Protein AF-A0A915NRU0-F1 (afdb_monom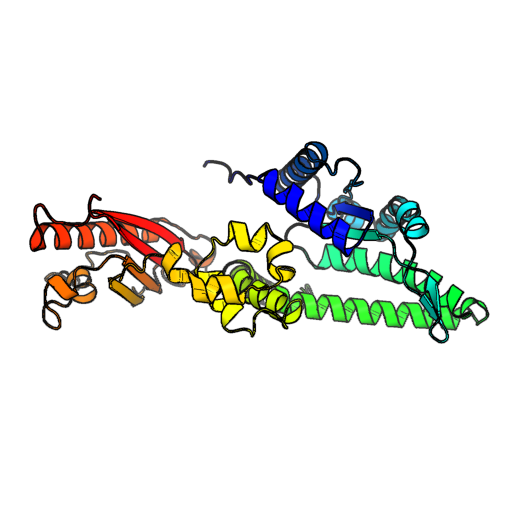er_lite)

Structure (mmCIF, N/CA/C/O backbone):
data_AF-A0A915NRU0-F1
#
_entry.id   AF-A0A915NRU0-F1
#
loop_
_atom_site.group_PDB
_atom_site.id
_atom_site.type_symbol
_atom_site.label_atom_id
_atom_site.label_alt_id
_atom_site.label_comp_id
_atom_site.label_asym_id
_atom_site.label_entity_id
_atom_site.label_seq_id
_atom_site.pdbx_PDB_ins_code
_atom_site.Cartn_x
_atom_site.Cartn_y
_atom_site.Cartn_z
_atom_site.occupancy
_atom_site.B_iso_or_equiv
_atom_site.auth_seq_id
_atom_site.auth_comp_id
_atom_site.auth_asym_id
_atom_site.auth_atom_id
_atom_site.pdbx_PDB_model_num
ATOM 1 N N . MET A 1 1 ? 6.906 2.672 28.228 1.00 28.56 1 MET A N 1
ATOM 2 C CA . MET A 1 1 ? 6.838 2.765 26.755 1.00 28.56 1 MET A CA 1
ATOM 3 C C . MET A 1 1 ? 7.067 1.367 26.228 1.00 28.56 1 MET A C 1
ATOM 5 O O . MET A 1 1 ? 8.198 0.904 26.278 1.00 28.56 1 MET A O 1
ATOM 9 N N . GLU A 1 2 ? 6.012 0.663 25.833 1.00 21.22 2 GLU A N 1
ATOM 10 C CA . GLU A 1 2 ? 6.190 -0.586 25.094 1.00 21.22 2 GLU A CA 1
ATOM 11 C C . GLU A 1 2 ? 6.508 -0.259 23.630 1.00 21.22 2 GLU A C 1
ATOM 13 O O . GLU A 1 2 ? 5.942 0.692 23.083 1.00 21.22 2 GLU A O 1
ATOM 18 N N . PRO A 1 3 ? 7.441 -0.983 22.993 1.00 24.31 3 PRO A N 1
ATOM 19 C CA . PRO A 1 3 ? 7.717 -0.804 21.581 1.00 24.31 3 PRO A CA 1
ATOM 20 C C . PRO A 1 3 ? 6.510 -1.293 20.780 1.00 24.31 3 PRO A C 1
ATOM 22 O O . PRO A 1 3 ? 6.028 -2.403 21.000 1.00 24.31 3 PRO A O 1
ATOM 25 N N . VAL A 1 4 ? 6.055 -0.474 19.831 1.00 25.48 4 VAL A N 1
ATOM 26 C CA . VAL A 1 4 ? 5.111 -0.875 18.782 1.00 25.48 4 VAL A CA 1
ATOM 27 C C . VAL A 1 4 ? 5.654 -2.152 18.134 1.00 25.48 4 VAL A C 1
ATOM 29 O O . VAL A 1 4 ? 6.659 -2.125 17.420 1.00 25.48 4 VAL A O 1
ATOM 32 N N . ARG A 1 5 ? 5.045 -3.299 18.450 1.00 26.52 5 ARG A N 1
ATOM 33 C CA . ARG A 1 5 ? 5.372 -4.577 17.820 1.00 26.52 5 ARG A CA 1
ATOM 34 C C . ARG A 1 5 ? 4.705 -4.583 16.452 1.00 26.52 5 ARG A C 1
ATOM 36 O O . ARG A 1 5 ? 3.508 -4.820 16.352 1.00 26.52 5 ARG A O 1
ATOM 43 N N . TYR A 1 6 ? 5.483 -4.341 15.402 1.00 35.47 6 TYR A N 1
ATOM 44 C CA . TYR A 1 6 ? 5.073 -4.673 14.040 1.00 35.47 6 TYR A CA 1
ATOM 45 C C . TYR A 1 6 ? 5.009 -6.200 13.932 1.00 35.47 6 TYR A C 1
ATOM 47 O O . TYR A 1 6 ? 6.016 -6.861 13.676 1.00 35.47 6 TYR A O 1
ATOM 55 N N . VAL A 1 7 ? 3.845 -6.780 14.220 1.00 32.41 7 VAL A N 1
ATOM 56 C CA . VAL A 1 7 ? 3.610 -8.212 14.032 1.00 32.41 7 VAL A CA 1
ATOM 57 C C . VAL A 1 7 ? 3.279 -8.423 12.560 1.00 32.41 7 VAL A C 1
ATOM 59 O O . VAL A 1 7 ? 2.143 -8.241 12.138 1.00 32.41 7 VAL A O 1
ATOM 62 N N . PHE A 1 8 ? 4.278 -8.797 11.763 1.00 43.12 8 PHE A N 1
ATOM 63 C CA . PHE A 1 8 ? 4.013 -9.388 10.455 1.00 43.12 8 PHE A CA 1
ATOM 64 C C . PHE A 1 8 ? 3.475 -10.797 10.693 1.00 43.12 8 PHE A C 1
ATOM 66 O O . PHE A 1 8 ? 4.225 -11.691 11.091 1.00 43.12 8 PHE A O 1
ATOM 73 N N . ASN A 1 9 ? 2.177 -11.003 10.488 1.00 46.59 9 ASN A N 1
ATOM 74 C CA . ASN A 1 9 ? 1.620 -12.346 10.502 1.00 46.59 9 ASN A CA 1
ATOM 75 C C . ASN A 1 9 ? 2.204 -13.114 9.302 1.00 46.59 9 ASN A C 1
ATOM 77 O O . ASN A 1 9 ? 2.083 -12.693 8.151 1.00 46.59 9 ASN A O 1
ATOM 81 N N . VAL A 1 10 ? 2.877 -14.235 9.568 1.00 50.69 10 VAL A N 1
ATOM 82 C CA . VAL A 1 10 ? 3.530 -15.078 8.546 1.00 50.69 10 VAL A CA 1
ATOM 83 C C . VAL A 1 10 ? 2.527 -15.536 7.476 1.00 50.69 10 VAL A C 1
ATOM 85 O O . VAL A 1 10 ? 2.884 -15.693 6.307 1.00 50.69 10 VAL A O 1
ATOM 88 N N . THR A 1 11 ? 1.257 -15.681 7.862 1.00 55.38 11 THR A N 1
ATOM 89 C CA . THR A 1 11 ? 0.135 -16.033 6.979 1.00 55.38 11 THR A CA 1
ATOM 90 C C . THR A 1 11 ? -0.108 -14.974 5.897 1.00 55.38 11 THR A C 1
ATOM 92 O O . THR A 1 11 ? -0.381 -15.320 4.743 1.00 55.38 11 THR A O 1
ATOM 95 N N . ASP A 1 12 ? 0.086 -13.696 6.231 1.00 66.62 12 ASP A N 1
ATOM 96 C CA . ASP A 1 12 ? -0.185 -12.567 5.336 1.00 66.62 12 ASP A CA 1
ATOM 97 C C . ASP A 1 12 ? 0.941 -12.397 4.310 1.00 66.62 12 ASP A C 1
ATOM 99 O O . ASP A 1 12 ? 0.680 -12.245 3.118 1.00 66.62 12 ASP A O 1
ATOM 103 N N . ILE A 1 13 ? 2.206 -12.528 4.734 1.00 74.69 13 ILE A N 1
ATOM 104 C CA . ILE A 1 13 ? 3.359 -12.498 3.814 1.00 74.69 13 ILE A CA 1
ATOM 105 C C . ILE A 1 13 ? 3.316 -13.669 2.834 1.00 74.69 13 ILE A C 1
ATOM 107 O O . ILE A 1 13 ? 3.598 -13.485 1.650 1.00 74.69 13 ILE A O 1
ATOM 111 N N . LYS A 1 14 ? 2.943 -14.866 3.301 1.00 74.75 14 LYS A N 1
ATOM 112 C CA . LYS A 1 14 ? 2.808 -16.033 2.426 1.00 74.75 14 LYS A CA 1
ATOM 113 C C . LYS A 1 14 ? 1.767 -15.775 1.335 1.00 74.75 14 LYS A C 1
ATOM 115 O O . LYS A 1 14 ? 2.083 -15.887 0.156 1.00 74.75 14 LYS A O 1
ATOM 120 N N . SER A 1 15 ? 0.553 -15.391 1.720 1.00 74.50 15 SER A N 1
ATOM 121 C CA . SER A 1 15 ? -0.546 -15.161 0.772 1.00 74.50 15 SER A CA 1
ATOM 122 C C . SER A 1 15 ? -0.216 -14.040 -0.219 1.00 74.50 15 SER A C 1
ATOM 124 O O . SER A 1 15 ? -0.396 -14.201 -1.426 1.00 74.50 15 SER A O 1
ATOM 126 N N . HIS A 1 16 ? 0.383 -12.954 0.274 1.00 80.81 16 HIS A N 1
ATOM 127 C CA . HIS A 1 16 ? 0.832 -11.828 -0.544 1.00 80.81 16 HIS A CA 1
ATOM 128 C C . HIS A 1 16 ? 1.842 -12.240 -1.625 1.00 80.81 16 HIS A C 1
ATOM 130 O O . HIS A 1 16 ? 1.685 -11.910 -2.801 1.00 80.81 16 HIS A O 1
ATOM 136 N N . PHE A 1 17 ? 2.877 -13.001 -1.263 1.00 86.69 17 PHE A N 1
ATOM 137 C CA . PHE A 1 17 ? 3.893 -13.426 -2.229 1.00 86.69 17 PHE A CA 1
ATOM 138 C C . PHE A 1 17 ? 3.403 -14.520 -3.185 1.00 86.69 17 PHE A C 1
ATOM 140 O O . PHE A 1 17 ? 3.863 -14.550 -4.328 1.00 86.69 17 PHE A O 1
ATOM 147 N N . ILE A 1 18 ? 2.441 -15.361 -2.782 1.00 83.25 18 ILE A N 1
ATOM 148 C CA . ILE A 1 18 ? 1.730 -16.256 -3.711 1.00 83.25 18 ILE A CA 1
ATOM 149 C C . ILE A 1 18 ? 1.051 -15.430 -4.805 1.00 83.25 18 ILE A C 1
ATOM 151 O O . ILE A 1 18 ? 1.250 -15.707 -5.988 1.00 83.25 18 ILE A O 1
ATOM 155 N N . GLN A 1 19 ? 0.297 -14.394 -4.427 1.00 78.69 19 GLN A N 1
ATOM 156 C CA . GLN A 1 19 ? -0.406 -13.541 -5.383 1.00 78.69 19 GLN A CA 1
ATOM 157 C C . GLN A 1 19 ? 0.569 -12.820 -6.317 1.00 78.69 19 GLN A C 1
ATOM 159 O O . GLN A 1 19 ? 0.405 -12.870 -7.535 1.00 78.69 19 GLN A O 1
ATOM 164 N N . LEU A 1 20 ? 1.625 -12.210 -5.769 1.00 86.00 20 LEU A N 1
ATOM 165 C CA . LEU A 1 20 ? 2.628 -11.529 -6.586 1.00 86.00 20 LEU A CA 1
ATOM 166 C C . LEU A 1 20 ? 3.277 -12.470 -7.606 1.00 86.00 20 LEU A C 1
ATOM 168 O O . LEU A 1 20 ? 3.431 -12.088 -8.762 1.00 86.00 20 LEU A O 1
ATOM 172 N N . LYS A 1 21 ? 3.633 -13.700 -7.213 1.00 88.00 21 LYS A N 1
ATOM 173 C CA . LYS A 1 21 ? 4.226 -14.665 -8.148 1.00 88.00 21 LYS A CA 1
ATOM 174 C C . LYS A 1 21 ? 3.234 -15.161 -9.193 1.00 88.00 21 LYS A C 1
ATOM 176 O O . LYS A 1 21 ? 3.625 -15.387 -10.333 1.00 88.00 21 LYS A O 1
ATOM 181 N N . ARG A 1 22 ? 1.961 -15.318 -8.820 1.00 83.62 22 ARG A N 1
ATOM 182 C CA . ARG A 1 22 ? 0.896 -15.720 -9.747 1.00 83.62 22 ARG A CA 1
ATOM 183 C C . ARG A 1 22 ? 0.700 -14.686 -10.854 1.00 83.62 22 ARG A C 1
ATOM 185 O O . ARG A 1 22 ? 0.549 -15.069 -12.006 1.00 83.62 22 ARG A O 1
ATOM 192 N N . VAL A 1 23 ? 0.721 -13.401 -10.503 1.00 81.56 23 VAL A N 1
ATOM 193 C CA . VAL A 1 23 ? 0.492 -12.305 -11.456 1.00 81.56 23 VAL A CA 1
ATOM 194 C C . VAL A 1 23 ? 1.757 -11.969 -12.247 1.00 81.56 23 VAL A C 1
ATOM 196 O O . VAL A 1 23 ? 1.697 -11.789 -13.458 1.00 81.56 23 VAL A O 1
ATOM 199 N N . TYR A 1 24 ? 2.907 -11.888 -11.575 1.00 88.12 24 TYR A N 1
ATOM 200 C CA . TYR A 1 24 ? 4.116 -11.284 -12.143 1.00 88.12 24 TYR A CA 1
ATOM 201 C C . TYR A 1 24 ? 5.266 -12.265 -12.405 1.00 88.12 24 TYR A C 1
ATOM 203 O O . TYR A 1 24 ? 6.296 -11.863 -12.943 1.00 88.12 24 TYR A O 1
ATOM 211 N N . GLY A 1 25 ? 5.128 -13.537 -12.027 1.00 92.19 25 GLY A N 1
ATOM 212 C CA . GLY A 1 25 ? 6.177 -14.542 -12.184 1.00 92.19 25 GLY A CA 1
ATOM 213 C C . GLY A 1 25 ? 7.288 -14.418 -11.137 1.00 92.19 25 GLY A C 1
ATOM 214 O O . GLY A 1 25 ? 7.035 -14.409 -9.930 1.00 92.19 25 GLY A O 1
ATOM 215 N N . LYS A 1 26 ? 8.550 -14.386 -11.578 1.00 95.38 26 LYS A N 1
ATOM 216 C CA . LYS A 1 26 ? 9.705 -14.294 -10.673 1.00 95.38 26 LYS A CA 1
ATOM 217 C C . LYS A 1 26 ? 9.739 -12.935 -9.970 1.00 95.38 26 LYS A C 1
ATOM 219 O O . LYS A 1 26 ? 9.355 -11.907 -10.523 1.00 95.38 26 LYS A O 1
ATOM 224 N N . LEU A 1 27 ? 10.262 -12.914 -8.747 1.00 95.69 27 LEU A N 1
ATOM 225 C CA . LEU A 1 27 ? 10.337 -11.704 -7.930 1.00 95.69 27 LEU A CA 1
ATOM 226 C C . LEU A 1 27 ? 11.754 -11.468 -7.427 1.00 95.69 27 LEU A C 1
ATOM 228 O O . LEU A 1 27 ? 12.391 -12.373 -6.887 1.00 95.69 27 LEU A O 1
ATOM 232 N N . LEU A 1 28 ? 12.194 -10.217 -7.525 1.00 96.62 28 LEU A N 1
ATOM 233 C CA . LEU A 1 28 ? 13.349 -9.698 -6.805 1.00 96.62 28 LEU A CA 1
ATOM 234 C C . LEU A 1 28 ? 12.903 -8.499 -5.977 1.00 96.62 28 LEU A C 1
ATOM 236 O O . LEU A 1 28 ? 12.236 -7.597 -6.483 1.00 96.62 28 LEU A O 1
ATOM 240 N N . VAL A 1 29 ? 13.282 -8.471 -4.703 1.00 96.50 29 VAL A N 1
ATOM 241 C CA . VAL A 1 29 ? 13.003 -7.333 -3.826 1.00 96.50 29 VAL A CA 1
ATOM 242 C C . VAL A 1 29 ? 14.253 -6.476 -3.705 1.00 96.50 29 VAL A C 1
ATOM 244 O O . VAL A 1 29 ? 15.302 -6.959 -3.292 1.00 96.50 29 VAL A O 1
ATOM 247 N N . VAL A 1 30 ? 14.136 -5.190 -4.014 1.00 96.06 30 VAL A N 1
ATOM 248 C CA . VAL A 1 30 ? 15.133 -4.170 -3.684 1.00 96.06 30 VAL A CA 1
ATOM 249 C C . VAL A 1 30 ? 14.661 -3.447 -2.432 1.00 96.06 30 VAL A C 1
ATOM 251 O O . VAL A 1 30 ? 13.636 -2.772 -2.456 1.00 96.06 30 VAL A O 1
ATOM 254 N N . ASN A 1 31 ? 15.391 -3.581 -1.332 1.00 94.69 31 ASN A N 1
ATOM 255 C CA . ASN A 1 31 ? 15.059 -2.953 -0.062 1.00 94.69 31 ASN A CA 1
ATOM 256 C C . ASN A 1 31 ? 15.945 -1.723 0.170 1.00 94.69 31 ASN A C 1
ATOM 258 O O . ASN A 1 31 ? 17.149 -1.866 0.362 1.00 94.69 31 ASN A O 1
ATOM 262 N N . LEU A 1 32 ? 15.347 -0.528 0.159 1.00 93.50 32 LEU A N 1
ATOM 263 C CA . LEU A 1 32 ? 16.048 0.765 0.241 1.00 93.50 32 LEU A CA 1
ATOM 264 C C . LEU A 1 32 ? 16.188 1.314 1.670 1.00 93.50 32 LEU A C 1
ATOM 266 O O . LEU A 1 32 ? 16.538 2.482 1.874 1.00 93.50 32 LEU A O 1
ATOM 270 N N . LEU A 1 33 ? 15.823 0.493 2.652 1.00 89.94 33 LEU A N 1
ATOM 271 C CA . LEU A 1 33 ? 15.867 0.816 4.070 1.00 89.94 33 LEU A CA 1
ATOM 272 C C . LEU A 1 33 ? 17.309 0.899 4.564 1.00 89.94 33 LEU A C 1
ATOM 274 O O . LEU A 1 33 ? 18.157 0.086 4.198 1.00 89.94 33 LEU A O 1
ATOM 278 N N . GLY A 1 34 ? 17.572 1.893 5.404 1.00 83.69 34 GLY A N 1
ATOM 279 C CA . GLY A 1 34 ? 18.880 2.126 5.976 1.00 83.69 34 GLY A CA 1
ATOM 280 C C . GLY A 1 34 ? 19.125 1.385 7.284 1.00 83.69 34 GLY A C 1
ATOM 281 O O . GLY A 1 34 ? 18.268 0.710 7.856 1.00 83.69 34 GLY A O 1
ATOM 282 N N . SER A 1 35 ? 20.335 1.571 7.797 1.00 79.88 35 SER A N 1
ATOM 283 C CA . SER A 1 35 ? 20.866 0.829 8.949 1.00 79.88 35 SER A CA 1
ATOM 284 C C . SER A 1 35 ? 20.434 1.390 10.317 1.00 79.88 35 SER A C 1
ATOM 286 O O . SER A 1 35 ? 20.927 0.966 11.363 1.00 79.88 35 SER A O 1
ATOM 288 N N . LYS A 1 36 ? 19.526 2.375 10.352 1.00 80.75 36 LYS A N 1
ATOM 289 C CA . LYS A 1 36 ? 19.014 2.966 11.604 1.00 80.75 36 LYS A CA 1
ATOM 290 C C . LYS A 1 36 ? 18.090 1.980 12.328 1.00 80.75 36 LYS A C 1
ATOM 292 O O . LYS A 1 36 ? 17.364 1.241 11.676 1.00 80.75 36 LYS A O 1
ATOM 297 N N . LYS A 1 37 ? 18.039 2.029 13.673 1.00 74.06 37 LYS A N 1
ATOM 298 C CA . LYS A 1 37 ? 17.314 1.055 14.531 1.00 74.06 37 LYS A CA 1
ATOM 299 C C . LYS A 1 37 ? 15.913 0.657 14.026 1.00 74.06 37 LYS A C 1
ATOM 301 O O . LYS A 1 37 ? 15.598 -0.525 14.057 1.00 74.06 37 LYS A O 1
ATOM 306 N N . GLY A 1 38 ? 15.095 1.610 13.566 1.00 80.38 38 GLY A N 1
ATOM 307 C CA . GLY A 1 38 ? 13.745 1.330 13.051 1.00 80.38 38 GLY A CA 1
ATOM 308 C C . GLY A 1 38 ? 13.734 0.627 11.688 1.00 80.38 38 GLY A C 1
ATOM 309 O O . GLY A 1 38 ? 13.188 -0.465 11.558 1.00 80.38 38 GLY A O 1
ATOM 310 N N . GLU A 1 39 ? 14.381 1.224 10.682 1.00 84.31 39 GLU A N 1
ATOM 311 C CA . GLU A 1 39 ? 14.468 0.676 9.317 1.00 84.31 39 GLU A CA 1
ATOM 312 C C . GLU A 1 39 ? 15.202 -0.684 9.280 1.00 84.31 39 GLU A C 1
ATOM 314 O O . GLU A 1 39 ? 14.809 -1.595 8.544 1.00 84.31 39 GLU A O 1
ATOM 319 N N . PHE A 1 40 ? 16.207 -0.871 10.142 1.00 85.31 40 PHE A N 1
ATOM 320 C CA . PH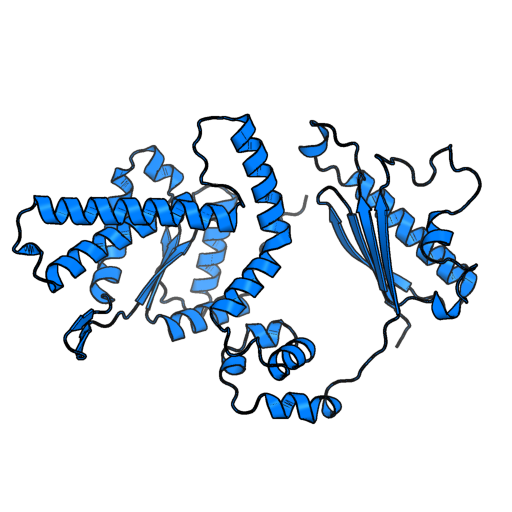E A 1 40 ? 16.929 -2.133 10.300 1.00 85.31 40 PHE A CA 1
ATOM 321 C C . PHE A 1 40 ? 16.054 -3.241 10.904 1.00 85.31 40 PHE A C 1
ATOM 323 O O . PHE A 1 40 ? 16.064 -4.373 10.413 1.00 85.31 40 PHE A O 1
ATOM 330 N N . ALA A 1 41 ? 15.269 -2.927 11.941 1.00 86.19 41 ALA A N 1
ATOM 331 C CA . ALA A 1 41 ? 14.349 -3.887 12.548 1.00 86.19 41 ALA A CA 1
ATOM 332 C C . ALA A 1 41 ? 13.284 -4.352 11.541 1.00 86.19 41 ALA A C 1
ATOM 334 O O . ALA A 1 41 ? 13.042 -5.552 11.423 1.00 86.19 41 ALA A O 1
ATOM 335 N N . LEU A 1 42 ? 12.721 -3.424 10.757 1.00 87.12 42 LEU A N 1
ATOM 336 C CA . LEU A 1 42 ? 11.763 -3.743 9.692 1.00 87.12 42 LEU A CA 1
ATOM 337 C C . LEU A 1 42 ? 12.387 -4.612 8.597 1.00 87.12 42 LEU A C 1
ATOM 339 O O . LEU A 1 42 ? 11.803 -5.621 8.208 1.00 87.12 42 LEU A O 1
ATOM 343 N N . SER A 1 43 ? 13.594 -4.269 8.144 1.00 89.25 43 SER A N 1
ATOM 344 C CA . SER A 1 43 ? 14.325 -5.060 7.145 1.00 89.25 43 SER A CA 1
ATOM 345 C C . SER A 1 43 ? 14.578 -6.489 7.625 1.00 89.25 43 SER A C 1
ATOM 347 O O . SER A 1 43 ? 14.359 -7.446 6.882 1.00 89.25 43 SER A O 1
ATOM 349 N N . THR A 1 44 ? 14.991 -6.635 8.886 1.00 88.50 44 THR A N 1
ATOM 350 C CA . THR A 1 44 ? 15.264 -7.935 9.510 1.00 88.50 44 THR A CA 1
ATOM 351 C C . THR A 1 44 ? 13.986 -8.758 9.654 1.00 88.50 44 THR A C 1
ATOM 353 O O . THR A 1 44 ? 13.975 -9.937 9.302 1.00 88.50 44 THR A O 1
ATOM 356 N N . ALA A 1 45 ? 12.894 -8.142 10.117 1.00 89.00 45 ALA A N 1
ATOM 357 C CA . ALA A 1 45 ? 11.598 -8.801 10.249 1.00 89.00 45 ALA A CA 1
ATOM 358 C C . ALA A 1 45 ? 11.071 -9.282 8.889 1.00 89.00 45 ALA A C 1
ATOM 360 O O . ALA A 1 45 ? 10.698 -10.445 8.751 1.00 89.00 45 ALA A O 1
ATOM 361 N N . PHE A 1 46 ? 11.124 -8.422 7.868 1.00 89.50 46 PHE A N 1
ATOM 362 C CA . PHE A 1 46 ? 10.700 -8.754 6.509 1.00 89.50 46 PHE A CA 1
ATOM 363 C C . PHE A 1 46 ? 11.522 -9.904 5.912 1.00 89.50 46 PHE A C 1
ATOM 365 O O . PHE A 1 46 ? 10.962 -10.862 5.378 1.00 89.50 46 PHE A O 1
ATOM 372 N N . GLN A 1 47 ? 12.851 -9.858 6.051 1.00 90.56 47 GLN A N 1
ATOM 373 C CA . GLN A 1 47 ? 13.729 -10.925 5.575 1.00 90.56 47 GLN A CA 1
ATOM 374 C C . GLN A 1 47 ? 13.488 -12.245 6.319 1.00 90.56 47 GLN A C 1
ATOM 376 O O . GLN A 1 47 ? 13.475 -13.304 5.693 1.00 90.56 47 GLN A O 1
ATOM 381 N N . SER A 1 48 ? 13.295 -12.193 7.639 1.00 89.50 48 SER A N 1
ATOM 382 C CA . SER A 1 48 ? 13.015 -13.374 8.461 1.00 89.50 48 SER A CA 1
ATOM 383 C C . SER A 1 48 ? 11.686 -14.024 8.075 1.00 89.50 48 SER A C 1
ATOM 385 O O . SER A 1 48 ? 11.624 -15.237 7.872 1.00 89.50 48 SER A O 1
ATOM 387 N N . ALA A 1 49 ? 10.640 -13.219 7.887 1.00 88.12 49 ALA 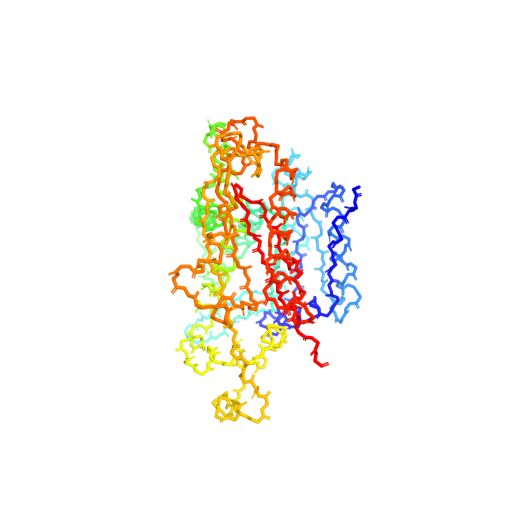A N 1
ATOM 388 C CA . ALA A 1 49 ? 9.327 -13.707 7.491 1.00 88.12 49 ALA A CA 1
ATOM 389 C C . ALA A 1 49 ? 9.341 -14.345 6.093 1.00 88.12 49 ALA A C 1
ATOM 391 O O . ALA A 1 49 ? 8.779 -15.423 5.914 1.00 88.12 49 ALA A O 1
ATOM 392 N N . LEU A 1 50 ? 10.041 -13.744 5.123 1.00 88.56 50 LEU A N 1
ATOM 393 C CA . LEU A 1 50 ? 10.205 -14.337 3.792 1.00 88.56 50 LEU A CA 1
ATOM 394 C C . LEU A 1 50 ? 10.977 -15.659 3.836 1.00 88.56 50 LEU A C 1
ATOM 396 O O . LEU A 1 50 ? 10.518 -16.643 3.260 1.00 88.56 50 LEU A O 1
ATOM 400 N N . LYS A 1 51 ? 12.104 -15.708 4.560 1.00 88.00 51 LYS A N 1
ATOM 401 C CA . LYS A 1 51 ? 12.904 -16.935 4.729 1.00 88.00 51 LYS A CA 1
ATOM 402 C C . LYS A 1 51 ? 12.140 -18.054 5.434 1.00 88.00 51 LYS A C 1
ATOM 404 O O . LYS A 1 51 ? 12.371 -19.218 5.136 1.00 88.00 51 LYS A O 1
ATOM 409 N N . SER A 1 52 ? 11.245 -17.698 6.350 1.00 86.12 52 SER A N 1
ATOM 410 C CA . SER A 1 52 ? 10.403 -18.651 7.086 1.00 86.12 52 SER A CA 1
ATOM 411 C C . SER A 1 52 ? 9.154 -19.078 6.301 1.00 86.12 52 SER A C 1
ATOM 413 O O . SER A 1 52 ? 8.382 -19.907 6.774 1.00 86.12 52 SER A O 1
ATOM 415 N N . SER A 1 53 ? 8.929 -18.506 5.115 1.00 85.69 53 SER A N 1
ATOM 416 C CA . SER A 1 53 ? 7.802 -18.827 4.238 1.00 85.69 53 SER A CA 1
ATOM 417 C C . SER A 1 53 ? 8.207 -19.791 3.115 1.00 85.69 53 SER A C 1
ATOM 419 O O . SER A 1 53 ? 9.384 -20.070 2.892 1.00 85.69 53 SER A O 1
ATOM 421 N N . SER A 1 54 ? 7.231 -20.229 2.315 1.00 84.81 54 SER A N 1
ATOM 422 C CA . SER A 1 54 ? 7.459 -20.973 1.064 1.00 84.81 54 SER A CA 1
ATOM 423 C C . SER A 1 54 ? 8.167 -20.163 -0.036 1.00 84.81 54 SER A C 1
ATOM 425 O O . SER A 1 54 ? 8.360 -20.675 -1.134 1.00 84.81 54 SER A O 1
ATOM 427 N N . HIS A 1 55 ? 8.521 -18.901 0.225 1.00 87.75 55 HIS A N 1
ATOM 428 C CA . HIS A 1 55 ? 9.125 -17.972 -0.733 1.00 87.75 55 HIS A CA 1
ATOM 429 C C . HIS A 1 55 ? 10.575 -17.609 -0.393 1.00 87.75 55 HIS A C 1
ATOM 431 O O . HIS A 1 55 ? 11.038 -16.511 -0.705 1.00 87.75 55 HIS A O 1
ATOM 437 N N . PHE A 1 56 ? 11.305 -18.531 0.241 1.00 86.00 56 PHE A N 1
ATOM 438 C CA . PHE A 1 56 ? 12.734 -18.379 0.535 1.00 86.00 56 PHE A CA 1
ATOM 439 C C . PHE A 1 56 ? 13.605 -18.197 -0.725 1.00 86.00 56 PHE A C 1
ATOM 441 O O . PHE A 1 56 ? 14.747 -17.756 -0.622 1.00 86.00 56 PHE A O 1
ATOM 448 N N . ASP A 1 57 ? 13.071 -18.520 -1.905 1.00 89.75 57 ASP A N 1
ATOM 449 C CA . ASP A 1 57 ? 13.692 -18.333 -3.219 1.00 89.75 57 ASP A CA 1
ATOM 450 C C . ASP A 1 57 ? 13.711 -16.866 -3.690 1.00 89.75 57 ASP A C 1
ATOM 452 O O . ASP A 1 57 ? 14.458 -16.518 -4.605 1.00 89.75 57 ASP A O 1
ATOM 456 N N . VAL A 1 58 ? 12.914 -15.984 -3.076 1.00 93.44 58 VAL A N 1
ATOM 457 C CA . VAL A 1 58 ? 12.866 -14.565 -3.445 1.00 93.44 58 VAL A CA 1
ATOM 458 C C . VAL A 1 58 ? 14.133 -13.856 -2.964 1.00 93.44 58 VAL A C 1
ATOM 460 O O . VAL A 1 58 ? 14.357 -13.666 -1.766 1.00 93.44 58 VAL A O 1
ATOM 463 N N . LYS A 1 59 ? 14.957 -13.403 -3.914 1.00 94.00 59 LYS A N 1
ATOM 464 C CA . LYS A 1 59 ? 16.180 -12.649 -3.620 1.00 94.00 59 LYS A CA 1
ATOM 465 C C . LYS A 1 59 ? 15.840 -11.255 -3.090 1.00 94.00 59 LYS A C 1
ATOM 467 O O . LYS A 1 59 ? 15.086 -10.510 -3.718 1.00 94.00 59 LYS A O 1
ATOM 472 N N . ILE A 1 60 ? 16.462 -10.884 -1.971 1.00 94.50 60 ILE A N 1
ATOM 473 C CA . ILE A 1 60 ? 16.399 -9.534 -1.401 1.00 94.50 60 ILE A CA 1
ATOM 474 C C . ILE A 1 60 ? 17.761 -8.861 -1.586 1.00 94.50 60 ILE A C 1
ATOM 476 O O . ILE A 1 60 ? 18.775 -9.359 -1.100 1.00 94.50 60 ILE A O 1
ATOM 480 N N . VAL A 1 61 ? 17.775 -7.727 -2.281 1.00 94.69 61 VAL A N 1
ATOM 481 C CA . VAL A 1 61 ? 18.930 -6.841 -2.443 1.00 94.69 61 VAL A CA 1
ATOM 482 C C . VAL A 1 61 ? 18.738 -5.649 -1.513 1.00 94.69 61 VAL A C 1
ATOM 484 O O . VAL A 1 61 ? 17.902 -4.785 -1.773 1.00 94.69 61 VAL A O 1
ATOM 487 N N . SER A 1 62 ? 19.486 -5.615 -0.413 1.00 92.50 62 SER A N 1
ATOM 488 C CA . SER A 1 62 ? 19.466 -4.494 0.533 1.00 92.50 62 SER A CA 1
ATOM 489 C C . SER A 1 62 ? 20.437 -3.402 0.090 1.00 92.50 62 SER A C 1
ATOM 491 O O . SER A 1 62 ? 21.597 -3.686 -0.202 1.00 92.50 62 SER A O 1
ATOM 493 N N . PHE A 1 63 ? 19.969 -2.157 0.058 1.00 91.88 63 PHE A N 1
ATOM 494 C CA . PHE A 1 63 ? 20.742 -0.993 -0.362 1.00 91.88 63 PHE A CA 1
ATOM 495 C C . PHE A 1 63 ? 20.382 0.206 0.521 1.00 91.88 63 PHE A C 1
ATOM 497 O O . PHE A 1 63 ? 19.285 0.750 0.406 1.00 91.88 63 PHE A O 1
ATOM 504 N N . ASP A 1 64 ? 21.291 0.630 1.404 1.00 89.69 64 ASP A N 1
ATOM 505 C CA . ASP A 1 64 ? 21.070 1.794 2.275 1.00 89.69 64 ASP A CA 1
ATOM 506 C C . ASP A 1 64 ? 21.127 3.083 1.443 1.00 89.69 64 ASP A C 1
ATOM 508 O O . ASP A 1 64 ? 22.164 3.731 1.306 1.00 89.69 64 ASP A O 1
ATOM 512 N N . TYR A 1 65 ? 19.990 3.455 0.855 1.00 87.00 65 TYR A N 1
ATOM 513 C CA . TYR A 1 65 ? 19.920 4.552 -0.107 1.00 87.00 65 TYR A CA 1
ATOM 514 C C . TYR A 1 65 ? 20.461 5.868 0.469 1.00 87.00 65 TYR A C 1
ATOM 516 O O . TYR A 1 65 ? 21.119 6.632 -0.235 1.00 87.00 65 TYR A O 1
ATOM 524 N N . HIS A 1 66 ? 20.206 6.151 1.751 1.00 83.88 66 HIS A N 1
ATOM 525 C CA . HIS A 1 66 ? 20.680 7.381 2.379 1.00 83.88 66 HIS A CA 1
ATOM 526 C C . HIS A 1 66 ? 22.190 7.384 2.591 1.00 83.88 66 HIS A C 1
ATOM 528 O O . HIS A 1 66 ? 22.818 8.414 2.345 1.00 83.88 66 HIS A O 1
ATOM 534 N N . ALA A 1 67 ? 22.772 6.271 3.040 1.00 83.75 67 ALA A N 1
ATOM 535 C CA . ALA A 1 67 ? 24.217 6.173 3.211 1.00 83.75 67 ALA A CA 1
ATOM 536 C C . ALA A 1 67 ? 24.953 6.248 1.865 1.00 83.75 67 ALA A C 1
ATOM 538 O O . ALA A 1 67 ? 25.962 6.944 1.759 1.00 83.75 67 ALA A O 1
ATOM 539 N N . GLU A 1 68 ? 24.416 5.585 0.843 1.00 84.38 68 GLU A N 1
ATOM 540 C CA . GLU A 1 68 ? 25.038 5.460 -0.475 1.00 84.38 68 GLU A CA 1
ATOM 541 C C . GLU A 1 68 ? 24.939 6.755 -1.289 1.00 84.38 68 GLU A C 1
ATOM 543 O O . GLU A 1 68 ? 25.946 7.299 -1.741 1.00 84.38 68 GLU A O 1
ATOM 548 N N . VAL A 1 69 ? 23.737 7.326 -1.417 1.00 83.44 69 VAL A N 1
ATOM 549 C CA . VAL A 1 69 ? 23.524 8.531 -2.237 1.00 83.44 69 VAL A CA 1
ATOM 550 C C . VAL A 1 69 ? 24.136 9.779 -1.599 1.00 83.44 69 VAL A C 1
ATOM 552 O O . VAL A 1 69 ? 24.516 10.707 -2.314 1.00 83.44 69 VAL A O 1
ATOM 555 N N . LYS A 1 70 ? 24.284 9.807 -0.266 1.00 79.69 70 LYS A N 1
ATOM 556 C CA . LYS A 1 70 ? 25.013 10.881 0.425 1.00 79.69 70 LYS A CA 1
ATOM 557 C C . LYS A 1 70 ? 26.498 10.899 0.050 1.00 79.69 70 LYS A C 1
ATOM 559 O O . LYS A 1 70 ? 27.087 11.975 0.039 1.00 79.69 70 LYS A O 1
ATOM 564 N N . GLN A 1 71 ? 27.093 9.740 -0.234 1.00 77.44 71 GLN A N 1
ATOM 565 C CA . GLN A 1 71 ? 28.478 9.657 -0.699 1.00 77.44 71 GLN A CA 1
ATOM 566 C C . GLN A 1 71 ? 28.572 10.049 -2.172 1.00 77.44 71 GLN A C 1
ATOM 568 O O . GLN A 1 71 ? 29.348 10.931 -2.528 1.00 77.44 71 GLN A O 1
ATOM 573 N N . SER A 1 72 ? 27.759 9.421 -3.023 1.00 81.69 72 SER A N 1
ATOM 574 C CA . SER A 1 72 ? 27.657 9.777 -4.434 1.00 81.69 72 SER A CA 1
ATOM 575 C C . SER A 1 72 ? 26.375 9.233 -5.052 1.00 81.69 72 SER A C 1
ATOM 577 O O . SER A 1 72 ? 26.014 8.073 -4.859 1.00 81.69 72 SER A O 1
ATOM 579 N N . LYS A 1 73 ? 25.723 10.038 -5.900 1.00 76.62 73 LYS A N 1
ATOM 580 C CA . LYS A 1 73 ? 24.608 9.565 -6.740 1.00 76.62 73 LYS A CA 1
ATOM 581 C C . LYS A 1 73 ? 25.033 8.446 -7.700 1.00 76.62 73 LYS A C 1
ATOM 583 O O . LYS A 1 73 ? 24.194 7.643 -8.096 1.00 76.62 73 LYS A O 1
ATOM 588 N N . GLU A 1 74 ? 26.323 8.350 -8.027 1.00 81.31 74 GLU A N 1
ATOM 589 C CA . GLU A 1 74 ? 26.867 7.287 -8.880 1.00 81.31 74 GLU A CA 1
ATOM 590 C C . GLU A 1 74 ? 26.799 5.900 -8.224 1.00 81.31 74 GLU A C 1
ATOM 592 O O . GLU A 1 74 ? 26.772 4.892 -8.932 1.00 81.31 74 GLU A O 1
ATOM 597 N N . ASN A 1 75 ? 26.673 5.819 -6.893 1.00 85.88 75 ASN A N 1
ATOM 598 C CA . ASN A 1 75 ? 26.572 4.537 -6.190 1.00 85.88 75 ASN A CA 1
ATOM 599 C C . ASN A 1 75 ? 25.303 3.757 -6.565 1.00 85.88 75 ASN A C 1
ATOM 601 O O . ASN A 1 75 ? 25.261 2.533 -6.436 1.00 85.88 75 ASN A O 1
ATOM 605 N N . LEU A 1 76 ? 24.289 4.428 -7.120 1.00 84.62 76 LEU A N 1
ATOM 606 C CA . LEU A 1 76 ? 23.108 3.762 -7.665 1.00 84.62 76 LEU A CA 1
ATOM 607 C C . LEU A 1 76 ? 23.451 2.796 -8.813 1.00 84.62 76 LEU A C 1
ATOM 609 O O . LEU A 1 76 ? 22.737 1.815 -9.020 1.00 84.62 76 LEU A O 1
ATOM 613 N N . ARG A 1 77 ? 24.575 2.991 -9.518 1.00 84.06 77 ARG A N 1
ATOM 614 C CA . ARG A 1 77 ? 25.050 2.028 -10.524 1.00 84.06 77 ARG A CA 1
ATOM 615 C C . ARG A 1 77 ? 25.412 0.676 -9.910 1.00 84.06 77 ARG A C 1
ATOM 617 O O . ARG A 1 77 ? 25.235 -0.347 -10.568 1.00 84.06 77 ARG A O 1
ATOM 624 N N . PHE A 1 78 ? 25.876 0.638 -8.657 1.00 87.75 78 PHE A N 1
ATOM 625 C CA . PHE A 1 78 ? 26.155 -0.625 -7.966 1.00 87.75 78 PHE A CA 1
ATOM 626 C C . PHE A 1 78 ? 24.876 -1.414 -7.706 1.00 87.75 78 PHE A C 1
ATOM 628 O O . PHE A 1 78 ? 24.869 -2.631 -7.880 1.00 87.75 78 PHE A O 1
ATOM 635 N N . LEU A 1 79 ? 23.784 -0.729 -7.353 1.00 90.81 79 LEU A N 1
ATOM 636 C CA . LEU A 1 79 ? 22.472 -1.358 -7.230 1.00 90.81 79 LEU A CA 1
ATOM 637 C C . LEU A 1 79 ? 22.020 -1.941 -8.574 1.00 90.81 79 LEU A C 1
ATOM 639 O O . LEU A 1 79 ? 21.665 -3.116 -8.629 1.00 90.81 79 LEU A O 1
ATOM 643 N N . VAL A 1 80 ? 22.112 -1.162 -9.660 1.00 88.56 80 VAL A N 1
ATOM 644 C CA . VAL A 1 80 ? 21.772 -1.630 -11.018 1.00 88.56 80 VAL A CA 1
ATOM 645 C C . VAL A 1 80 ? 22.602 -2.859 -11.406 1.00 88.56 80 VAL A C 1
ATOM 647 O O . VAL A 1 80 ? 22.064 -3.832 -11.929 1.00 88.56 80 VAL A O 1
ATOM 650 N N . LYS A 1 81 ? 23.898 -2.878 -11.075 1.00 90.25 81 LYS A N 1
ATOM 651 C CA . LYS A 1 81 ? 24.769 -4.037 -11.316 1.00 90.25 81 LYS A CA 1
ATOM 652 C C . LYS A 1 81 ? 24.317 -5.283 -10.543 1.00 90.25 81 LYS A C 1
ATOM 654 O O . LYS A 1 81 ? 24.335 -6.375 -11.102 1.00 90.25 81 LYS A O 1
ATOM 659 N N . GLN A 1 82 ? 23.890 -5.140 -9.286 1.00 93.19 82 GLN A N 1
ATOM 660 C CA . GLN A 1 82 ? 23.429 -6.266 -8.457 1.00 93.19 82 GLN A CA 1
ATOM 661 C C . GLN A 1 82 ? 22.126 -6.909 -8.954 1.00 93.19 82 GLN A C 1
ATOM 663 O O . GLN A 1 82 ? 21.896 -8.096 -8.701 1.00 93.19 82 GLN A O 1
ATOM 668 N N . ILE A 1 83 ? 21.280 -6.133 -9.637 1.00 94.50 83 ILE A N 1
ATOM 669 C CA . ILE A 1 83 ? 20.000 -6.599 -10.188 1.00 94.50 83 ILE A CA 1
ATOM 670 C C . ILE A 1 83 ? 20.079 -6.970 -11.675 1.00 94.50 83 ILE A C 1
ATOM 672 O O . ILE A 1 83 ? 19.117 -7.538 -12.182 1.00 94.50 83 ILE A O 1
ATOM 676 N N . SER A 1 84 ? 21.197 -6.698 -12.366 1.00 91.25 84 SER A N 1
ATOM 677 C CA . SER A 1 84 ? 21.309 -6.896 -13.822 1.00 91.25 84 SER A CA 1
ATOM 678 C C . SER A 1 84 ? 21.016 -8.330 -14.245 1.00 91.25 84 SER A C 1
ATOM 680 O O . SER A 1 84 ? 20.243 -8.521 -15.169 1.00 91.25 84 SER A O 1
ATOM 682 N N . SER A 1 85 ? 21.539 -9.339 -13.536 1.00 93.31 85 SER A N 1
ATOM 683 C CA . SER A 1 85 ? 21.288 -10.742 -13.903 1.00 93.31 85 SER A CA 1
ATOM 684 C C . SER A 1 85 ? 19.797 -11.079 -13.870 1.00 93.31 85 SER A C 1
ATOM 686 O O . SER A 1 85 ? 19.273 -11.680 -14.797 1.00 93.31 85 SER A O 1
ATOM 688 N N . PHE A 1 86 ? 19.087 -10.618 -12.836 1.00 95.12 86 PHE A N 1
ATOM 689 C CA . PHE A 1 86 ? 17.644 -10.805 -12.740 1.00 95.12 86 PHE A CA 1
ATOM 690 C C . PHE A 1 86 ? 16.912 -10.036 -13.842 1.00 95.12 86 PHE A C 1
ATOM 692 O O . PHE A 1 86 ? 15.954 -10.551 -14.403 1.00 95.12 86 PHE A O 1
ATOM 699 N N . PHE A 1 87 ? 17.349 -8.817 -14.152 1.00 91.25 87 PHE A N 1
ATOM 700 C CA . PHE A 1 87 ? 16.763 -8.014 -15.220 1.00 91.25 87 PHE A CA 1
ATOM 701 C C . PHE A 1 87 ? 16.900 -8.706 -16.585 1.00 91.25 87 PHE A C 1
ATOM 703 O O . PHE A 1 87 ? 15.911 -8.880 -17.291 1.00 91.25 87 PHE A O 1
ATOM 710 N N . ASP A 1 88 ? 18.109 -9.156 -16.919 1.00 90.94 88 ASP A N 1
ATOM 711 C CA . ASP A 1 88 ? 18.419 -9.776 -18.206 1.00 90.94 88 ASP A CA 1
ATOM 712 C C . ASP A 1 88 ? 17.737 -11.160 -18.350 1.00 90.94 88 ASP A C 1
ATOM 714 O O . ASP A 1 88 ? 17.295 -11.514 -19.439 1.00 90.94 88 ASP A O 1
ATOM 718 N N . GLU A 1 89 ? 17.570 -11.921 -17.258 1.00 93.81 89 GLU A N 1
ATOM 719 C CA . GLU A 1 89 ? 16.867 -13.220 -17.246 1.00 93.81 89 GLU A CA 1
ATOM 720 C C . GLU A 1 89 ? 15.337 -13.126 -17.359 1.00 93.81 89 GLU A C 1
ATOM 722 O O . GLU A 1 89 ? 14.690 -14.116 -17.706 1.00 93.81 89 GLU A O 1
ATOM 727 N N . ASN A 1 90 ? 14.742 -11.991 -16.981 1.00 93.94 90 ASN A N 1
ATOM 728 C CA . ASN A 1 90 ? 13.286 -11.847 -16.893 1.00 93.94 90 ASN A CA 1
ATOM 729 C C . ASN A 1 90 ? 12.674 -10.994 -18.005 1.00 93.94 90 ASN A C 1
ATOM 731 O O . ASN A 1 90 ? 11.450 -10.979 -18.110 1.00 93.94 90 ASN A O 1
ATOM 735 N N . ASP A 1 91 ? 13.514 -10.367 -18.831 1.00 91.88 91 ASP A N 1
ATOM 736 C CA . ASP A 1 91 ? 13.180 -9.630 -20.054 1.00 91.88 91 ASP A CA 1
ATOM 737 C C . ASP A 1 91 ? 12.040 -8.594 -19.888 1.00 91.88 91 ASP A C 1
ATOM 739 O O . ASP A 1 91 ? 11.598 -8.251 -18.788 1.00 91.88 91 ASP A O 1
ATOM 743 N N . PHE A 1 92 ? 11.586 -8.037 -21.005 1.00 93.88 92 PHE A N 1
ATOM 744 C CA . PHE A 1 92 ? 10.434 -7.149 -21.104 1.00 93.88 92 PHE A CA 1
ATOM 745 C C . PHE A 1 92 ? 9.462 -7.663 -22.171 1.00 93.88 92 PHE A C 1
ATOM 747 O O . PHE A 1 92 ? 9.793 -8.510 -22.999 1.00 93.88 92 PHE A O 1
ATOM 754 N N . PHE A 1 93 ? 8.229 -7.162 -22.153 1.00 94.81 93 PHE A N 1
ATOM 755 C CA . PHE A 1 93 ? 7.245 -7.506 -23.174 1.00 94.81 93 PHE A CA 1
ATOM 756 C C . PHE A 1 93 ? 7.544 -6.786 -24.496 1.00 94.81 93 PHE A C 1
ATOM 758 O O . PHE A 1 93 ? 7.701 -5.565 -24.514 1.00 94.81 93 PHE A O 1
ATOM 765 N N . TYR A 1 94 ? 7.578 -7.535 -25.600 1.00 94.12 94 TYR A N 1
ATOM 766 C CA . TYR A 1 94 ? 7.716 -6.992 -26.951 1.00 94.12 94 TYR A CA 1
ATOM 767 C C . TYR A 1 94 ? 6.792 -7.740 -27.912 1.00 94.12 94 TYR A C 1
ATOM 769 O O . TYR A 1 94 ? 6.828 -8.973 -27.991 1.00 94.12 94 TYR A O 1
ATOM 777 N N . LEU A 1 95 ? 5.974 -6.978 -28.632 1.00 94.62 95 LEU A N 1
ATOM 778 C CA . LEU A 1 95 ? 5.055 -7.456 -29.654 1.00 94.62 95 LEU A CA 1
ATOM 779 C C . LEU A 1 95 ? 5.332 -6.696 -30.945 1.00 94.62 95 LEU A C 1
ATOM 781 O O . LEU A 1 95 ? 5.443 -5.471 -30.922 1.00 94.62 95 LEU A O 1
ATOM 785 N N . ASP A 1 96 ? 5.416 -7.438 -32.039 1.00 92.06 96 ASP A N 1
ATOM 786 C CA . ASP A 1 96 ? 5.672 -6.924 -33.380 1.00 92.06 96 ASP A CA 1
ATOM 787 C C . ASP A 1 96 ? 4.711 -7.609 -34.349 1.00 92.06 96 ASP A C 1
ATOM 789 O O . ASP A 1 96 ? 4.581 -8.833 -34.317 1.00 92.06 96 ASP A O 1
ATOM 793 N N . ASP A 1 97 ? 3.961 -6.825 -35.123 1.00 92.69 97 ASP A N 1
ATOM 794 C CA . ASP A 1 97 ? 2.936 -7.310 -36.061 1.00 92.69 97 ASP A CA 1
ATOM 795 C C . ASP A 1 97 ? 2.001 -8.401 -35.493 1.00 92.69 97 ASP A C 1
ATOM 797 O O . ASP A 1 97 ? 1.661 -9.392 -36.140 1.00 92.69 97 ASP A O 1
ATOM 801 N N . GLY A 1 98 ? 1.572 -8.230 -34.238 1.00 92.56 98 GLY A N 1
ATOM 802 C CA . GLY A 1 98 ? 0.673 -9.165 -33.549 1.00 92.56 98 GLY A CA 1
ATOM 803 C C . GLY A 1 98 ? 1.349 -10.436 -33.020 1.00 92.56 98 GLY A C 1
ATOM 804 O O . GLY A 1 98 ? 0.698 -11.243 -32.354 1.00 92.56 98 GLY A O 1
ATOM 805 N N . ILE A 1 99 ? 2.650 -10.605 -33.249 1.00 95.25 99 ILE A N 1
ATOM 806 C CA . ILE A 1 99 ? 3.449 -11.721 -32.749 1.00 95.25 99 ILE A CA 1
ATOM 807 C C . ILE A 1 99 ? 4.168 -11.285 -31.474 1.00 95.25 99 ILE A C 1
ATOM 809 O O . ILE A 1 99 ? 4.895 -10.294 -31.437 1.00 95.25 99 ILE A O 1
ATOM 813 N N . VAL A 1 100 ? 3.989 -12.055 -30.401 1.00 95.94 100 VAL A N 1
ATOM 814 C CA . VAL A 1 100 ? 4.724 -11.837 -29.150 1.00 95.94 100 VAL A CA 1
ATOM 815 C C . VAL A 1 100 ? 6.142 -12.381 -29.310 1.00 95.94 100 VAL A C 1
ATOM 817 O O . VAL A 1 100 ? 6.341 -13.594 -29.312 1.00 95.94 100 VAL A O 1
ATOM 820 N N . LEU A 1 101 ? 7.119 -11.481 -29.417 1.00 94.75 101 LEU A N 1
ATOM 821 C CA . LEU A 1 101 ? 8.533 -11.818 -29.593 1.00 94.75 101 LEU A CA 1
ATOM 822 C C . LEU A 1 101 ? 9.277 -11.959 -28.262 1.00 94.75 101 LEU A C 1
ATOM 824 O O . LEU A 1 101 ? 10.208 -12.756 -28.163 1.00 94.75 101 LEU A O 1
ATOM 828 N N . ARG A 1 102 ? 8.872 -11.207 -27.231 1.00 94.31 102 ARG A N 1
ATOM 829 C CA . ARG A 1 102 ? 9.429 -11.305 -25.870 1.00 94.31 102 ARG A CA 1
ATOM 830 C C . ARG A 1 102 ? 8.325 -11.231 -24.828 1.00 94.31 102 ARG A C 1
ATOM 832 O O . ARG A 1 102 ? 7.328 -10.529 -25.010 1.00 94.31 102 ARG A O 1
ATOM 839 N N . ARG A 1 103 ? 8.509 -11.944 -23.718 1.00 94.06 103 ARG A N 1
ATOM 840 C CA . ARG A 1 103 ? 7.603 -11.922 -22.567 1.00 94.06 103 ARG A CA 1
ATOM 841 C C . ARG A 1 103 ? 8.383 -11.559 -21.318 1.00 94.06 103 ARG A C 1
ATOM 843 O O . ARG A 1 103 ? 9.471 -12.072 -21.093 1.00 94.06 103 ARG A O 1
ATOM 850 N N . GLN A 1 104 ? 7.781 -10.713 -20.491 1.00 95.12 104 GLN A N 1
ATOM 851 C CA . GLN A 1 104 ? 8.293 -10.454 -19.157 1.00 95.12 104 GLN A CA 1
ATOM 852 C C . GLN A 1 104 ? 7.958 -11.637 -18.240 1.00 95.12 104 GLN A C 1
ATOM 854 O O . GLN A 1 104 ? 6.806 -12.064 -18.162 1.00 95.12 104 GLN A O 1
ATOM 859 N N . HIS A 1 105 ? 8.963 -12.154 -17.540 1.00 94.69 105 HIS A N 1
ATOM 860 C CA . HIS A 1 105 ? 8.857 -13.328 -16.667 1.00 94.69 105 HIS A CA 1
ATOM 861 C C . HIS A 1 105 ? 9.062 -13.016 -15.181 1.00 94.69 105 HIS A C 1
ATOM 863 O O . HIS A 1 105 ? 8.953 -13.918 -14.345 1.00 94.69 105 HIS A O 1
ATOM 869 N N . GLY A 1 106 ? 9.347 -11.757 -14.845 1.00 94.94 106 GLY A N 1
ATOM 870 C CA . GLY A 1 106 ? 9.552 -11.335 -13.470 1.00 94.94 106 GLY A CA 1
ATOM 871 C C . GLY A 1 106 ? 9.528 -9.827 -13.273 1.00 94.94 106 GLY A C 1
ATOM 872 O O . GLY A 1 106 ? 9.630 -9.045 -14.220 1.00 94.94 106 GLY A O 1
ATOM 873 N N . VAL A 1 107 ? 9.413 -9.415 -12.010 1.00 95.81 107 VAL A N 1
ATOM 874 C CA . VAL A 1 107 ? 9.355 -8.004 -11.608 1.00 95.81 107 VAL A CA 1
ATOM 875 C C . VAL A 1 107 ? 10.289 -7.694 -10.443 1.00 95.81 107 VAL A C 1
ATOM 877 O O . VAL A 1 107 ? 10.601 -8.543 -9.601 1.00 95.81 107 VAL A O 1
ATOM 880 N N . ILE A 1 108 ? 10.720 -6.434 -10.394 1.00 96.38 108 ILE A N 1
ATOM 881 C CA . ILE A 1 108 ? 11.540 -5.884 -9.317 1.00 96.38 108 ILE A CA 1
ATOM 882 C C . ILE A 1 108 ? 10.643 -5.052 -8.403 1.00 96.38 108 ILE A C 1
ATOM 884 O O . ILE A 1 108 ? 10.139 -4.001 -8.794 1.00 96.38 108 ILE A O 1
ATOM 888 N N . ARG A 1 109 ? 10.461 -5.509 -7.164 1.00 95.19 109 ARG A N 1
ATOM 889 C CA . ARG A 1 109 ? 9.712 -4.792 -6.130 1.00 95.19 109 ARG A CA 1
ATOM 890 C C . ARG A 1 109 ? 10.660 -3.906 -5.328 1.00 95.19 109 ARG A C 1
ATOM 892 O O . ARG A 1 109 ? 11.506 -4.415 -4.599 1.00 95.19 109 ARG A O 1
ATOM 899 N N . THR A 1 110 ? 10.496 -2.590 -5.407 1.00 94.06 110 THR A N 1
ATOM 900 C CA . THR A 1 110 ? 11.255 -1.631 -4.589 1.00 94.06 110 THR A CA 1
ATOM 901 C C . THR A 1 110 ? 10.515 -1.319 -3.291 1.00 94.06 110 THR A C 1
ATOM 903 O O . THR A 1 110 ? 9.438 -0.728 -3.323 1.00 94.06 110 THR A O 1
ATOM 906 N N . ASN A 1 111 ? 11.102 -1.677 -2.153 1.00 90.62 111 ASN A N 1
ATOM 907 C CA . ASN A 1 111 ? 10.589 -1.371 -0.823 1.00 90.62 111 ASN A CA 1
ATOM 908 C C . ASN A 1 111 ? 11.321 -0.166 -0.228 1.00 90.62 111 ASN A C 1
ATOM 910 O O . ASN A 1 111 ? 12.546 -0.055 -0.316 1.00 90.62 111 ASN A O 1
ATOM 914 N N . CYS A 1 112 ? 10.570 0.707 0.432 1.00 86.44 112 CYS A N 1
ATOM 915 C CA . CYS A 1 112 ? 11.095 1.821 1.200 1.00 86.44 112 CYS A CA 1
ATOM 916 C C . CYS A 1 112 ? 10.097 2.202 2.300 1.00 86.44 112 CYS A C 1
ATOM 918 O O . CYS A 1 112 ? 8.905 1.955 2.140 1.00 86.44 112 CYS A O 1
ATOM 920 N N . LEU A 1 113 ? 10.573 2.788 3.399 1.00 80.50 113 LEU A N 1
ATOM 921 C CA . LEU A 1 113 ? 9.711 3.307 4.459 1.00 80.50 113 LEU A CA 1
ATOM 922 C C . LEU A 1 113 ? 9.440 4.783 4.172 1.00 80.50 113 LEU A C 1
ATOM 924 O O . LEU A 1 113 ? 10.384 5.573 4.075 1.00 80.50 113 LEU A O 1
ATOM 928 N N . ASP A 1 114 ? 8.162 5.116 3.995 1.00 66.44 114 ASP A N 1
ATOM 929 C CA . ASP A 1 114 ? 7.613 6.475 3.921 1.00 66.44 114 ASP A CA 1
ATOM 930 C C . ASP A 1 114 ? 8.359 7.442 2.990 1.00 66.44 114 ASP A C 1
ATOM 932 O O . ASP A 1 114 ? 8.474 8.638 3.266 1.00 66.44 114 ASP A O 1
ATOM 936 N N . ASN A 1 115 ? 8.908 6.939 1.880 1.00 74.00 115 ASN A N 1
ATOM 937 C CA . ASN A 1 115 ? 9.665 7.772 0.955 1.00 74.00 115 ASN A CA 1
ATOM 938 C C . ASN A 1 115 ? 9.521 7.315 -0.499 1.00 74.00 115 ASN A C 1
ATOM 940 O O . ASN A 1 115 ? 10.198 6.393 -0.961 1.00 74.00 115 ASN A O 1
ATOM 944 N N . LEU A 1 116 ? 8.658 8.035 -1.210 1.00 80.88 116 LEU A N 1
ATOM 945 C CA . LEU A 1 116 ? 8.402 7.871 -2.633 1.00 80.88 116 LEU A CA 1
ATOM 946 C C . LEU A 1 116 ? 9.573 8.350 -3.510 1.00 80.88 116 LEU A C 1
ATOM 948 O O . LEU A 1 116 ? 9.820 7.781 -4.568 1.00 80.88 116 LEU A O 1
ATOM 952 N N . ASP A 1 117 ? 10.338 9.352 -3.071 1.00 81.69 117 ASP A N 1
ATOM 953 C CA . ASP A 1 117 ? 11.461 9.886 -3.853 1.00 81.69 117 ASP A CA 1
ATOM 954 C C . ASP A 1 117 ? 12.566 8.829 -4.029 1.00 81.69 117 ASP A C 1
ATOM 956 O O . ASP A 1 117 ? 13.132 8.672 -5.115 1.00 81.69 117 ASP A O 1
ATOM 960 N N . ARG A 1 118 ? 12.851 8.061 -2.962 1.00 87.88 118 ARG A N 1
ATOM 961 C CA . ARG A 1 118 ? 13.837 6.963 -2.972 1.00 87.88 118 ARG A CA 1
ATOM 962 C C . ARG A 1 118 ? 13.442 5.873 -3.970 1.00 87.88 118 ARG A C 1
ATOM 964 O O . ARG A 1 118 ? 14.280 5.432 -4.758 1.00 87.88 118 ARG A O 1
ATOM 971 N N . THR A 1 119 ? 12.178 5.449 -3.961 1.00 90.38 119 THR A N 1
ATOM 972 C CA . THR A 1 119 ? 11.690 4.409 -4.878 1.00 90.38 119 THR A CA 1
ATOM 973 C C . THR A 1 119 ? 11.621 4.916 -6.313 1.00 90.38 119 THR A C 1
ATOM 975 O O . THR A 1 119 ? 12.131 4.230 -7.198 1.00 90.38 119 THR A O 1
ATOM 978 N N . ASN A 1 120 ? 11.107 6.129 -6.549 1.00 91.25 120 ASN A N 1
ATOM 979 C CA . ASN A 1 120 ? 11.028 6.722 -7.887 1.00 91.25 120 ASN A CA 1
ATOM 980 C C . ASN A 1 120 ? 12.419 6.857 -8.522 1.00 91.25 120 ASN A C 1
ATOM 982 O O . ASN A 1 120 ? 12.600 6.522 -9.691 1.00 91.25 120 ASN A O 1
ATOM 986 N N . SER A 1 121 ? 13.434 7.267 -7.751 1.00 89.25 121 SER A N 1
ATOM 987 C CA . SER A 1 121 ? 14.807 7.373 -8.258 1.00 89.25 121 SER A CA 1
ATOM 988 C C . SER A 1 121 ? 15.375 6.024 -8.717 1.00 89.25 121 SER A C 1
ATOM 990 O O . SER A 1 121 ? 15.968 5.942 -9.794 1.00 89.25 121 SER A O 1
ATOM 992 N N . VAL A 1 122 ? 15.165 4.956 -7.943 1.00 91.88 122 VAL A N 1
ATOM 993 C CA . VAL A 1 122 ? 15.629 3.607 -8.305 1.00 91.88 122 VAL A CA 1
ATOM 994 C C . VAL A 1 122 ? 14.847 3.049 -9.494 1.00 91.88 122 VAL A C 1
ATOM 996 O O . VAL A 1 122 ? 15.450 2.512 -10.422 1.00 91.88 122 VAL A O 1
ATOM 999 N N . GLN A 1 123 ? 13.523 3.217 -9.510 1.00 94.00 123 GLN A N 1
ATOM 1000 C CA . GLN A 1 123 ? 12.671 2.775 -10.616 1.00 94.00 123 GLN A CA 1
ATOM 1001 C C . GLN A 1 123 ? 12.999 3.504 -11.924 1.00 94.00 123 GLN A C 1
ATOM 1003 O O . GLN A 1 123 ? 13.063 2.861 -12.968 1.00 94.00 123 GLN A O 1
ATOM 1008 N N . THR A 1 124 ? 13.328 4.799 -11.863 1.00 93.12 124 THR A N 1
ATOM 1009 C CA . THR A 1 124 ? 13.799 5.575 -13.023 1.00 93.12 124 THR A CA 1
ATOM 1010 C C . THR A 1 124 ? 15.040 4.939 -13.650 1.00 93.12 124 THR A C 1
ATOM 1012 O O . THR A 1 124 ? 15.114 4.784 -14.865 1.00 93.12 124 THR A O 1
ATOM 1015 N N . LEU A 1 125 ? 16.020 4.526 -12.839 1.00 91.38 125 LEU A N 1
ATOM 1016 C CA . LEU A 1 125 ? 17.244 3.897 -13.348 1.00 91.38 125 LEU A CA 1
ATOM 1017 C C . LEU A 1 125 ? 16.985 2.525 -13.975 1.00 91.38 125 LEU A C 1
ATOM 1019 O O . LEU A 1 125 ? 17.571 2.207 -15.010 1.00 91.38 125 LEU A O 1
ATOM 1023 N N . ILE A 1 126 ? 16.093 1.732 -13.378 1.00 92.62 126 ILE A N 1
ATOM 1024 C CA . ILE A 1 126 ? 15.657 0.452 -13.949 1.00 92.62 126 ILE A CA 1
ATOM 1025 C C . ILE A 1 126 ? 14.934 0.692 -15.283 1.00 92.62 126 ILE A C 1
ATOM 1027 O O . ILE A 1 126 ? 15.227 0.018 -16.268 1.00 92.62 126 ILE A O 1
ATOM 1031 N N . GLY A 1 127 ? 14.050 1.691 -15.344 1.00 92.81 127 GLY A N 1
ATOM 1032 C CA . GLY A 1 127 ? 13.337 2.079 -16.560 1.00 92.81 127 GLY A CA 1
ATOM 1033 C C . GLY A 1 127 ? 14.273 2.544 -17.676 1.00 92.81 127 GLY A C 1
ATOM 1034 O O . GLY A 1 127 ? 14.102 2.149 -18.822 1.00 92.81 127 GLY A O 1
ATOM 1035 N N . ILE A 1 128 ? 15.317 3.309 -17.350 1.00 91.88 128 ILE A N 1
ATOM 1036 C CA . ILE A 1 128 ? 16.339 3.722 -18.323 1.00 91.88 128 ILE A CA 1
ATOM 1037 C C . ILE A 1 128 ? 17.148 2.520 -18.825 1.00 91.88 128 ILE A C 1
ATOM 1039 O O . ILE A 1 128 ? 17.439 2.426 -20.016 1.00 91.88 128 ILE A O 1
ATOM 1043 N N . ARG A 1 129 ? 17.481 1.556 -17.957 1.00 90.12 129 ARG A N 1
ATOM 1044 C CA . ARG A 1 129 ? 18.124 0.305 -18.394 1.00 90.12 129 ARG A CA 1
ATOM 1045 C C . ARG A 1 129 ? 17.228 -0.474 -19.364 1.00 90.12 129 ARG A C 1
ATOM 1047 O O . ARG A 1 129 ? 17.738 -0.968 -20.369 1.00 90.12 129 ARG A O 1
ATOM 1054 N N . ALA A 1 130 ? 15.925 -0.550 -19.082 1.00 92.12 130 ALA A N 1
ATOM 1055 C CA . ALA A 1 130 ? 14.939 -1.177 -19.960 1.00 92.12 130 ALA A CA 1
ATOM 1056 C C . ALA A 1 130 ? 14.823 -0.460 -21.306 1.00 92.12 130 ALA A C 1
ATOM 1058 O O . ALA A 1 130 ? 14.827 -1.121 -22.343 1.00 92.12 130 ALA A O 1
ATOM 1059 N N . LEU A 1 131 ? 14.813 0.877 -21.289 1.00 92.38 131 LEU A N 1
ATOM 1060 C CA . LEU A 1 131 ? 14.775 1.707 -22.489 1.00 92.38 131 LEU A CA 1
ATOM 1061 C C . LEU A 1 131 ? 15.896 1.333 -23.458 1.00 92.38 131 LEU A C 1
ATOM 1063 O O . LEU A 1 131 ? 15.628 1.151 -24.637 1.00 92.38 131 LEU A O 1
ATOM 1067 N N . PHE A 1 132 ? 17.134 1.157 -22.988 1.00 90.06 132 PHE A N 1
ATOM 1068 C CA . PHE A 1 132 ? 18.231 0.775 -23.883 1.00 90.06 132 PHE A CA 1
ATOM 1069 C C . PHE A 1 132 ? 17.970 -0.556 -24.599 1.00 90.06 132 PHE A C 1
ATOM 1071 O O . PHE A 1 132 ? 18.158 -0.630 -25.810 1.00 90.06 132 PHE A O 1
ATOM 1078 N N . ASN A 1 133 ? 17.471 -1.577 -23.894 1.00 89.62 133 ASN A N 1
ATOM 1079 C CA . ASN A 1 133 ? 17.139 -2.865 -24.513 1.00 89.62 133 ASN A CA 1
ATOM 1080 C C . ASN A 1 133 ? 15.953 -2.752 -25.490 1.00 89.62 133 ASN A C 1
ATOM 1082 O O . ASN A 1 133 ? 15.946 -3.406 -26.535 1.00 89.62 133 ASN A O 1
ATOM 1086 N N . GLN A 1 134 ? 14.967 -1.910 -25.172 1.00 92.06 134 GLN A N 1
ATOM 1087 C CA . GLN A 1 134 ? 13.821 -1.628 -26.040 1.00 92.06 134 GLN A CA 1
ATOM 1088 C C . GLN A 1 134 ? 14.255 -0.915 -27.321 1.00 92.06 134 GLN A C 1
ATOM 1090 O O . GLN A 1 134 ? 13.892 -1.345 -28.412 1.00 92.06 134 GLN A O 1
ATOM 1095 N N . LEU A 1 135 ? 15.090 0.121 -27.205 1.00 91.75 135 LEU A N 1
ATOM 1096 C CA . LEU A 1 135 ? 15.660 0.830 -28.349 1.00 91.75 135 LEU A CA 1
ATOM 1097 C C . LEU A 1 135 ? 16.471 -0.115 -29.238 1.00 91.75 135 LEU A C 1
ATOM 1099 O O . LEU A 1 135 ? 16.354 -0.018 -30.456 1.00 91.75 135 LEU A O 1
ATOM 1103 N N . THR A 1 136 ? 17.215 -1.060 -28.644 1.00 88.31 136 THR A N 1
ATOM 1104 C CA . THR A 1 136 ? 17.917 -2.109 -29.397 1.00 88.31 136 THR A CA 1
ATOM 1105 C C . THR A 1 136 ? 16.964 -3.012 -30.185 1.00 88.31 136 THR A C 1
ATOM 1107 O O . THR A 1 136 ? 17.230 -3.366 -31.327 1.00 88.31 136 THR A O 1
ATOM 1110 N N . CYS A 1 137 ? 15.825 -3.395 -29.603 1.00 88.00 137 CYS A N 1
ATOM 1111 C CA . CYS A 1 137 ? 14.851 -4.235 -30.310 1.00 88.00 137 CYS A CA 1
ATOM 1112 C C . CYS A 1 137 ? 14.141 -3.487 -31.444 1.00 88.00 137 CYS A C 1
ATOM 1114 O O . CYS A 1 137 ? 13.811 -4.094 -32.456 1.00 88.00 137 CYS A O 1
ATOM 1116 N N . LEU A 1 138 ? 13.965 -2.173 -31.298 1.00 88.62 138 LEU A N 1
ATOM 1117 C CA . LEU A 1 138 ? 13.391 -1.302 -32.326 1.00 88.62 138 LEU A CA 1
ATOM 1118 C C . LEU A 1 138 ? 14.399 -0.918 -33.427 1.00 88.62 138 LEU A C 1
ATOM 1120 O O . LEU A 1 138 ? 14.058 -0.155 -34.331 1.00 88.62 138 LEU A O 1
ATOM 1124 N N . GLY A 1 139 ? 15.646 -1.398 -33.358 1.00 86.50 139 GLY A N 1
ATOM 1125 C CA . GLY A 1 139 ? 16.696 -1.056 -34.317 1.00 86.50 139 GLY A CA 1
ATOM 1126 C C . GLY A 1 139 ? 17.187 0.390 -34.198 1.00 86.50 139 GLY A C 1
ATOM 1127 O O . GLY A 1 139 ? 17.825 0.899 -35.127 1.00 86.50 139 GLY A O 1
ATOM 1128 N N . VAL A 1 140 ? 16.878 1.075 -33.088 1.00 83.00 140 VAL A N 1
ATOM 1129 C CA . VAL A 1 140 ? 17.218 2.489 -32.885 1.00 83.00 140 VAL A CA 1
ATOM 1130 C C . VAL A 1 140 ? 18.712 2.678 -32.594 1.00 83.00 140 VAL A C 1
ATOM 1132 O O . VAL A 1 140 ? 19.279 3.742 -32.836 1.00 83.00 140 VAL A O 1
ATOM 1135 N N . GLU A 1 141 ? 19.396 1.629 -32.148 1.00 69.31 141 GLU A N 1
ATOM 1136 C CA . GLU A 1 141 ? 20.847 1.591 -31.959 1.00 69.31 141 GLU A CA 1
ATOM 1137 C C . GLU A 1 141 ? 21.638 1.824 -33.255 1.00 69.31 141 GLU A C 1
ATOM 1139 O O . GLU A 1 141 ? 22.807 2.202 -33.201 1.00 69.31 141 GLU A O 1
ATOM 1144 N N . LYS A 1 142 ? 21.000 1.648 -34.422 1.00 70.56 142 LYS A N 1
ATOM 1145 C CA . LYS A 1 142 ? 21.578 1.971 -35.737 1.00 70.56 142 LYS A CA 1
ATOM 1146 C C . LYS A 1 142 ? 21.616 3.477 -36.014 1.00 70.56 142 LYS A C 1
ATOM 1148 O O . LYS A 1 142 ? 22.259 3.907 -36.973 1.00 70.56 142 LYS A O 1
ATOM 1153 N N . PHE A 1 143 ? 20.926 4.285 -35.209 1.00 68.00 143 PHE A N 1
ATOM 1154 C CA . PHE A 1 143 ? 20.935 5.737 -35.328 1.00 68.00 143 PHE A CA 1
ATOM 1155 C C . PHE A 1 143 ? 22.073 6.378 -34.519 1.00 68.00 143 PHE A C 1
ATOM 1157 O O . PHE A 1 143 ? 22.745 5.760 -33.699 1.00 68.00 143 PHE A O 1
ATOM 1164 N N . LYS A 1 144 ? 22.311 7.668 -34.774 1.00 77.50 144 LYS A N 1
ATOM 1165 C CA . LYS A 1 144 ? 23.366 8.454 -34.122 1.00 77.50 144 LYS A CA 1
ATOM 1166 C C . LYS A 1 144 ? 23.141 8.551 -32.602 1.00 77.50 144 LYS A C 1
ATOM 1168 O O . LYS A 1 144 ? 22.007 8.644 -32.134 1.00 77.50 144 LYS A O 1
ATOM 1173 N N . SER A 1 145 ? 24.234 8.626 -31.837 1.00 83.56 145 SER A N 1
ATOM 1174 C CA . SER A 1 145 ? 24.234 8.687 -30.362 1.00 83.56 145 SER A CA 1
ATOM 1175 C C . SER A 1 145 ? 23.359 9.800 -29.767 1.00 83.56 145 SER A C 1
ATOM 1177 O O . SER A 1 145 ? 22.810 9.642 -28.680 1.00 83.56 145 SER A O 1
ATOM 1179 N N . ASN A 1 146 ? 23.171 10.907 -30.488 1.00 86.25 146 ASN A N 1
ATOM 1180 C CA . ASN A 1 146 ? 22.305 12.011 -30.075 1.00 86.25 146 ASN A CA 1
ATOM 1181 C C . ASN A 1 146 ? 20.817 11.624 -29.987 1.00 86.25 146 ASN A C 1
ATOM 1183 O O . ASN A 1 146 ? 20.101 12.201 -29.174 1.00 86.25 146 ASN A O 1
ATOM 1187 N N . ILE A 1 147 ? 20.345 10.660 -30.784 1.00 87.31 147 ILE A N 1
ATOM 1188 C CA . ILE A 1 147 ? 18.949 10.194 -30.731 1.00 87.31 147 ILE A CA 1
ATOM 1189 C C . ILE A 1 147 ? 18.710 9.388 -29.453 1.00 87.31 147 ILE A C 1
ATOM 1191 O O . ILE A 1 147 ? 17.736 9.633 -28.747 1.00 87.31 147 ILE A O 1
ATOM 1195 N N . ILE A 1 148 ? 19.642 8.500 -29.105 1.00 87.56 148 ILE A N 1
ATOM 1196 C CA . ILE A 1 148 ? 19.578 7.703 -27.875 1.00 87.56 148 ILE A CA 1
ATOM 1197 C C . ILE A 1 148 ? 19.564 8.616 -26.640 1.00 87.56 148 ILE A C 1
ATOM 1199 O O . ILE A 1 148 ? 18.717 8.450 -25.763 1.00 87.56 148 ILE A O 1
ATOM 1203 N N . LEU A 1 149 ? 20.444 9.625 -26.607 1.00 90.50 149 LEU A N 1
ATOM 1204 C CA . LEU A 1 149 ? 20.469 10.624 -25.532 1.00 90.50 149 LEU A CA 1
ATOM 1205 C C . LEU A 1 149 ? 19.139 11.377 -25.422 1.00 90.50 149 LEU A C 1
ATOM 1207 O O . LEU A 1 149 ? 18.627 11.568 -24.323 1.00 90.50 149 LEU A O 1
ATOM 1211 N N . ARG A 1 150 ? 18.535 11.750 -26.557 1.00 91.69 150 ARG A N 1
ATOM 1212 C CA . ARG A 1 150 ? 17.237 12.431 -26.576 1.00 91.69 150 ARG A CA 1
ATOM 1213 C C . ARG A 1 150 ? 16.114 11.555 -26.016 1.00 91.69 150 ARG A C 1
ATOM 1215 O O . ARG A 1 150 ? 15.268 12.052 -25.278 1.00 91.69 150 ARG A O 1
ATOM 1222 N N . CYS A 1 151 ? 16.102 10.263 -26.341 1.00 91.81 151 CYS A N 1
ATOM 1223 C CA . CYS A 1 151 ? 15.153 9.311 -25.763 1.00 91.81 151 CYS A CA 1
ATOM 1224 C C . CYS A 1 151 ? 15.334 9.191 -24.245 1.00 91.81 151 CYS A C 1
ATOM 1226 O O . CYS A 1 151 ? 14.348 9.214 -23.509 1.00 91.81 151 CYS A O 1
ATOM 1228 N N . GLU A 1 152 ? 16.579 9.111 -23.769 1.00 92.81 152 GLU A N 1
ATOM 1229 C CA . GLU A 1 152 ? 16.875 9.073 -22.336 1.00 92.81 152 GLU A CA 1
ATOM 1230 C C . GLU A 1 152 ? 16.378 10.340 -21.618 1.00 92.81 152 GLU A C 1
ATOM 1232 O O . GLU A 1 152 ? 15.729 10.233 -20.577 1.00 92.81 152 GLU A O 1
ATOM 1237 N N . GLU A 1 153 ? 16.621 11.530 -22.180 1.00 94.25 153 GLU A N 1
ATOM 1238 C CA . GLU A 1 153 ? 16.122 12.806 -21.642 1.00 94.25 153 GLU A CA 1
ATOM 1239 C C . GLU A 1 153 ? 14.595 12.814 -21.499 1.00 94.25 153 GLU A C 1
ATOM 1241 O O . GLU A 1 153 ? 14.072 13.190 -20.449 1.00 94.25 153 GLU A O 1
ATOM 1246 N N . LEU A 1 154 ? 13.877 12.364 -22.533 1.00 94.50 154 LEU A N 1
ATOM 1247 C CA . LEU A 1 154 ? 12.414 12.307 -22.533 1.00 94.50 154 LEU A CA 1
ATOM 1248 C C . LEU A 1 154 ? 11.876 11.332 -21.480 1.00 94.50 154 LEU A C 1
ATOM 1250 O O . LEU A 1 154 ? 10.914 11.643 -20.780 1.00 94.50 154 LEU A O 1
ATOM 1254 N N . VAL A 1 155 ? 12.507 10.166 -21.331 1.00 93.44 155 VAL A N 1
ATOM 1255 C CA . VAL A 1 155 ? 12.117 9.186 -20.309 1.00 93.44 155 VAL A CA 1
ATOM 1256 C C . VAL A 1 155 ?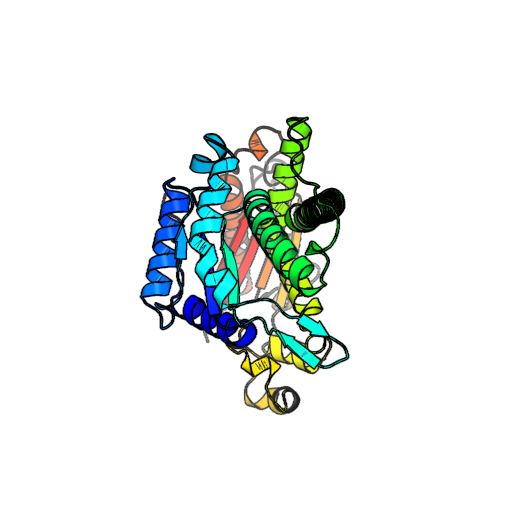 12.418 9.709 -18.905 1.00 93.44 155 VAL A C 1
ATOM 1258 O O . VAL A 1 155 ? 11.597 9.536 -18.006 1.00 93.44 155 VAL A O 1
ATOM 1261 N N . ARG A 1 156 ? 13.538 10.409 -18.696 1.00 93.56 156 ARG A N 1
ATOM 1262 C CA . ARG A 1 156 ? 13.840 11.063 -17.411 1.00 93.56 156 ARG A CA 1
ATOM 1263 C C . ARG A 1 156 ? 12.800 12.121 -17.045 1.00 93.56 156 ARG A C 1
ATOM 1265 O O . ARG A 1 156 ? 12.349 12.139 -15.903 1.00 93.56 156 ARG A O 1
ATOM 1272 N N . ASP A 1 157 ? 12.397 12.959 -17.998 1.00 93.75 157 ASP A N 1
ATOM 1273 C CA . ASP A 1 157 ? 11.331 13.949 -17.798 1.00 93.75 157 ASP A CA 1
ATOM 1274 C C . ASP A 1 157 ? 9.987 13.280 -17.458 1.00 93.75 157 ASP A C 1
ATOM 1276 O O . ASP A 1 157 ? 9.287 13.694 -16.532 1.00 93.75 157 ASP A O 1
ATOM 1280 N N . MET A 1 158 ? 9.655 12.178 -18.137 1.00 95.50 158 MET A N 1
ATOM 1281 C CA . MET A 1 158 ? 8.459 11.385 -17.843 1.00 95.50 158 MET A CA 1
ATOM 1282 C C . MET A 1 158 ? 8.477 10.812 -16.419 1.00 95.50 158 MET A C 1
ATOM 1284 O O . MET A 1 158 ? 7.480 10.915 -15.705 1.00 95.50 158 MET A O 1
ATOM 1288 N N . TRP A 1 159 ? 9.608 10.263 -15.970 1.00 93.62 159 TRP A N 1
ATOM 1289 C CA . TRP A 1 159 ? 9.764 9.744 -14.606 1.00 93.62 159 TRP A CA 1
ATOM 1290 C C . TRP A 1 159 ? 9.733 10.835 -13.532 1.00 93.62 159 TRP A C 1
ATOM 1292 O O . TRP A 1 159 ? 9.252 10.591 -12.421 1.00 93.62 159 TRP A O 1
ATOM 1302 N N . GLN A 1 160 ? 10.209 12.041 -13.847 1.00 88.06 160 GLN A N 1
ATOM 1303 C CA . GLN A 1 160 ? 10.067 13.191 -12.956 1.00 88.06 160 GLN A CA 1
ATOM 1304 C C . GLN A 1 160 ? 8.585 13.540 -12.770 1.00 88.06 160 GLN A C 1
ATOM 1306 O O . GLN A 1 160 ? 8.110 13.610 -11.637 1.00 88.06 160 GLN A O 1
ATOM 1311 N N . LYS A 1 161 ? 7.834 13.655 -13.872 1.00 89.00 161 LYS A N 1
ATOM 1312 C CA . LYS A 1 161 ? 6.384 13.904 -13.841 1.00 89.00 161 LYS A CA 1
ATOM 1313 C C . LYS A 1 161 ? 5.627 12.793 -13.113 1.00 89.00 161 LYS A C 1
ATOM 1315 O O . LYS A 1 161 ? 4.730 13.093 -12.330 1.00 89.00 161 LYS A O 1
ATOM 1320 N N . ASN A 1 162 ? 6.005 11.530 -13.322 1.00 89.12 162 ASN A N 1
ATOM 1321 C CA . ASN A 1 162 ? 5.458 10.395 -12.578 1.00 89.12 162 ASN A CA 1
ATOM 1322 C C . ASN A 1 162 ? 5.666 10.566 -11.066 1.00 89.12 162 ASN A C 1
ATOM 1324 O O . ASN A 1 162 ? 4.709 10.481 -10.302 1.00 89.12 162 ASN A O 1
ATOM 1328 N N . GLY A 1 163 ? 6.892 10.881 -10.637 1.00 85.75 163 GLY A N 1
ATOM 1329 C CA . GLY A 1 163 ? 7.206 11.132 -9.229 1.00 85.75 163 GLY A CA 1
ATOM 1330 C C . GLY A 1 163 ? 6.385 12.275 -8.626 1.00 85.75 163 GLY A C 1
ATOM 1331 O O . GLY A 1 163 ? 5.883 12.149 -7.506 1.00 85.75 163 GLY A O 1
ATOM 1332 N N . ASP A 1 164 ? 6.182 13.357 -9.381 1.00 79.50 164 ASP A N 1
ATOM 1333 C CA . ASP A 1 164 ? 5.364 14.496 -8.956 1.00 79.50 164 ASP A CA 1
ATOM 1334 C C . ASP A 1 164 ? 3.882 14.111 -8.798 1.00 79.50 164 ASP A C 1
ATOM 1336 O O . ASP A 1 164 ? 3.260 14.473 -7.797 1.00 79.50 164 ASP A O 1
ATOM 1340 N N . GLN A 1 165 ? 3.320 13.333 -9.730 1.00 81.19 165 GLN A N 1
ATOM 1341 C CA . GLN A 1 165 ? 1.929 12.861 -9.655 1.00 81.19 165 GLN A CA 1
ATOM 1342 C C . GLN A 1 165 ? 1.719 11.833 -8.541 1.00 81.19 165 GLN A C 1
ATOM 1344 O O . GLN A 1 165 ? 0.776 11.953 -7.758 1.00 81.19 165 GLN A O 1
ATOM 1349 N N . CYS A 1 166 ? 2.623 10.864 -8.395 1.00 80.12 166 CYS A N 1
ATOM 1350 C CA . CYS A 1 166 ? 2.576 9.927 -7.277 1.00 80.12 166 CYS A C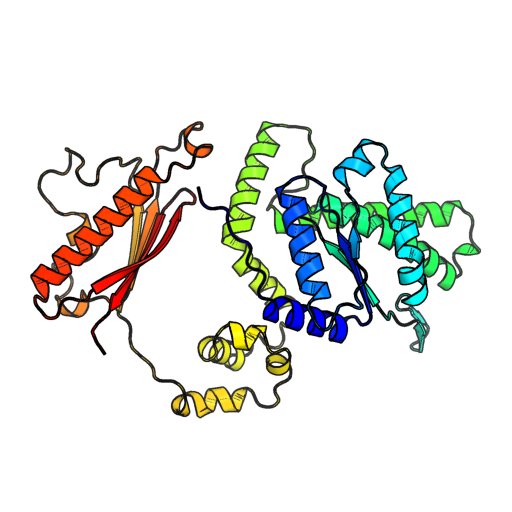A 1
ATOM 1351 C C . CYS A 1 166 ? 2.702 10.666 -5.935 1.00 80.12 166 CYS A C 1
ATOM 1353 O O . CYS A 1 166 ? 2.019 10.314 -4.974 1.00 80.12 166 CYS A O 1
ATOM 1355 N N . SER A 1 167 ? 3.515 11.728 -5.874 1.00 74.56 167 SER A N 1
ATOM 1356 C CA . SER A 1 167 ? 3.618 12.576 -4.683 1.00 74.56 167 SER A CA 1
ATOM 1357 C C . SER A 1 167 ? 2.305 13.291 -4.404 1.00 74.56 167 SER A C 1
ATOM 1359 O O . SER A 1 167 ? 1.862 13.287 -3.264 1.00 74.56 167 SER A O 1
ATOM 1361 N N . LEU A 1 168 ? 1.631 13.840 -5.417 1.00 71.12 168 LEU A N 1
ATOM 1362 C CA . LEU A 1 168 ? 0.314 14.458 -5.239 1.00 71.12 168 LEU A CA 1
ATOM 1363 C C . LEU A 1 168 ? -0.713 13.474 -4.666 1.00 71.12 168 LEU A C 1
ATOM 1365 O O . LEU A 1 168 ? -1.465 13.848 -3.771 1.00 71.12 168 LEU A O 1
ATOM 1369 N N . ILE A 1 169 ? -0.714 12.219 -5.119 1.00 67.06 169 ILE A N 1
ATOM 1370 C CA . ILE A 1 169 ? -1.639 11.193 -4.616 1.00 67.06 169 ILE A CA 1
ATOM 1371 C C . ILE A 1 169 ? -1.281 10.773 -3.187 1.00 67.06 169 ILE A C 1
ATOM 1373 O O . ILE A 1 169 ? -2.165 10.646 -2.343 1.00 67.06 169 ILE A O 1
ATOM 1377 N N . TYR A 1 170 ? 0.003 10.573 -2.889 1.00 60.59 170 TYR A N 1
ATOM 1378 C CA . TYR A 1 170 ? 0.456 10.145 -1.565 1.00 60.59 170 TYR A CA 1
ATOM 1379 C C . TYR A 1 170 ? 0.289 11.264 -0.527 1.00 60.59 170 TYR A C 1
ATOM 1381 O O . TYR A 1 170 ? -0.308 11.075 0.525 1.00 60.59 170 TYR A O 1
ATOM 1389 N N . ALA A 1 171 ? 0.755 12.460 -0.871 1.00 58.91 171 ALA A N 1
ATOM 1390 C CA . ALA A 1 171 ? 0.967 13.579 0.031 1.00 58.91 171 ALA A CA 1
ATOM 1391 C C . ALA A 1 171 ? -0.029 14.740 -0.101 1.00 58.91 171 ALA A C 1
ATOM 1393 O O . ALA A 1 171 ? 0.100 15.722 0.639 1.00 58.91 171 ALA A O 1
ATOM 1394 N N . GLY A 1 172 ? -0.900 14.724 -1.114 1.00 53.09 172 GLY A N 1
ATOM 1395 C CA . GLY A 1 172 ? -1.811 15.829 -1.442 1.00 53.09 172 GLY A CA 1
ATOM 1396 C C . GLY A 1 172 ? -1.093 17.072 -1.961 1.00 53.09 172 GLY A C 1
ATOM 1397 O O . GLY A 1 172 ? -1.691 18.132 -2.122 1.00 53.09 172 GLY A O 1
ATOM 1398 N N . THR A 1 173 ? 0.223 16.977 -2.146 1.00 53.19 173 THR A N 1
ATOM 1399 C CA . THR A 1 173 ? 1.135 18.090 -2.389 1.00 53.19 173 THR A CA 1
ATOM 1400 C C . THR A 1 173 ? 2.228 17.611 -3.338 1.00 53.19 173 THR A C 1
ATOM 1402 O O . THR A 1 173 ? 2.651 16.459 -3.256 1.00 53.19 173 THR A O 1
ATOM 1405 N N . GLY A 1 174 ? 2.694 18.480 -4.241 1.00 53.75 174 GLY A N 1
ATOM 1406 C CA . GLY A 1 174 ? 3.841 18.158 -5.099 1.00 53.75 174 GLY A CA 1
ATOM 1407 C C . GLY A 1 174 ? 5.087 17.791 -4.278 1.00 53.75 174 GLY A C 1
ATOM 1408 O O . GLY A 1 174 ? 5.130 18.022 -3.059 1.00 53.75 174 GLY A O 1
ATOM 1409 N N . ALA A 1 175 ? 6.105 17.232 -4.938 1.00 53.09 175 ALA A N 1
ATOM 1410 C CA . ALA A 1 175 ? 7.363 16.832 -4.305 1.00 53.09 175 ALA A CA 1
ATOM 1411 C C . ALA A 1 175 ? 7.970 17.957 -3.432 1.00 53.09 175 ALA A C 1
ATOM 1413 O O . ALA A 1 175 ? 7.700 19.152 -3.617 1.00 53.09 175 ALA A O 1
ATOM 1414 N N . LEU A 1 176 ? 8.762 17.584 -2.417 1.00 55.25 176 LEU A N 1
ATOM 1415 C CA . LEU A 1 176 ? 9.435 18.582 -1.578 1.00 55.25 176 LEU A CA 1
ATOM 1416 C C . LEU A 1 176 ? 10.529 19.260 -2.401 1.00 55.25 176 LEU A C 1
ATOM 1418 O O . LEU A 1 176 ? 11.554 18.667 -2.714 1.00 55.25 176 LEU A O 1
ATOM 1422 N N . GLU A 1 177 ? 10.309 20.526 -2.733 1.00 49.34 177 GLU A N 1
ATOM 1423 C CA . GLU A 1 177 ? 11.243 21.308 -3.548 1.00 49.34 177 GLU A CA 1
ATOM 1424 C C . GLU A 1 177 ? 12.430 21.856 -2.732 1.00 49.34 177 GLU A C 1
ATOM 1426 O O . GLU A 1 177 ? 13.390 22.353 -3.315 1.00 49.34 177 GLU A O 1
ATOM 1431 N N . GLY A 1 178 ? 12.369 21.822 -1.391 1.00 50.59 178 GLY A N 1
ATOM 1432 C CA . GLY A 1 178 ? 13.456 22.243 -0.494 1.00 50.59 178 GLY A CA 1
ATOM 1433 C C . GLY A 1 178 ? 13.732 23.754 -0.450 1.00 50.59 178 GLY A C 1
ATOM 1434 O O . GLY A 1 178 ? 14.709 24.186 0.159 1.00 50.59 178 GLY A O 1
ATOM 1435 N N . LYS A 1 179 ? 12.889 24.574 -1.092 1.00 46.53 179 LYS A N 1
ATOM 1436 C CA . LYS A 1 179 ? 13.082 26.030 -1.233 1.00 46.53 179 LYS A CA 1
ATOM 1437 C C . LYS A 1 179 ? 12.396 26.871 -0.147 1.00 46.53 179 LYS A C 1
ATOM 1439 O O . LYS A 1 179 ? 12.729 28.042 -0.006 1.00 46.53 179 LYS A O 1
ATOM 1444 N N . SER A 1 180 ? 11.447 26.321 0.624 1.00 45.50 180 SER A N 1
ATOM 1445 C CA . SER A 1 180 ? 10.724 27.079 1.661 1.00 45.50 180 SER A CA 1
ATOM 1446 C C . SER A 1 180 ? 10.312 26.208 2.848 1.00 45.50 180 SER A C 1
ATOM 1448 O O . SER A 1 180 ? 9.382 25.408 2.760 1.00 45.50 180 SER A O 1
ATOM 1450 N N . LYS A 1 181 ? 10.961 26.435 3.999 1.00 46.88 181 LYS A N 1
ATOM 1451 C CA . LYS A 1 181 ? 10.777 25.654 5.236 1.00 46.88 181 LYS A CA 1
ATOM 1452 C C . LYS A 1 181 ? 9.341 25.677 5.782 1.00 46.88 181 LYS A C 1
ATOM 1454 O O . LYS A 1 181 ? 8.882 24.672 6.310 1.00 46.88 181 LYS A O 1
ATOM 1459 N N . LEU A 1 182 ? 8.626 26.799 5.650 1.00 44.12 182 LEU A N 1
ATOM 1460 C CA . LEU A 1 182 ? 7.238 26.936 6.126 1.00 44.12 182 LEU A CA 1
ATOM 1461 C C . LEU A 1 182 ? 6.248 26.186 5.229 1.00 44.12 182 LEU A C 1
ATOM 1463 O O . LEU A 1 182 ? 5.344 25.511 5.721 1.00 44.12 182 LEU A O 1
ATOM 1467 N N . ARG A 1 183 ? 6.451 26.260 3.909 1.00 52.75 183 ARG A N 1
ATOM 1468 C CA . ARG A 1 183 ? 5.644 25.520 2.935 1.00 52.75 183 ARG A CA 1
ATOM 1469 C C . ARG A 1 183 ? 5.868 24.018 3.089 1.00 52.75 183 ARG A C 1
ATOM 1471 O O . ARG A 1 183 ? 4.906 23.260 3.088 1.00 52.75 183 ARG A O 1
ATOM 1478 N N . ASP A 1 184 ? 7.112 23.600 3.296 1.00 51.00 184 ASP A N 1
ATOM 1479 C CA . ASP A 1 184 ? 7.467 22.195 3.492 1.00 51.00 184 ASP A CA 1
ATOM 1480 C C . ASP A 1 184 ? 6.903 21.637 4.815 1.00 51.00 184 ASP A C 1
ATOM 1482 O O . ASP A 1 184 ? 6.405 20.513 4.836 1.00 51.00 184 ASP A O 1
ATOM 1486 N N . ALA A 1 185 ? 6.865 22.436 5.892 1.00 47.34 185 ALA A N 1
ATOM 1487 C CA . ALA A 1 185 ? 6.226 22.055 7.158 1.00 47.34 185 ALA A CA 1
ATOM 1488 C C . ALA A 1 185 ? 4.702 21.873 7.022 1.00 47.34 185 ALA A C 1
ATOM 1490 O O . ALA A 1 185 ? 4.161 20.861 7.462 1.00 47.34 185 ALA A O 1
ATOM 1491 N N . SER A 1 186 ? 4.012 22.804 6.353 1.00 47.62 186 SER A N 1
ATOM 1492 C CA . SER A 1 186 ? 2.574 22.685 6.062 1.00 47.62 186 SER A CA 1
ATOM 1493 C C . SER A 1 186 ? 2.267 21.459 5.191 1.00 47.62 186 SER A C 1
ATOM 1495 O O . SER A 1 186 ? 1.363 20.686 5.510 1.00 47.62 186 SER A O 1
ATOM 1497 N N . ARG A 1 187 ? 3.078 21.201 4.155 1.00 56.50 187 ARG A N 1
ATOM 1498 C CA . ARG A 1 187 ? 2.965 19.993 3.320 1.00 56.50 187 ARG A CA 1
ATOM 1499 C C . ARG A 1 187 ? 3.222 18.711 4.121 1.00 56.50 187 ARG A C 1
ATOM 1501 O O . ARG A 1 187 ? 2.546 17.713 3.896 1.00 56.50 187 ARG A O 1
ATOM 1508 N N . SER A 1 188 ? 4.150 18.731 5.079 1.00 49.28 188 SER A N 1
ATOM 1509 C CA . SER A 1 188 ? 4.422 17.602 5.982 1.00 49.28 188 SER A CA 1
ATOM 1510 C C . SER A 1 188 ? 3.234 17.272 6.895 1.00 49.28 188 SER A C 1
ATOM 1512 O O . SER A 1 188 ? 2.982 16.100 7.176 1.00 49.28 188 SER A O 1
ATOM 1514 N N . ILE A 1 189 ? 2.486 18.284 7.341 1.00 45.56 189 ILE A N 1
ATOM 1515 C CA . ILE A 1 189 ? 1.273 18.105 8.154 1.00 45.56 189 ILE A CA 1
ATOM 1516 C C . ILE A 1 189 ? 0.150 17.501 7.301 1.00 45.56 189 ILE A C 1
ATOM 1518 O O . ILE A 1 189 ? -0.455 16.512 7.709 1.00 45.56 189 ILE A O 1
ATOM 1522 N N . VAL A 1 190 ? -0.069 18.020 6.086 1.00 55.28 190 VAL A N 1
ATOM 1523 C CA . VAL A 1 190 ? -1.057 17.469 5.137 1.00 55.28 190 VAL A CA 1
ATOM 1524 C C . VAL A 1 190 ? -0.740 16.011 4.792 1.00 55.28 190 VAL A C 1
ATOM 1526 O O . VAL A 1 190 ? -1.635 15.171 4.829 1.00 55.28 190 VAL A O 1
ATOM 1529 N N . ARG A 1 191 ? 0.539 15.686 4.562 1.00 57.62 191 ARG A N 1
ATOM 1530 C CA . ARG A 1 191 ? 1.027 14.306 4.389 1.00 57.62 191 ARG A CA 1
ATOM 1531 C C . ARG A 1 191 ? 0.665 13.409 5.560 1.00 57.62 191 ARG A C 1
ATOM 1533 O O . ARG A 1 191 ? 0.164 12.314 5.358 1.00 57.62 191 ARG A O 1
ATOM 1540 N N . THR A 1 192 ? 0.897 13.883 6.780 1.00 50.53 192 THR A N 1
ATOM 1541 C CA . THR A 1 192 ? 0.616 13.104 7.993 1.00 50.53 192 THR A CA 1
ATOM 1542 C C . THR A 1 192 ? -0.880 12.807 8.131 1.00 50.53 192 THR A C 1
ATOM 1544 O O . THR A 1 192 ? -1.249 11.701 8.510 1.00 50.53 192 THR A O 1
ATOM 1547 N N . ILE A 1 193 ? -1.746 13.762 7.788 1.00 51.81 193 ILE A N 1
ATOM 1548 C CA . ILE A 1 193 ? -3.205 13.591 7.838 1.00 51.81 193 ILE A CA 1
ATOM 1549 C C . ILE A 1 193 ? -3.674 12.635 6.734 1.00 51.81 193 ILE A C 1
ATOM 1551 O O . ILE A 1 193 ? -4.413 11.692 7.006 1.00 51.81 193 ILE A O 1
ATOM 1555 N N . GLN A 1 194 ? -3.213 12.828 5.496 1.00 55.91 194 GLN A N 1
ATOM 1556 C CA . GLN A 1 194 ? -3.623 11.986 4.373 1.00 55.91 194 GLN A CA 1
ATOM 1557 C C . GLN A 1 194 ? -3.142 10.538 4.492 1.00 55.91 194 GLN A C 1
ATOM 1559 O O . GLN A 1 194 ? -3.920 9.637 4.190 1.00 55.91 194 GLN A O 1
ATOM 1564 N N . ASN A 1 195 ? -1.907 10.318 4.952 1.00 53.59 195 ASN A N 1
ATOM 1565 C CA . ASN A 1 195 ? -1.344 8.976 5.112 1.00 53.59 195 ASN A CA 1
ATOM 1566 C C . ASN A 1 195 ? -2.039 8.168 6.217 1.00 53.59 195 ASN A C 1
ATOM 1568 O O . ASN A 1 195 ? -2.008 6.948 6.171 1.00 53.59 195 ASN A O 1
ATOM 1572 N N . ASN A 1 196 ? -2.653 8.826 7.208 1.00 50.03 196 ASN A N 1
ATOM 1573 C CA . ASN A 1 196 ? -3.296 8.132 8.329 1.00 50.03 196 ASN A CA 1
ATOM 1574 C C . ASN A 1 196 ? -4.826 8.029 8.204 1.00 50.03 196 ASN A C 1
ATOM 1576 O O . ASN A 1 196 ? -5.403 7.122 8.793 1.00 50.03 196 ASN A O 1
ATOM 1580 N N . LEU A 1 197 ? -5.496 8.933 7.473 1.00 47.09 197 LEU A N 1
ATOM 1581 C CA . LEU A 1 197 ? -6.970 8.992 7.433 1.00 47.09 197 LEU A CA 1
ATOM 1582 C C . LEU A 1 197 ? -7.589 8.656 6.075 1.00 47.09 197 LEU A C 1
ATOM 1584 O O . LEU A 1 197 ? -8.724 8.195 6.029 1.00 47.09 197 LEU A O 1
ATOM 1588 N N . MET A 1 198 ? -6.881 8.897 4.970 1.00 54.34 198 MET A N 1
ATOM 1589 C CA . MET A 1 198 ? -7.433 8.692 3.624 1.00 54.34 198 MET A CA 1
ATOM 1590 C C . MET A 1 198 ? -6.884 7.449 2.934 1.00 54.34 198 MET A C 1
ATOM 1592 O O . MET A 1 198 ? -7.301 7.150 1.820 1.00 54.34 198 MET A O 1
ATOM 1596 N N . ASP A 1 199 ? -5.967 6.720 3.569 1.00 59.66 199 ASP A N 1
ATOM 1597 C CA . ASP A 1 199 ? -5.315 5.572 2.941 1.00 59.66 199 ASP A CA 1
ATOM 1598 C C . ASP A 1 199 ? -6.310 4.438 2.653 1.00 59.66 199 ASP A C 1
ATOM 1600 O O . ASP A 1 199 ? -6.239 3.831 1.592 1.00 59.66 199 ASP A O 1
ATOM 1604 N N . SER A 1 200 ? -7.327 4.241 3.509 1.00 54.78 200 SER A N 1
ATOM 1605 C CA . SER A 1 200 ? -8.413 3.279 3.245 1.00 54.78 200 SER A CA 1
ATOM 1606 C C . SER A 1 200 ? -9.223 3.661 2.007 1.00 54.78 200 SER A C 1
ATOM 1608 O O . SER A 1 200 ? -9.373 2.850 1.103 1.00 54.78 200 SER A O 1
ATOM 1610 N N . SER A 1 201 ? -9.679 4.915 1.909 1.00 57.22 201 SER A N 1
ATOM 1611 C CA . SER A 1 201 ? -10.441 5.386 0.744 1.00 57.22 201 SER A CA 1
ATOM 1612 C C . SER A 1 201 ? -9.598 5.410 -0.536 1.00 57.22 201 SER A C 1
ATOM 1614 O O . SER A 1 201 ? -10.115 5.174 -1.625 1.00 57.22 201 SER A O 1
ATOM 1616 N N . LYS A 1 202 ? -8.287 5.674 -0.430 1.00 63.41 202 LYS A N 1
ATOM 1617 C CA . LYS A 1 202 ? -7.349 5.572 -1.559 1.00 63.41 202 LYS A CA 1
ATOM 1618 C C . LYS A 1 202 ? -7.164 4.120 -1.990 1.00 63.41 202 LYS A C 1
ATOM 1620 O O . LYS A 1 202 ? -7.196 3.852 -3.185 1.00 63.41 202 LYS A O 1
ATOM 1625 N N . GLN A 1 203 ? -7.001 3.198 -1.043 1.00 60.62 203 GLN A N 1
ATOM 1626 C CA . GLN A 1 203 ? -6.889 1.771 -1.330 1.00 60.62 203 GLN A CA 1
ATOM 1627 C C . GLN A 1 203 ? -8.173 1.240 -1.974 1.00 60.62 203 GLN A C 1
ATOM 1629 O O . GLN A 1 203 ? -8.085 0.565 -2.991 1.00 60.62 203 GLN A O 1
ATOM 1634 N N . GLU A 1 204 ? -9.349 1.636 -1.481 1.00 59.97 204 GLU A N 1
ATOM 1635 C CA . GLU A 1 204 ? -10.644 1.328 -2.104 1.00 59.97 204 GLU A CA 1
ATOM 1636 C C . GLU A 1 204 ? -10.741 1.876 -3.532 1.00 59.97 204 GLU A C 1
ATOM 1638 O O . GLU A 1 204 ? -11.193 1.172 -4.431 1.00 59.97 204 GLU A O 1
ATOM 1643 N N . ALA A 1 205 ? -10.278 3.105 -3.779 1.00 62.16 205 ALA A N 1
ATOM 1644 C CA . ALA A 1 205 ? -10.245 3.673 -5.124 1.00 62.16 205 ALA A CA 1
ATOM 1645 C C . ALA A 1 205 ? -9.261 2.934 -6.050 1.00 62.16 205 ALA A C 1
ATOM 1647 O O . ALA A 1 205 ? -9.573 2.710 -7.219 1.00 62.16 205 ALA A O 1
ATOM 1648 N N . PHE A 1 206 ? -8.087 2.528 -5.555 1.00 62.75 206 PHE A N 1
ATOM 1649 C CA . PHE A 1 206 ? -7.149 1.706 -6.323 1.00 62.75 206 PHE A CA 1
ATOM 1650 C C . PHE A 1 206 ? -7.730 0.332 -6.635 1.00 62.75 206 PHE A C 1
ATOM 1652 O O . PHE A 1 206 ? -7.628 -0.118 -7.774 1.00 62.75 206 PHE A O 1
ATOM 1659 N N . ASP A 1 207 ? -8.371 -0.301 -5.659 1.00 59.84 207 ASP A N 1
ATOM 1660 C CA . ASP A 1 207 ? -9.025 -1.590 -5.833 1.00 59.84 207 ASP A CA 1
ATOM 1661 C C . ASP A 1 207 ? -10.186 -1.465 -6.837 1.00 59.84 207 ASP A C 1
ATOM 1663 O O . ASP A 1 207 ? -10.312 -2.289 -7.740 1.00 59.84 207 ASP A O 1
ATOM 1667 N N . LEU A 1 208 ? -10.965 -0.380 -6.782 1.00 57.56 208 LEU A N 1
ATOM 1668 C CA . LEU A 1 208 ? -11.994 -0.062 -7.775 1.00 57.56 208 LEU A CA 1
ATOM 1669 C C . LEU A 1 208 ? -11.407 0.138 -9.175 1.00 57.56 208 LEU A C 1
ATOM 1671 O O . LEU A 1 208 ? -11.999 -0.304 -10.145 1.00 57.56 208 LEU A O 1
ATOM 1675 N N . ILE A 1 209 ? -10.260 0.793 -9.328 1.00 61.62 209 ILE A N 1
ATOM 1676 C CA . ILE A 1 209 ? -9.664 1.007 -10.656 1.00 61.62 209 ILE A CA 1
ATOM 1677 C C . ILE A 1 209 ? -9.054 -0.289 -11.206 1.00 61.62 209 ILE A C 1
ATOM 1679 O O . ILE A 1 209 ? -9.205 -0.590 -12.389 1.00 61.62 209 ILE A O 1
ATOM 1683 N N . LEU A 1 210 ? -8.365 -1.061 -10.363 1.00 58.62 210 LEU A N 1
ATOM 1684 C CA . LEU A 1 210 ? -7.650 -2.274 -10.768 1.00 58.62 210 LEU A CA 1
ATOM 1685 C C . LEU A 1 210 ? -8.584 -3.471 -10.971 1.00 58.62 210 LEU A C 1
ATOM 1687 O O . LEU A 1 210 ? -8.333 -4.298 -11.846 1.00 58.62 210 LEU A O 1
ATOM 1691 N N . TYR A 1 211 ? -9.659 -3.555 -10.188 1.00 58.19 211 TYR A N 1
ATOM 1692 C CA . TYR A 1 211 ? -10.596 -4.682 -10.182 1.00 58.19 211 TYR A CA 1
ATOM 1693 C C . TYR A 1 211 ? -12.017 -4.274 -10.613 1.00 58.19 211 TYR A C 1
ATOM 1695 O O . TYR A 1 211 ? -12.953 -5.056 -10.455 1.00 58.19 211 TYR A O 1
ATOM 1703 N N . GLY A 1 212 ? -12.186 -3.068 -11.174 1.00 44.47 212 GLY A N 1
ATOM 1704 C CA . GLY A 1 212 ? -13.446 -2.321 -11.341 1.00 44.47 212 GLY A CA 1
ATOM 1705 C C . GLY A 1 212 ? -14.631 -2.975 -12.030 1.00 44.47 212 GLY A C 1
ATOM 1706 O O . GLY A 1 212 ? -15.732 -2.440 -11.960 1.00 44.47 212 GLY A O 1
ATOM 1707 N N . HIS A 1 213 ? -14.460 -4.142 -12.635 1.00 48.47 213 HIS A N 1
ATOM 1708 C CA . HIS A 1 213 ? -15.585 -4.929 -13.126 1.00 48.47 213 HIS A CA 1
ATOM 1709 C C . HIS A 1 213 ? -16.332 -5.668 -11.993 1.00 48.47 213 HIS A C 1
ATOM 1711 O O . HIS A 1 213 ? -17.488 -6.039 -12.164 1.00 48.47 213 HIS A O 1
ATOM 1717 N N . LEU A 1 214 ? -15.701 -5.893 -10.835 1.00 48.66 214 LEU A N 1
ATOM 1718 C CA . LEU A 1 214 ? -16.259 -6.724 -9.758 1.00 48.66 214 LEU A CA 1
ATOM 1719 C C . LEU A 1 214 ? -16.883 -5.898 -8.625 1.00 48.66 214 LEU A C 1
ATOM 1721 O O . LEU A 1 214 ? -17.877 -6.317 -8.056 1.00 48.66 214 LEU A O 1
ATOM 1725 N N . LEU A 1 215 ? -16.377 -4.695 -8.338 1.00 45.34 215 LEU A N 1
ATOM 1726 C CA . LEU A 1 215 ? -16.861 -3.836 -7.241 1.00 45.34 215 LEU A CA 1
ATOM 1727 C C . LEU A 1 215 ? -18.141 -3.041 -7.562 1.00 45.34 215 LEU A C 1
ATOM 1729 O O . LEU A 1 215 ? -18.817 -2.579 -6.646 1.00 45.34 215 LEU A O 1
ATOM 1733 N N . ALA A 1 216 ? -18.478 -2.872 -8.845 1.00 47.69 216 ALA A N 1
ATOM 1734 C CA . ALA A 1 216 ? -19.721 -2.224 -9.281 1.00 47.69 216 ALA A CA 1
ATOM 1735 C C . ALA A 1 216 ? -20.928 -3.183 -9.297 1.00 47.69 216 ALA A C 1
ATOM 1737 O O . ALA A 1 216 ? -22.057 -2.750 -9.527 1.00 47.69 216 ALA A O 1
ATOM 1738 N N . ASP A 1 217 ? -20.695 -4.477 -9.059 1.00 59.91 217 ASP A N 1
ATOM 1739 C CA . ASP A 1 217 ? -21.749 -5.471 -8.924 1.00 59.91 217 ASP A CA 1
ATOM 1740 C C . ASP A 1 217 ? -22.352 -5.387 -7.513 1.00 59.91 217 ASP A C 1
ATOM 1742 O O . ASP A 1 217 ? -21.655 -5.527 -6.501 1.00 59.91 217 ASP A O 1
ATOM 1746 N N . PHE A 1 218 ? -23.668 -5.173 -7.439 1.00 65.69 218 PHE A N 1
ATOM 1747 C CA . PHE A 1 218 ? -24.427 -5.187 -6.187 1.00 65.69 218 PHE A CA 1
ATOM 1748 C C . PHE A 1 218 ? -24.154 -6.462 -5.375 1.00 65.69 218 PHE A C 1
ATOM 1750 O O . PHE A 1 218 ? -24.081 -6.416 -4.143 1.00 65.69 218 PHE A O 1
ATOM 1757 N N . ASN A 1 219 ? -23.932 -7.587 -6.059 1.00 65.44 219 ASN A N 1
ATOM 1758 C CA . ASN A 1 219 ? -23.614 -8.853 -5.420 1.00 65.44 219 ASN A CA 1
ATOM 1759 C C . ASN A 1 219 ? -22.272 -8.805 -4.690 1.00 65.44 219 ASN A C 1
ATOM 1761 O O . ASN A 1 219 ? -22.181 -9.276 -3.560 1.00 65.44 219 ASN A O 1
ATOM 1765 N N . PHE A 1 220 ? -21.246 -8.181 -5.267 1.00 66.56 220 PHE A N 1
ATOM 1766 C CA . PHE A 1 220 ? -19.938 -8.078 -4.623 1.00 66.56 220 PHE A CA 1
ATOM 1767 C C . PHE A 1 220 ? -19.983 -7.194 -3.374 1.00 66.56 220 PHE A C 1
ATOM 1769 O O . PHE A 1 220 ? -19.426 -7.562 -2.341 1.00 66.56 220 PHE A O 1
ATOM 1776 N N . VAL A 1 221 ? -20.696 -6.062 -3.429 1.00 65.88 221 VAL A N 1
ATOM 1777 C CA . VAL A 1 221 ? -20.894 -5.194 -2.255 1.00 65.88 221 VAL A CA 1
ATOM 1778 C C . VAL A 1 221 ? -21.580 -5.972 -1.138 1.00 65.88 221 VAL A C 1
ATOM 1780 O O . VAL A 1 221 ? -21.106 -5.980 -0.003 1.00 65.88 221 VAL A O 1
ATOM 1783 N N . LYS A 1 222 ? -22.657 -6.689 -1.460 1.00 70.81 222 LYS A N 1
ATOM 1784 C CA . LYS A 1 222 ? -23.402 -7.478 -0.479 1.00 70.81 222 LYS A CA 1
ATOM 1785 C C . LYS A 1 222 ? -22.562 -8.612 0.107 1.00 70.81 222 LYS A C 1
ATOM 1787 O O . LYS A 1 222 ? -22.575 -8.863 1.306 1.00 70.81 222 LYS A O 1
ATOM 1792 N N . ILE A 1 223 ? -21.738 -9.239 -0.715 1.00 71.88 223 ILE A N 1
ATOM 1793 C CA . ILE A 1 223 ? -20.797 -10.258 -0.275 1.00 71.88 223 ILE A CA 1
ATOM 1794 C C . ILE A 1 223 ? -19.690 -9.683 0.618 1.00 71.88 223 ILE A C 1
ATOM 1796 O O . ILE A 1 223 ? -19.324 -10.305 1.615 1.00 71.88 223 ILE A O 1
ATOM 1800 N N . SER A 1 224 ? -19.201 -8.478 0.327 1.00 67.62 224 SER A N 1
ATOM 1801 C CA . SER A 1 224 ? -18.208 -7.812 1.174 1.00 67.62 224 SER A CA 1
ATOM 1802 C C . SER A 1 224 ? -18.728 -7.498 2.585 1.00 67.62 224 SER A C 1
ATOM 1804 O O . SER A 1 224 ? -17.938 -7.377 3.518 1.00 67.62 224 SER A O 1
ATOM 1806 N N . GLN A 1 225 ? -20.054 -7.413 2.745 1.00 71.06 225 GLN A N 1
ATOM 1807 C CA . GLN A 1 225 ? -20.736 -7.254 4.032 1.00 71.06 225 GLN A CA 1
ATOM 1808 C C . GLN A 1 225 ? -20.946 -8.595 4.748 1.00 71.06 225 GLN A C 1
ATOM 1810 O O . GLN A 1 225 ? -20.943 -8.648 5.974 1.00 71.06 225 GLN A O 1
ATOM 1815 N N . ILE A 1 226 ? -21.131 -9.674 3.985 1.00 73.56 226 ILE A N 1
ATOM 1816 C CA . ILE A 1 226 ? -21.378 -11.027 4.496 1.00 73.56 226 ILE A CA 1
ATOM 1817 C C . ILE A 1 226 ? -20.087 -11.680 5.006 1.00 73.56 226 ILE A C 1
ATOM 1819 O O . ILE A 1 226 ? -20.093 -12.360 6.032 1.00 73.56 226 ILE A O 1
ATOM 1823 N N . PHE A 1 227 ? -18.980 -11.518 4.277 1.00 70.38 227 PHE A N 1
ATOM 1824 C CA . PHE A 1 227 ? -17.738 -12.228 4.569 1.00 70.38 227 PHE A CA 1
ATOM 1825 C C . PHE A 1 227 ? -16.744 -11.358 5.348 1.00 70.38 227 PHE A C 1
ATOM 1827 O O . PHE A 1 227 ? -16.551 -10.188 5.021 1.00 70.38 227 PHE A O 1
ATOM 1834 N N . PRO A 1 228 ? -16.023 -11.934 6.328 1.00 65.56 228 PRO A N 1
ATOM 1835 C CA . PRO A 1 228 ? -14.935 -11.244 7.009 1.00 65.56 228 PRO A CA 1
ATOM 1836 C C . PRO A 1 228 ? -13.899 -10.699 6.022 1.00 65.56 228 PRO A C 1
ATOM 1838 O O . PRO A 1 228 ? -13.495 -11.391 5.083 1.00 65.56 228 PRO A O 1
ATOM 1841 N N . SER A 1 229 ? -13.372 -9.498 6.283 1.00 57.31 229 SER A N 1
ATOM 1842 C CA . SER A 1 229 ? -12.365 -8.872 5.413 1.00 57.31 229 SER A CA 1
ATOM 1843 C C . SER A 1 229 ? -11.110 -9.730 5.225 1.00 57.31 229 SER A C 1
ATOM 1845 O O . SER A 1 229 ? -10.433 -9.614 4.208 1.00 57.31 229 SER A O 1
ATOM 1847 N N . SER A 1 230 ? -10.792 -10.607 6.181 1.00 56.53 230 SER A N 1
ATOM 1848 C CA . SER A 1 230 ? -9.705 -11.582 6.063 1.00 56.53 230 SER A CA 1
ATOM 1849 C C . SER A 1 230 ? -9.964 -12.622 4.971 1.00 56.53 230 SER A C 1
ATOM 1851 O O . SER A 1 230 ? -9.042 -12.951 4.235 1.00 56.53 230 SER A O 1
ATOM 1853 N N . LEU A 1 231 ? -11.202 -13.096 4.812 1.00 61.47 231 LEU A N 1
ATOM 1854 C CA . LEU A 1 231 ? -11.592 -14.034 3.755 1.00 61.47 231 LEU A CA 1
ATOM 1855 C C . LEU A 1 231 ? -11.574 -13.360 2.381 1.00 61.47 231 LEU A C 1
ATOM 1857 O O . LEU A 1 231 ? -11.014 -13.925 1.442 1.00 61.47 231 LEU A O 1
ATOM 1861 N N . LEU A 1 232 ? -12.086 -12.130 2.292 1.00 60.41 232 LEU A N 1
ATOM 1862 C CA . LEU A 1 232 ? -12.070 -11.331 1.060 1.00 60.41 232 LEU A CA 1
ATOM 1863 C C . LEU A 1 232 ? -10.638 -11.027 0.586 1.00 60.41 232 LEU A C 1
ATOM 1865 O O . LEU A 1 232 ? -10.347 -11.107 -0.602 1.00 60.41 232 LEU A O 1
ATOM 1869 N N . LYS A 1 233 ? -9.722 -10.718 1.515 1.00 55.94 233 LYS A N 1
ATOM 1870 C CA . LYS A 1 233 ? -8.316 -10.396 1.204 1.00 55.94 233 LYS A CA 1
ATOM 1871 C C . LYS A 1 233 ? -7.443 -11.631 0.978 1.00 55.94 233 LYS A C 1
ATOM 1873 O O . LYS A 1 233 ? -6.520 -11.584 0.171 1.00 55.94 233 LYS A O 1
ATOM 1878 N N . ALA A 1 234 ? -7.700 -12.732 1.688 1.00 50.84 234 ALA A N 1
ATOM 1879 C CA . ALA A 1 234 ? -6.901 -13.955 1.582 1.00 50.84 234 ALA A CA 1
ATOM 1880 C C . ALA A 1 234 ? -7.182 -14.747 0.300 1.00 50.84 234 ALA A C 1
ATOM 1882 O O . ALA A 1 234 ? -6.372 -15.586 -0.102 1.00 50.84 234 ALA A O 1
ATOM 1883 N N . THR A 1 235 ? -8.320 -14.507 -0.350 1.00 49.75 235 THR A N 1
ATOM 1884 C CA . THR A 1 235 ? -8.741 -15.303 -1.495 1.00 49.75 235 THR A CA 1
ATOM 1885 C C . THR A 1 235 ? -8.667 -14.502 -2.791 1.00 49.75 235 THR A C 1
ATOM 1887 O O . THR A 1 235 ? -9.584 -13.793 -3.180 1.00 49.75 235 THR A O 1
ATOM 1890 N N . SER A 1 236 ? -7.596 -14.735 -3.558 1.00 46.91 236 SER A N 1
ATOM 1891 C CA . SER A 1 236 ? -7.634 -14.505 -5.016 1.00 46.91 236 SER A CA 1
ATOM 1892 C C . SER A 1 236 ? -8.786 -15.273 -5.688 1.00 46.91 236 SER A C 1
ATOM 1894 O O . SER A 1 236 ? -9.250 -14.877 -6.749 1.00 46.91 236 SER A O 1
ATOM 1896 N N . TYR A 1 237 ? -9.296 -16.319 -5.024 1.00 48.31 237 TYR A N 1
ATOM 1897 C CA . TYR A 1 237 ? -10.480 -17.072 -5.424 1.00 48.31 237 TYR A CA 1
ATOM 1898 C C . TYR A 1 237 ? -11.778 -16.277 -5.385 1.00 48.31 237 TYR A C 1
ATOM 1900 O O . TYR A 1 237 ? -12.696 -16.662 -6.091 1.00 48.31 237 TYR A O 1
ATOM 1908 N N . PHE A 1 238 ? -11.890 -15.199 -4.604 1.00 53.94 238 PHE A N 1
ATOM 1909 C CA . PHE A 1 238 ? -13.143 -14.449 -4.545 1.00 53.94 238 PHE A CA 1
ATOM 1910 C C . PHE A 1 238 ? -13.461 -13.775 -5.884 1.00 53.94 238 PHE A C 1
ATOM 1912 O O . PHE A 1 238 ? -14.581 -13.847 -6.380 1.00 53.94 238 PHE A O 1
ATOM 1919 N N . TYR A 1 239 ? -12.428 -13.213 -6.512 1.00 50.75 239 TYR A N 1
ATOM 1920 C CA . TYR A 1 239 ? -12.493 -12.602 -7.840 1.00 50.75 239 TYR A CA 1
ATOM 1921 C C . TYR A 1 239 ? -12.585 -13.631 -8.979 1.00 50.75 239 TYR A C 1
ATOM 1923 O O . TYR A 1 239 ? -12.920 -13.277 -10.104 1.00 50.75 239 TYR A O 1
ATOM 1931 N N . GLU A 1 240 ? -12.294 -14.902 -8.692 1.00 51.66 240 GLU A N 1
ATOM 1932 C CA . GLU A 1 240 ? -12.342 -16.020 -9.642 1.00 51.66 240 GLU A CA 1
ATOM 1933 C C . GLU A 1 240 ? -13.500 -16.985 -9.346 1.00 51.66 240 GLU A C 1
ATOM 1935 O O . GLU A 1 240 ? -13.587 -18.028 -9.990 1.00 51.66 240 GLU A O 1
ATOM 1940 N N . CYS A 1 241 ? -14.366 -16.684 -8.369 1.00 59.00 241 CYS A N 1
ATOM 1941 C CA . CYS A 1 241 ? -15.414 -17.596 -7.928 1.00 59.00 241 CYS A CA 1
ATOM 1942 C C . CYS A 1 241 ? -16.544 -17.592 -8.964 1.00 59.00 241 CYS A C 1
ATOM 1944 O O . CYS A 1 241 ? -17.259 -16.591 -9.081 1.00 59.00 241 CYS A O 1
ATOM 1946 N N . PRO A 1 242 ? -16.735 -18.679 -9.732 1.00 54.75 242 PRO A N 1
ATOM 1947 C CA . PRO A 1 242 ? -17.874 -18.757 -10.620 1.00 54.75 242 PRO A CA 1
ATOM 1948 C C . PRO A 1 242 ? -19.105 -18.941 -9.729 1.00 54.75 242 PRO A C 1
ATOM 1950 O O . PRO A 1 242 ? -19.183 -19.931 -9.005 1.00 54.75 242 PRO A O 1
ATOM 1953 N N . ASN A 1 243 ? -20.052 -18.000 -9.793 1.00 68.69 243 ASN A N 1
ATOM 1954 C CA . ASN A 1 243 ? -21.324 -17.995 -9.053 1.00 68.69 243 ASN A CA 1
ATOM 1955 C C . ASN A 1 243 ? -21.321 -17.308 -7.668 1.00 68.69 243 ASN A C 1
ATOM 1957 O O . ASN A 1 243 ? -21.813 -17.847 -6.677 1.00 68.69 243 ASN A O 1
ATOM 1961 N N . LEU A 1 244 ? -20.805 -16.077 -7.614 1.00 68.38 244 LEU A N 1
ATOM 1962 C CA . LEU A 1 244 ? -20.944 -15.182 -6.457 1.00 68.38 244 LEU A CA 1
ATOM 1963 C C . LEU A 1 244 ? -22.416 -14.912 -6.079 1.00 68.38 244 LEU A C 1
ATOM 1965 O O . LEU A 1 244 ? -22.740 -14.801 -4.897 1.00 68.38 244 LEU A O 1
ATOM 1969 N N . GLU A 1 245 ? -23.312 -14.875 -7.066 1.00 72.38 245 GLU A N 1
ATOM 1970 C CA . GLU A 1 245 ? -24.753 -14.640 -6.891 1.00 72.38 245 GLU A CA 1
ATOM 1971 C C . GLU A 1 245 ? -25.404 -15.666 -5.951 1.00 72.38 245 GLU A C 1
ATOM 1973 O O . GLU A 1 245 ? -26.179 -15.295 -5.069 1.00 72.38 245 GLU A O 1
ATOM 1978 N N . ALA A 1 246 ? -25.002 -16.939 -6.036 1.00 78.56 246 ALA A N 1
ATOM 1979 C CA . ALA A 1 246 ? -25.529 -17.994 -5.172 1.00 78.56 246 ALA A CA 1
ATOM 1980 C C . ALA A 1 246 ? -25.267 -17.753 -3.675 1.00 78.56 246 ALA A C 1
ATOM 1982 O O . ALA A 1 246 ? -26.057 -18.192 -2.839 1.00 78.56 246 ALA A O 1
ATOM 1983 N N . PHE A 1 247 ? -24.186 -17.055 -3.306 1.00 77.81 247 PHE A N 1
ATOM 1984 C CA . PHE A 1 247 ? -23.957 -16.675 -1.907 1.00 77.81 247 PHE A CA 1
ATOM 1985 C C . PHE A 1 247 ? -24.939 -15.596 -1.459 1.00 77.81 247 PHE A C 1
ATOM 1987 O O . PHE A 1 247 ? -25.462 -15.656 -0.351 1.00 77.81 247 PHE A O 1
ATOM 1994 N N . VAL A 1 248 ? -25.233 -14.628 -2.324 1.00 79.50 248 VAL A N 1
ATOM 1995 C CA . VAL A 1 248 ? -26.187 -13.558 -2.020 1.00 79.50 248 VAL A CA 1
ATOM 1996 C C . VAL A 1 248 ? -27.605 -14.101 -1.865 1.00 79.50 248 VAL A C 1
ATOM 1998 O O . VAL A 1 248 ? -28.325 -13.683 -0.957 1.00 79.50 248 VAL A O 1
ATOM 2001 N N . GLU A 1 249 ? -28.005 -15.039 -2.723 1.00 84.75 249 GLU A N 1
ATOM 2002 C CA . GLU A 1 249 ? -29.322 -15.683 -2.661 1.00 84.75 249 GLU A CA 1
ATOM 2003 C C . GLU A 1 249 ? -29.494 -16.536 -1.398 1.00 84.75 249 GLU A C 1
ATOM 2005 O O . GLU A 1 249 ? -30.577 -16.579 -0.810 1.00 84.75 249 GLU A O 1
ATOM 2010 N N . ARG A 1 250 ? -28.411 -17.179 -0.952 1.00 86.06 250 ARG A N 1
ATOM 2011 C CA . ARG A 1 250 ? -28.391 -18.089 0.202 1.00 86.06 250 ARG A CA 1
ATOM 2012 C C . ARG A 1 250 ? -27.955 -17.425 1.505 1.00 86.06 250 ARG A C 1
ATOM 2014 O O . ARG A 1 250 ? -27.760 -18.124 2.492 1.00 86.06 250 ARG A O 1
ATOM 2021 N N . GLU A 1 251 ? -27.858 -16.095 1.543 1.00 84.25 251 GLU A N 1
ATOM 2022 C CA . GLU A 1 251 ? -27.464 -15.301 2.721 1.00 84.25 251 GLU A CA 1
ATOM 2023 C C . GLU A 1 251 ? -28.150 -15.786 4.008 1.00 84.25 251 GLU A C 1
ATOM 2025 O O . GLU A 1 251 ? -27.509 -15.964 5.040 1.00 84.25 251 GLU A O 1
ATOM 2030 N N . LYS A 1 252 ? -29.454 -16.077 3.937 1.00 86.94 252 LYS A N 1
ATOM 2031 C CA . LYS A 1 252 ? -30.263 -16.504 5.090 1.00 86.94 252 LYS A CA 1
ATOM 2032 C C . LYS A 1 252 ? -29.862 -17.858 5.685 1.00 86.94 252 LYS A C 1
ATOM 2034 O O . LYS A 1 252 ? -30.301 -18.173 6.785 1.00 86.94 252 LYS A O 1
ATOM 2039 N N . GLU A 1 253 ? -29.077 -18.669 4.980 1.00 88.94 253 GLU A N 1
ATOM 2040 C CA . GLU A 1 253 ? -28.599 -19.961 5.485 1.00 88.94 253 GLU A CA 1
ATOM 2041 C C . GLU A 1 253 ? -27.433 -19.812 6.468 1.00 88.94 253 GLU A C 1
ATOM 2043 O O . GLU A 1 253 ? -27.206 -20.702 7.285 1.00 88.94 253 GLU A O 1
ATOM 2048 N N . PHE A 1 254 ? -26.681 -18.711 6.387 1.00 82.81 254 PHE A N 1
ATOM 2049 C CA . PHE A 1 254 ? -25.442 -18.531 7.149 1.00 82.81 254 PHE A CA 1
ATOM 2050 C C . PHE A 1 254 ? -25.283 -17.136 7.775 1.00 82.81 254 PHE A C 1
ATOM 2052 O O . PHE A 1 254 ? -24.340 -16.923 8.536 1.00 82.81 254 PHE A O 1
ATOM 2059 N N . CYS A 1 255 ? -26.196 -16.199 7.512 1.00 81.44 255 CYS A N 1
ATOM 2060 C CA . CYS A 1 255 ? -26.247 -14.887 8.152 1.00 81.44 255 CYS A CA 1
ATOM 2061 C C . CYS A 1 255 ? -27.505 -14.730 9.007 1.00 81.44 255 CYS A C 1
ATOM 2063 O O . CYS A 1 255 ? -28.611 -15.093 8.606 1.00 81.44 255 CYS A O 1
ATOM 2065 N N . VAL A 1 256 ? -27.337 -14.091 10.164 1.00 83.88 256 VAL A N 1
ATOM 2066 C CA . VAL A 1 256 ? -28.432 -13.615 11.012 1.00 83.88 256 VAL A CA 1
ATOM 2067 C C . VAL A 1 256 ? -28.320 -12.100 11.107 1.00 83.88 256 VAL A C 1
ATOM 2069 O O . VAL A 1 256 ? -27.261 -11.572 11.441 1.00 83.88 256 VAL A O 1
ATOM 2072 N N . GLN A 1 257 ? -29.409 -11.396 10.805 1.00 81.69 257 GLN A N 1
ATOM 2073 C CA . GLN A 1 257 ? -29.459 -9.943 10.933 1.00 81.69 257 GLN A CA 1
ATOM 2074 C C . GLN A 1 257 ? -29.793 -9.567 12.375 1.00 81.69 257 GLN A C 1
ATOM 2076 O O . GLN A 1 257 ? -30.845 -9.940 12.893 1.00 81.69 257 GLN A O 1
ATOM 2081 N N . ILE A 1 258 ? -28.896 -8.815 13.009 1.00 84.88 258 ILE A N 1
ATOM 2082 C CA . ILE A 1 258 ? -29.071 -8.303 14.368 1.00 84.88 258 ILE A CA 1
ATOM 2083 C C . ILE A 1 258 ? -29.272 -6.786 14.259 1.00 84.88 258 ILE A C 1
ATOM 2085 O O . ILE A 1 258 ? -28.350 -6.087 13.835 1.00 84.88 258 ILE A O 1
ATOM 2089 N N . PRO A 1 259 ? -30.465 -6.251 14.576 1.00 85.06 259 PRO A N 1
ATOM 2090 C CA . PRO A 1 259 ? -30.691 -4.813 14.539 1.00 85.06 259 PRO A CA 1
ATOM 2091 C C . PRO A 1 259 ? -29.923 -4.135 15.680 1.00 85.06 259 PRO A C 1
ATOM 2093 O O . PRO A 1 259 ? -30.101 -4.498 16.840 1.00 85.06 259 PRO A O 1
ATOM 2096 N N . LEU A 1 260 ? -29.104 -3.133 15.350 1.00 86.56 260 LEU A N 1
ATOM 2097 C CA . LEU A 1 260 ? -28.332 -2.350 16.320 1.00 86.56 260 LEU A CA 1
ATOM 2098 C C . LEU A 1 260 ? -28.853 -0.914 16.401 1.00 86.56 260 LEU A C 1
ATOM 2100 O O . LEU A 1 260 ? -29.095 -0.262 15.384 1.00 86.56 260 LEU A O 1
ATOM 2104 N N . LYS A 1 261 ? -28.978 -0.395 17.622 1.00 89.81 261 LYS A N 1
ATOM 2105 C CA . LYS A 1 261 ? -29.270 1.012 17.905 1.00 89.81 261 LYS A CA 1
ATOM 2106 C C . LYS A 1 261 ? -27.959 1.768 18.078 1.00 89.81 261 LYS A C 1
ATOM 2108 O O . LYS A 1 261 ? -27.212 1.509 19.019 1.00 89.81 261 LYS A O 1
ATOM 2113 N N . ILE A 1 262 ? -27.688 2.717 17.189 1.00 88.50 262 ILE A N 1
ATOM 2114 C CA . ILE A 1 262 ? -26.418 3.448 17.163 1.00 88.50 262 ILE A CA 1
ATOM 2115 C C . ILE A 1 262 ? -26.666 4.933 17.426 1.00 88.50 262 ILE A C 1
ATOM 2117 O O . ILE A 1 262 ? -27.476 5.555 16.741 1.00 88.50 262 ILE A O 1
ATOM 2121 N N . PHE A 1 263 ? -25.938 5.506 18.383 1.00 90.94 263 PHE A N 1
ATOM 2122 C CA . PHE A 1 263 ? -25.826 6.955 18.541 1.00 90.94 263 PHE A CA 1
ATOM 2123 C C . PHE A 1 263 ? -24.565 7.461 17.845 1.00 90.94 263 PHE A C 1
ATOM 2125 O O . PHE A 1 263 ? -23.473 6.960 18.111 1.00 90.94 263 PHE A O 1
ATOM 2132 N N . CYS A 1 264 ? -24.709 8.495 17.017 1.00 89.56 264 CYS A N 1
ATOM 2133 C CA . CYS A 1 264 ? -23.598 9.202 16.388 1.00 89.56 264 CYS A CA 1
ATOM 2134 C C . CYS A 1 264 ? -23.697 10.695 16.709 1.00 89.56 264 CYS A C 1
ATOM 2136 O O . CYS A 1 264 ? -24.731 11.308 16.445 1.00 89.56 264 CYS A O 1
ATOM 2138 N N . GLY A 1 265 ? -22.627 11.293 17.234 1.00 84.38 265 GLY A N 1
ATOM 2139 C CA . GLY A 1 265 ? -22.614 12.718 17.565 1.00 84.38 265 GLY A CA 1
ATOM 2140 C C . GLY A 1 265 ? -21.239 13.358 17.425 1.00 84.38 265 GLY A C 1
ATOM 2141 O O . GLY A 1 265 ? -20.218 12.706 17.631 1.00 84.38 265 GLY A O 1
ATOM 2142 N N . THR A 1 266 ? -21.205 14.651 17.106 1.00 84.50 266 THR A N 1
ATOM 2143 C CA . THR A 1 266 ? -19.981 15.460 17.143 1.00 84.50 266 THR A CA 1
ATOM 2144 C C . THR A 1 266 ? -20.122 16.630 18.113 1.00 84.50 266 THR A C 1
ATOM 2146 O O . THR A 1 266 ? -21.215 17.170 18.286 1.00 84.50 266 THR A O 1
ATOM 2149 N N . TRP A 1 267 ? -19.028 17.017 18.774 1.00 81.25 267 TRP A N 1
ATOM 2150 C CA . TRP A 1 267 ? -19.014 18.144 19.706 1.00 81.25 267 TRP A CA 1
ATOM 2151 C C . TRP A 1 267 ? -17.674 18.884 19.678 1.00 81.25 267 TRP A C 1
ATOM 2153 O O . TRP A 1 267 ? -16.626 18.338 20.018 1.00 81.25 267 TRP A O 1
ATOM 2163 N N . ASN A 1 268 ? -17.713 20.168 19.330 1.00 81.50 268 ASN A N 1
ATOM 2164 C CA . ASN A 1 268 ? -16.599 21.087 19.529 1.00 81.50 268 ASN A CA 1
ATOM 2165 C C . ASN A 1 268 ? -16.462 21.509 21.003 1.00 81.50 268 ASN A C 1
ATOM 2167 O O . ASN A 1 268 ? -17.341 22.173 21.557 1.00 81.50 268 ASN A O 1
ATOM 2171 N N . VAL A 1 269 ? -15.360 21.108 21.645 1.00 75.56 269 VAL A N 1
ATOM 2172 C CA . VAL A 1 269 ? -15.127 21.317 23.082 1.00 75.56 269 VAL A CA 1
ATOM 2173 C C . VAL A 1 269 ? -14.285 22.559 23.399 1.00 75.56 269 VAL A C 1
ATOM 2175 O O . VAL A 1 269 ? -14.005 22.792 24.576 1.00 75.56 269 VAL A O 1
ATOM 2178 N N . ASN A 1 270 ? -13.901 23.351 22.386 1.00 74.38 270 ASN A N 1
ATOM 2179 C CA . ASN A 1 270 ? -13.263 24.671 22.500 1.00 74.38 270 ASN A CA 1
ATOM 2180 C C . ASN A 1 270 ? -12.140 24.744 23.563 1.00 74.38 270 ASN A C 1
ATOM 2182 O O . ASN A 1 270 ? -12.236 25.472 24.555 1.00 74.38 270 ASN A O 1
ATOM 2186 N N . GLY A 1 271 ? -11.111 23.902 23.430 1.00 64.38 271 GLY A N 1
ATOM 2187 C CA . GLY A 1 271 ? -9.955 23.854 24.339 1.00 64.38 271 GLY A CA 1
ATOM 2188 C C . GLY A 1 271 ? -10.235 23.241 25.719 1.00 64.38 271 GLY A C 1
ATOM 2189 O O . GLY A 1 271 ? -9.387 23.297 26.617 1.00 64.38 271 GLY A O 1
ATOM 2190 N N . GLY A 1 272 ? -11.425 22.662 25.909 1.00 59.81 272 GLY A N 1
ATOM 2191 C CA . GLY A 1 272 ? -12.007 22.267 27.189 1.00 59.81 272 GLY A CA 1
ATOM 2192 C C . GLY A 1 272 ? -11.134 21.340 28.037 1.00 59.81 272 GLY A C 1
ATOM 2193 O O . GLY A 1 272 ? -11.073 20.130 27.818 1.00 59.81 272 GLY A O 1
ATOM 2194 N N . LYS A 1 273 ? -10.517 21.906 29.082 1.00 54.00 273 LYS A N 1
ATOM 2195 C CA . LYS A 1 273 ? -9.753 21.163 30.104 1.00 54.00 273 LYS A CA 1
ATOM 2196 C C . LYS A 1 273 ? -10.614 20.516 31.190 1.00 54.00 273 LYS A C 1
ATOM 2198 O O . LYS A 1 273 ? -10.067 19.810 32.026 1.00 54.00 273 LYS A O 1
ATOM 2203 N N . ASN A 1 274 ? -11.927 20.743 31.214 1.00 54.56 274 ASN A N 1
ATOM 2204 C CA . ASN A 1 274 ? -12.784 20.278 32.301 1.00 54.56 274 ASN A CA 1
ATOM 2205 C C . ASN A 1 274 ? -14.153 19.832 31.776 1.00 54.56 274 ASN A C 1
ATOM 2207 O O . ASN A 1 274 ? -14.936 20.668 31.335 1.00 54.56 274 ASN A O 1
ATOM 2211 N N . LEU A 1 275 ? -14.477 18.547 31.961 1.00 55.59 275 LEU A N 1
ATOM 2212 C CA . LEU A 1 275 ? -15.861 18.038 31.963 1.00 55.59 275 LEU A CA 1
ATOM 2213 C C . LEU A 1 275 ? -16.751 18.812 32.964 1.00 55.59 275 LEU A C 1
ATOM 2215 O O . LEU A 1 275 ? -17.959 18.893 32.790 1.00 55.59 275 LEU A O 1
ATOM 2219 N N . ASN A 1 276 ? -16.125 19.437 33.972 1.00 50.50 276 ASN A N 1
ATOM 2220 C CA . ASN A 1 276 ? -16.736 20.255 35.022 1.00 50.50 276 ASN A CA 1
ATOM 2221 C C . ASN A 1 276 ? -16.323 21.734 34.912 1.00 50.50 276 ASN A C 1
ATOM 2223 O O . ASN A 1 276 ? -15.816 22.321 35.872 1.00 50.50 276 ASN A O 1
ATOM 2227 N N . ASN A 1 277 ? -16.431 22.344 33.732 1.00 47.53 277 ASN A N 1
ATOM 2228 C CA . ASN A 1 277 ? -16.120 23.765 33.598 1.00 47.53 277 ASN A CA 1
ATOM 2229 C C . ASN A 1 277 ? -17.125 24.609 34.423 1.00 47.53 277 ASN A C 1
ATOM 2231 O O . ASN A 1 277 ? -18.331 24.369 34.401 1.00 47.53 277 ASN A O 1
ATOM 2235 N N . VAL A 1 278 ? -16.617 25.575 35.198 1.00 40.91 278 VAL A N 1
ATOM 2236 C CA . VAL A 1 278 ? -17.348 26.307 36.258 1.00 40.91 278 VAL A CA 1
ATOM 2237 C C . VAL A 1 278 ? -18.530 27.124 35.710 1.00 40.91 278 VAL A C 1
ATOM 2239 O O . VAL A 1 278 ? -19.466 27.410 36.453 1.00 40.91 278 VAL A O 1
ATOM 2242 N N . ALA A 1 279 ? -18.538 27.419 34.406 1.00 43.56 279 ALA A N 1
ATOM 2243 C CA . ALA A 1 279 ? -19.661 28.033 33.695 1.00 43.56 279 ALA A CA 1
ATOM 2244 C C . ALA A 1 279 ? -20.902 27.119 33.548 1.00 43.56 279 ALA A C 1
ATOM 2246 O O . ALA A 1 279 ? -21.960 27.601 33.159 1.00 43.56 279 ALA A O 1
ATOM 2247 N N . PHE A 1 280 ? -20.799 25.825 33.877 1.00 50.28 280 PHE A N 1
ATOM 2248 C CA . PHE A 1 280 ? -21.841 24.813 33.644 1.00 50.28 280 PHE A CA 1
ATOM 2249 C C . PHE A 1 280 ? -22.288 24.093 34.928 1.00 50.28 280 PHE A C 1
ATOM 2251 O O . PHE A 1 280 ? -22.726 22.942 34.896 1.00 50.28 280 PHE A O 1
ATOM 2258 N N . LYS A 1 281 ? -22.183 24.758 36.087 1.00 38.22 281 LYS A N 1
ATOM 2259 C CA . LYS A 1 281 ? -22.721 24.252 37.359 1.00 38.22 281 LYS A CA 1
ATOM 2260 C C . LYS A 1 281 ? -24.252 24.137 37.286 1.00 38.22 281 LYS A C 1
ATOM 2262 O O . LYS A 1 281 ? -24.948 25.112 37.548 1.00 38.22 281 LYS A O 1
ATOM 2267 N N . GLY A 1 282 ? -24.768 22.947 36.968 1.00 43.22 282 GLY A N 1
ATOM 2268 C CA . GLY A 1 282 ? -26.183 22.617 37.184 1.00 43.22 282 GLY A CA 1
ATOM 2269 C C . GLY A 1 282 ? -26.791 21.515 36.312 1.00 43.22 282 GLY A C 1
ATOM 2270 O O . GLY A 1 282 ? -27.830 20.987 36.691 1.00 43.22 282 GLY A O 1
ATOM 2271 N N . GLY A 1 283 ? -26.173 21.126 35.190 1.00 47.34 283 GLY A N 1
ATOM 2272 C CA . GLY A 1 283 ? -26.740 20.109 34.294 1.00 47.34 283 GLY A CA 1
ATOM 2273 C C . GLY A 1 283 ? -25.685 19.173 33.712 1.00 47.34 283 GLY A C 1
ATOM 2274 O O . GLY A 1 283 ? -24.659 19.629 33.214 1.00 47.34 283 GLY A O 1
ATOM 2275 N N . ASN A 1 284 ? -25.945 17.862 33.740 1.00 60.09 284 ASN A N 1
ATOM 2276 C CA . ASN A 1 284 ? -25.164 16.865 33.000 1.00 60.09 284 ASN A CA 1
ATOM 2277 C C . ASN A 1 284 ? -25.431 17.019 31.488 1.00 60.09 284 ASN A C 1
ATOM 2279 O O . ASN A 1 284 ? -26.147 16.214 30.898 1.00 60.09 284 ASN A O 1
ATOM 2283 N N . LEU A 1 285 ? -24.872 18.059 30.858 1.00 67.69 285 LEU A N 1
ATOM 2284 C CA . LEU A 1 285 ? -25.091 18.393 29.441 1.00 67.69 285 LEU A CA 1
ATOM 2285 C C . LEU A 1 285 ? -24.740 17.236 28.493 1.00 67.69 285 LEU A C 1
ATOM 2287 O O . LEU A 1 285 ? -25.453 17.002 27.523 1.00 67.69 285 LEU A O 1
ATOM 2291 N N . LEU A 1 286 ? -23.687 16.474 28.811 1.00 77.69 286 LEU A N 1
ATOM 2292 C CA . LEU A 1 286 ? -23.313 15.254 28.085 1.00 77.69 286 LEU A CA 1
ATOM 2293 C C . LEU A 1 286 ? -24.396 14.180 28.155 1.00 77.69 286 LEU A C 1
ATOM 2295 O O . LEU A 1 286 ? -24.704 13.564 27.141 1.00 77.69 286 LEU A O 1
ATOM 2299 N N . ASN A 1 287 ? -25.009 13.995 29.324 1.00 84.00 287 ASN A N 1
ATOM 2300 C CA . ASN A 1 287 ? -26.089 13.033 29.490 1.00 84.00 287 ASN A CA 1
ATOM 2301 C C . ASN A 1 287 ? -27.311 13.430 28.660 1.00 84.00 287 ASN A C 1
ATOM 2303 O O . ASN A 1 287 ? -27.822 12.613 27.913 1.00 84.00 287 ASN A O 1
ATOM 2307 N N . SER A 1 288 ? -27.744 14.690 28.743 1.00 84.31 288 SER A N 1
ATOM 2308 C CA . SER A 1 288 ? -28.893 15.176 27.967 1.00 84.31 288 SER A CA 1
ATOM 2309 C C . SER A 1 288 ? -28.635 15.232 26.460 1.00 84.31 288 SER A C 1
ATOM 2311 O O . SER A 1 288 ? -29.582 15.193 25.685 1.00 84.31 288 SER A O 1
ATOM 2313 N N . TRP A 1 289 ? -27.372 15.350 26.039 1.00 87.75 289 TRP A N 1
ATOM 2314 C CA . TRP A 1 289 ? -26.995 15.335 24.627 1.00 87.75 289 TRP A CA 1
ATOM 2315 C C . TRP A 1 289 ? -26.992 13.918 24.045 1.00 87.75 289 TRP A C 1
ATOM 2317 O O . TRP A 1 289 ? -27.550 13.702 22.973 1.00 87.75 289 TRP A O 1
ATOM 2327 N N . ILE A 1 290 ? -26.403 12.953 24.760 1.00 88.81 290 ILE A N 1
ATOM 2328 C CA . ILE A 1 290 ? -26.355 11.547 24.328 1.00 88.81 290 ILE A CA 1
ATOM 2329 C C . ILE A 1 290 ? -27.739 10.895 24.484 1.00 88.81 290 ILE A C 1
ATOM 2331 O O . ILE A 1 290 ? -28.207 10.178 23.599 1.00 88.81 290 ILE A O 1
ATOM 2335 N N . PHE A 1 291 ? -28.423 11.190 25.590 1.00 91.88 291 PHE A N 1
ATOM 2336 C CA . PHE A 1 291 ? -29.717 10.629 25.969 1.00 91.88 291 PHE A CA 1
ATOM 2337 C C . PHE A 1 291 ? -30.764 11.743 26.158 1.00 91.88 291 PHE A C 1
ATOM 2339 O O . PHE A 1 291 ? -31.101 12.102 27.290 1.00 91.88 291 PHE A O 1
ATOM 2346 N N . PRO A 1 292 ? -31.293 12.326 25.066 1.00 90.69 292 PRO A N 1
ATOM 2347 C CA . PRO A 1 292 ? -32.315 13.365 25.144 1.00 90.69 292 PRO A CA 1
ATOM 2348 C C . PRO A 1 292 ? -33.681 12.770 25.525 1.00 90.69 292 PRO A C 1
ATOM 2350 O O . PRO A 1 292 ? -34.549 12.535 24.682 1.00 90.69 292 PRO A O 1
ATOM 2353 N N . GLU A 1 293 ? -33.879 12.530 26.824 1.00 87.50 293 GLU A N 1
ATOM 2354 C CA . GLU A 1 293 ? -35.102 11.947 27.411 1.00 87.50 293 GLU A CA 1
ATOM 2355 C C . GLU A 1 293 ? -36.366 12.798 27.179 1.00 87.50 293 GLU A C 1
ATOM 2357 O O . GLU A 1 293 ? -37.485 12.316 27.328 1.00 87.50 293 GLU A O 1
ATOM 2362 N N . ASN A 1 294 ? -36.206 14.065 26.790 1.00 87.44 294 ASN A N 1
ATOM 2363 C CA . ASN A 1 294 ? -37.302 14.942 26.381 1.00 87.44 294 ASN A CA 1
ATOM 2364 C C . ASN A 1 294 ? -37.809 14.664 24.955 1.00 87.44 294 ASN A C 1
ATOM 2366 O O . ASN A 1 294 ? -38.899 15.114 24.610 1.00 87.44 294 ASN A O 1
ATOM 2370 N N . LEU A 1 295 ? -37.020 13.978 24.124 1.00 88.00 295 LEU A N 1
ATOM 2371 C CA . LEU A 1 295 ? -37.347 13.682 22.726 1.00 88.00 295 LEU A CA 1
ATOM 2372 C C . LEU A 1 295 ? -37.695 12.210 22.508 1.00 88.00 295 LEU A C 1
ATOM 2374 O O . LEU A 1 295 ? -38.532 11.899 21.663 1.00 88.00 295 LEU A O 1
ATOM 2378 N N . PHE A 1 296 ? -37.070 11.308 23.265 1.00 90.88 296 PHE A N 1
ATOM 2379 C CA . PHE A 1 296 ? -37.228 9.868 23.087 1.00 90.88 296 PHE A CA 1
ATOM 2380 C C . PHE A 1 296 ? -37.458 9.154 24.416 1.00 90.88 296 PHE A C 1
ATOM 2382 O O . PHE A 1 296 ? -36.992 9.581 25.472 1.00 90.88 296 PHE A O 1
ATOM 2389 N N . ASN A 1 297 ? -38.162 8.023 24.352 1.00 90.88 297 ASN A N 1
ATOM 2390 C CA . ASN A 1 297 ? -38.332 7.152 25.507 1.00 90.88 297 ASN A CA 1
ATOM 2391 C C . ASN A 1 297 ? -37.033 6.386 25.828 1.00 90.88 297 ASN A C 1
ATOM 2393 O O . ASN A 1 297 ? -36.121 6.271 25.008 1.00 90.88 297 ASN A O 1
ATOM 2397 N N . LYS A 1 298 ? -36.968 5.817 27.034 1.00 87.75 298 LYS A N 1
ATOM 2398 C CA . LYS A 1 298 ? -35.770 5.128 27.533 1.00 87.75 298 LYS A CA 1
ATOM 2399 C C . LYS A 1 298 ? -35.358 3.932 26.667 1.00 87.75 298 LYS A C 1
ATOM 2401 O O . LYS A 1 298 ? -34.170 3.705 26.478 1.00 87.75 298 LYS A O 1
ATOM 2406 N N . GLU A 1 299 ? -36.314 3.192 26.106 1.00 88.06 299 GLU A N 1
ATOM 2407 C CA . GLU A 1 299 ? -36.027 2.037 25.242 1.00 88.06 299 GLU A CA 1
ATOM 2408 C C . GLU A 1 299 ? -35.394 2.437 23.905 1.00 88.06 299 GLU A C 1
ATOM 2410 O O . GLU A 1 299 ? -34.510 1.738 23.405 1.00 88.06 299 GLU A O 1
ATOM 2415 N N . ALA A 1 300 ? -35.822 3.555 23.317 1.00 88.50 300 ALA A N 1
ATOM 2416 C CA . ALA A 1 300 ? -35.237 4.106 22.098 1.00 88.50 300 ALA A CA 1
ATOM 2417 C C . ALA A 1 300 ? -33.808 4.616 22.337 1.00 88.50 300 ALA A C 1
ATOM 2419 O O . ALA A 1 300 ? -32.957 4.481 21.464 1.00 88.50 300 ALA A O 1
ATOM 2420 N N . LEU A 1 301 ? -33.541 5.123 23.543 1.00 91.75 301 LEU A N 1
ATOM 2421 C CA . LEU A 1 301 ? -32.234 5.613 23.984 1.00 91.75 301 LEU A CA 1
ATOM 2422 C C . LEU A 1 301 ? -31.286 4.502 24.476 1.00 91.75 301 LEU A C 1
ATOM 2424 O O . LEU A 1 301 ? -30.131 4.775 24.800 1.00 91.75 301 LEU A O 1
ATOM 2428 N N . ASN A 1 302 ? -31.741 3.245 24.538 1.00 92.00 302 ASN A N 1
ATOM 2429 C CA . ASN A 1 302 ? -30.906 2.110 24.936 1.00 92.00 302 ASN A CA 1
ATOM 2430 C C . ASN A 1 302 ? -30.021 1.624 23.776 1.00 92.00 302 ASN A C 1
ATOM 2432 O O . ASN A 1 302 ? -30.260 0.556 23.202 1.00 92.00 302 ASN A O 1
ATOM 2436 N N . TYR A 1 303 ? -29.026 2.431 23.415 1.00 92.38 303 TYR A N 1
ATOM 2437 C CA . TYR A 1 303 ? -28.107 2.152 22.313 1.00 92.38 303 TYR A CA 1
ATOM 2438 C C . TYR A 1 303 ? -27.276 0.878 22.544 1.00 92.38 303 TYR A C 1
ATOM 2440 O O . TYR A 1 303 ? -27.050 0.454 23.678 1.00 92.38 303 TYR A O 1
ATOM 2448 N N . ASP A 1 304 ? -26.836 0.262 21.454 1.00 87.69 304 ASP A N 1
ATOM 2449 C CA . ASP A 1 304 ? -25.852 -0.826 21.413 1.00 87.69 304 ASP A CA 1
ATOM 2450 C C . ASP A 1 304 ? -24.452 -0.275 21.124 1.00 87.69 304 ASP A C 1
ATOM 2452 O O . ASP A 1 304 ? -23.465 -0.764 21.668 1.00 87.69 304 ASP A O 1
ATOM 2456 N N . LEU A 1 305 ? -24.375 0.790 20.317 1.00 87.50 305 LEU A N 1
ATOM 2457 C CA . LEU A 1 305 ? -23.129 1.438 19.923 1.00 87.50 305 LEU A CA 1
ATOM 2458 C C . LEU A 1 305 ? -23.234 2.958 20.067 1.00 87.50 305 LEU A C 1
ATOM 2460 O O . LEU A 1 305 ? -24.226 3.567 19.668 1.00 87.50 305 LEU A O 1
ATOM 2464 N N . ILE A 1 306 ? -22.190 3.581 20.605 1.00 87.06 306 ILE A N 1
ATOM 2465 C CA . ILE A 1 306 ? -22.085 5.038 20.731 1.00 87.06 306 ILE A CA 1
ATOM 2466 C C . ILE A 1 306 ? -20.789 5.483 20.053 1.00 87.06 306 ILE A C 1
ATOM 2468 O O . ILE A 1 306 ? -19.709 5.071 20.472 1.00 87.06 306 ILE A O 1
ATOM 2472 N N . ALA A 1 307 ? -20.905 6.320 19.022 1.00 85.88 307 ALA A N 1
ATOM 2473 C CA . ALA A 1 307 ? -19.809 6.882 18.240 1.00 85.88 307 ALA A CA 1
ATOM 2474 C C . ALA A 1 307 ? -19.771 8.411 18.395 1.00 85.88 307 ALA A C 1
ATOM 2476 O O . ALA A 1 307 ? -20.689 9.113 17.967 1.00 85.88 307 ALA A O 1
ATOM 2477 N N . ILE A 1 308 ? -18.715 8.942 19.018 1.00 84.50 308 ILE A N 1
ATOM 2478 C CA . ILE A 1 308 ? -18.600 10.381 19.310 1.00 84.50 308 ILE A CA 1
ATOM 2479 C C . ILE A 1 308 ? -17.314 10.969 18.737 1.00 84.50 308 ILE A C 1
ATOM 2481 O O . ILE A 1 308 ? -16.235 10.464 19.041 1.00 84.50 308 ILE A O 1
ATOM 2485 N N . GLY A 1 309 ? -17.442 12.061 17.979 1.00 82.00 309 GLY A N 1
ATOM 2486 C CA . GLY A 1 309 ? -16.345 12.897 17.487 1.00 82.00 309 GLY A CA 1
ATOM 2487 C C . GLY A 1 309 ? -16.171 14.183 18.308 1.00 82.00 309 GLY A C 1
ATOM 2488 O O . GLY A 1 309 ? -17.089 14.995 18.347 1.00 82.00 309 GLY A O 1
ATOM 2489 N N . PHE A 1 310 ? -15.016 14.424 18.930 1.00 79.12 310 PHE A N 1
ATOM 2490 C CA . PHE A 1 310 ? -14.708 15.717 19.564 1.00 79.12 310 PHE A CA 1
ATOM 2491 C C . PHE A 1 310 ? -13.802 16.584 18.698 1.00 79.12 310 PHE A C 1
ATOM 2493 O O . PHE A 1 310 ? -12.795 16.094 18.195 1.00 79.12 310 PHE A O 1
ATOM 2500 N N . GLU A 1 311 ? -14.091 17.880 18.625 1.00 74.56 311 GLU A N 1
ATOM 2501 C CA . GLU A 1 311 ? -13.253 18.892 17.967 1.00 74.56 311 GLU A CA 1
ATOM 2502 C C . GLU A 1 311 ? -12.633 19.824 19.018 1.00 74.56 311 GLU A C 1
ATOM 2504 O O . GLU A 1 311 ? -13.217 20.040 20.077 1.00 74.56 311 GLU A O 1
ATOM 2509 N N . GLU A 1 312 ? -11.450 20.381 18.741 1.00 71.38 312 GLU A N 1
ATOM 2510 C CA . GLU A 1 312 ? -10.769 21.353 19.620 1.00 71.38 312 GLU A CA 1
ATOM 2511 C C . GLU A 1 312 ? -10.480 20.842 21.047 1.00 71.38 312 GLU A C 1
ATOM 2513 O O . GLU A 1 312 ? -10.508 21.588 22.020 1.00 71.38 312 GLU A O 1
ATOM 2518 N N . ILE A 1 313 ? -10.135 19.559 21.201 1.00 69.38 313 ILE A N 1
ATOM 2519 C CA . ILE A 1 313 ? -9.802 18.956 22.511 1.00 69.38 313 ILE A CA 1
ATOM 2520 C C . ILE A 1 313 ? -8.541 19.550 23.177 1.00 69.38 313 ILE A C 1
ATOM 2522 O O . ILE A 1 313 ? -8.279 19.353 24.369 1.00 69.38 313 ILE A O 1
ATOM 2526 N N . VAL A 1 314 ? -7.744 20.286 22.402 1.00 64.94 314 VAL A N 1
ATOM 2527 C CA . VAL A 1 314 ? -6.594 21.080 22.840 1.00 64.94 314 VAL A CA 1
ATOM 2528 C C . VAL A 1 314 ? -6.650 22.417 22.103 1.00 64.94 314 VAL A C 1
ATOM 2530 O O . VAL A 1 314 ? -6.914 22.424 20.903 1.00 64.94 314 VAL A O 1
ATOM 2533 N N . ASP A 1 315 ? -6.345 23.524 22.790 1.00 58.31 315 ASP A N 1
ATOM 2534 C CA . ASP A 1 315 ? -6.206 24.834 22.144 1.00 58.31 315 ASP A CA 1
ATOM 2535 C C . ASP A 1 315 ? -5.245 24.742 20.953 1.00 58.31 315 ASP A C 1
ATOM 2537 O O . ASP A 1 315 ? -4.083 24.330 21.110 1.00 58.31 315 ASP A O 1
ATOM 2541 N N . LEU A 1 316 ? -5.722 25.164 19.779 1.00 52.72 316 LEU A N 1
ATOM 2542 C CA . LEU A 1 316 ? -4.957 25.250 18.537 1.00 52.72 316 LEU A CA 1
ATOM 2543 C C . LEU A 1 316 ? -3.906 26.367 18.636 1.00 52.72 316 LEU A C 1
ATOM 2545 O O . LEU A 1 316 ? -4.032 27.434 18.044 1.00 52.72 316 LEU A O 1
ATOM 2549 N N . ASN A 1 317 ? -2.836 26.125 19.394 1.00 55.34 317 ASN A N 1
ATOM 2550 C CA . ASN A 1 317 ? -1.620 26.926 19.344 1.00 55.34 317 ASN A CA 1
ATOM 2551 C C . ASN A 1 317 ? -0.471 26.109 18.731 1.00 55.34 317 ASN A C 1
ATOM 2553 O O . ASN A 1 317 ? -0.414 24.879 18.824 1.00 55.34 317 ASN A O 1
ATOM 2557 N N . THR A 1 318 ? 0.459 26.802 18.076 1.00 44.06 318 THR A N 1
ATOM 2558 C CA . THR A 1 318 ? 1.585 26.216 17.326 1.00 44.06 318 THR A CA 1
ATOM 2559 C C . THR A 1 318 ? 2.483 25.302 18.167 1.00 44.06 318 THR A C 1
ATOM 2561 O O . THR A 1 318 ? 3.130 24.414 17.615 1.00 44.06 318 THR A O 1
ATOM 2564 N N . ASN A 1 319 ? 2.486 25.461 19.495 1.00 49.09 319 ASN A N 1
ATOM 2565 C CA . ASN A 1 319 ? 3.250 24.627 20.425 1.00 49.09 319 ASN A CA 1
ATOM 2566 C C . ASN A 1 319 ? 2.544 23.304 20.784 1.00 49.09 319 ASN A C 1
ATOM 2568 O O . ASN A 1 319 ? 3.219 22.300 21.019 1.00 49.09 319 ASN A O 1
ATOM 2572 N N . ASN A 1 320 ? 1.209 23.278 20.803 1.00 53.22 320 ASN A N 1
ATOM 2573 C CA . ASN A 1 320 ? 0.405 22.098 21.135 1.00 53.22 320 ASN A CA 1
ATOM 2574 C C . ASN A 1 320 ? 0.259 21.122 19.957 1.00 53.22 320 ASN A C 1
ATOM 2576 O O . ASN A 1 320 ? 0.151 19.918 20.163 1.00 53.22 320 ASN A O 1
ATOM 2580 N N . LEU A 1 321 ? 0.332 21.620 18.721 1.00 48.56 321 LEU A N 1
ATOM 2581 C CA . LEU A 1 321 ? 0.271 20.805 17.498 1.00 48.56 321 LEU A CA 1
ATOM 2582 C C . LEU A 1 321 ? 1.453 19.828 17.360 1.00 48.56 321 LEU A C 1
ATOM 2584 O O . LEU A 1 321 ? 1.315 18.760 16.772 1.00 48.56 321 LEU A O 1
ATOM 2588 N N . VAL A 1 322 ? 2.614 20.184 17.922 1.00 44.69 322 VAL A N 1
ATOM 2589 C CA . VAL A 1 322 ? 3.864 19.402 17.842 1.00 44.69 322 VAL A CA 1
ATOM 2590 C C . VAL A 1 322 ? 4.009 18.426 19.022 1.00 44.69 322 VAL A C 1
ATOM 2592 O O . VAL A 1 322 ? 4.795 17.481 18.967 1.00 44.69 322 VAL A O 1
ATOM 2595 N N . LYS A 1 323 ? 3.225 18.615 20.091 1.00 48.06 323 LYS A N 1
ATOM 2596 C CA . LYS A 1 323 ? 3.167 17.730 21.260 1.00 48.06 323 LYS A CA 1
ATOM 2597 C C . LYS A 1 323 ? 1.736 17.233 21.432 1.00 48.06 323 LYS A C 1
ATOM 2599 O O . LYS A 1 323 ? 0.984 17.791 22.225 1.00 48.06 323 LYS A O 1
ATOM 2604 N N . ALA A 1 324 ? 1.373 16.169 20.716 1.00 51.22 324 ALA A N 1
ATOM 2605 C CA . ALA A 1 324 ? 0.106 15.465 20.908 1.00 51.22 324 ALA A CA 1
ATOM 2606 C C . ALA A 1 324 ? 0.047 14.855 22.325 1.00 51.22 324 ALA A C 1
ATOM 2608 O O . ALA A 1 324 ? 0.424 13.709 22.560 1.00 51.22 324 ALA A O 1
ATOM 2609 N N . SER A 1 325 ? -0.351 15.663 23.308 1.00 57.28 325 SER A N 1
ATOM 2610 C CA . SER A 1 325 ? -0.574 15.219 24.680 1.00 57.28 325 SER A CA 1
ATOM 2611 C C . SER A 1 325 ? -1.900 14.466 24.740 1.00 57.28 325 SER A C 1
ATOM 2613 O O . SER A 1 325 ? -2.962 15.058 24.552 1.00 57.28 325 SER A O 1
ATOM 2615 N N . THR A 1 326 ? -1.841 13.165 25.028 1.00 63.66 326 THR A N 1
ATOM 2616 C CA . THR A 1 326 ? -3.015 12.274 25.119 1.00 63.66 326 THR A CA 1
ATOM 2617 C C . THR A 1 326 ? -3.801 12.436 26.425 1.00 63.66 326 THR A C 1
ATOM 2619 O O . THR A 1 326 ? -4.823 11.782 26.631 1.00 63.66 326 THR A O 1
ATOM 2622 N N . THR A 1 327 ? -3.354 13.314 27.330 1.00 70.88 327 THR A N 1
ATOM 2623 C CA . THR A 1 327 ? -3.969 13.514 28.651 1.00 70.88 327 THR A CA 1
ATOM 2624 C C . THR A 1 327 ? -5.421 13.984 28.549 1.00 70.88 327 THR A C 1
ATOM 2626 O O . THR A 1 327 ? -6.288 13.389 29.184 1.00 70.88 327 THR A O 1
ATOM 2629 N N . ASN A 1 328 ? -5.714 14.988 27.714 1.00 70.75 328 ASN A N 1
ATOM 2630 C CA . ASN A 1 328 ? -7.087 15.486 27.543 1.00 70.75 328 ASN A CA 1
ATOM 2631 C C . ASN A 1 328 ? -7.992 14.434 26.893 1.00 70.75 328 ASN A C 1
ATOM 2633 O O . ASN A 1 328 ? -9.126 14.252 27.324 1.00 70.75 328 ASN A O 1
ATOM 2637 N N . GLN A 1 329 ? -7.471 13.692 25.912 1.00 74.00 329 GLN A N 1
ATOM 2638 C CA . GLN A 1 329 ? -8.177 12.574 25.286 1.00 74.00 329 GLN A CA 1
ATOM 2639 C C . GLN A 1 329 ? -8.614 11.529 26.325 1.00 74.00 329 GLN A C 1
ATOM 2641 O O . GLN A 1 329 ? -9.764 11.095 26.310 1.00 74.00 329 GLN A O 1
ATOM 2646 N N . ARG A 1 330 ? -7.724 11.147 27.252 1.00 75.44 330 ARG A N 1
ATOM 2647 C CA . ARG A 1 330 ? -8.047 10.171 28.305 1.00 75.44 330 ARG A CA 1
ATOM 2648 C C . ARG A 1 330 ? -9.129 10.686 29.245 1.00 75.44 330 ARG A C 1
ATOM 2650 O O . ARG A 1 330 ? -10.053 9.943 29.546 1.00 75.44 330 ARG A O 1
ATOM 2657 N N . ILE A 1 331 ? -9.042 11.955 29.645 1.00 76.69 331 ILE A N 1
ATOM 2658 C CA . ILE A 1 331 ? -10.042 12.592 30.511 1.00 76.69 331 ILE A CA 1
ATOM 2659 C C . ILE A 1 331 ? -11.426 12.550 29.851 1.00 76.69 331 ILE A C 1
ATOM 2661 O O . ILE A 1 331 ? -12.382 12.101 30.476 1.00 76.69 331 ILE A O 1
ATOM 2665 N N . TRP A 1 332 ? -11.531 12.951 28.581 1.00 77.81 332 TRP A N 1
ATOM 2666 C CA . TRP A 1 332 ? -12.797 12.929 27.840 1.00 77.81 332 TRP A CA 1
ATOM 2667 C C . TRP A 1 332 ? -13.345 11.516 27.630 1.00 77.81 332 TRP A C 1
ATOM 2669 O O . TRP A 1 332 ? -14.537 11.289 27.830 1.00 77.81 332 TRP A O 1
ATOM 2679 N N . ARG A 1 333 ? -12.482 10.553 27.291 1.00 79.44 333 ARG A N 1
ATOM 2680 C CA . ARG A 1 333 ? -12.854 9.136 27.181 1.00 79.44 333 ARG A CA 1
ATOM 2681 C C . ARG A 1 333 ? -13.427 8.603 28.496 1.00 79.44 333 ARG A C 1
ATOM 2683 O O . ARG A 1 333 ? -14.490 7.988 28.493 1.00 79.44 333 ARG A O 1
ATOM 2690 N N . ASP A 1 334 ? -12.728 8.832 29.606 1.00 81.12 334 ASP A N 1
ATOM 2691 C CA . ASP A 1 334 ? -13.118 8.305 30.916 1.00 81.12 334 ASP A CA 1
ATOM 2692 C C . ASP A 1 334 ? -14.402 8.979 31.422 1.00 81.12 334 ASP A C 1
ATOM 2694 O O . ASP A 1 334 ? -15.296 8.299 31.924 1.00 81.12 334 ASP A O 1
ATOM 2698 N N . GLY A 1 335 ? -14.548 10.290 31.197 1.00 79.88 335 GLY A N 1
ATOM 2699 C CA . GLY A 1 335 ? -15.772 11.027 31.516 1.00 79.88 335 GLY A CA 1
ATOM 2700 C C . GLY A 1 335 ? -16.986 10.581 30.699 1.00 79.88 335 GLY A C 1
ATOM 2701 O O . GLY A 1 335 ? -18.078 10.430 31.252 1.00 79.88 335 GLY A O 1
ATOM 2702 N N . LEU A 1 336 ? -16.809 10.315 29.399 1.00 82.94 336 LEU A N 1
ATOM 2703 C CA . LEU A 1 336 ? -17.867 9.761 28.549 1.00 82.94 336 LEU A CA 1
ATOM 2704 C C . LEU A 1 336 ? -18.307 8.385 29.034 1.00 82.94 336 LEU A C 1
ATOM 2706 O O . LEU A 1 336 ? -19.500 8.154 29.224 1.00 82.94 336 LEU A O 1
ATOM 2710 N N . LYS A 1 337 ? -17.342 7.490 29.270 1.00 83.81 337 LYS A N 1
ATOM 2711 C CA . LYS A 1 337 ? -17.619 6.142 29.764 1.00 83.81 337 LYS A CA 1
ATOM 2712 C C . LYS A 1 337 ? -18.406 6.199 31.072 1.00 83.81 337 LYS A C 1
ATOM 2714 O O . LYS A 1 337 ? -19.450 5.564 31.184 1.00 83.81 337 LYS A O 1
ATOM 2719 N N . GLN A 1 338 ? -17.958 7.022 32.018 1.00 84.56 338 GLN A N 1
ATOM 2720 C CA . GLN A 1 338 ? -18.640 7.199 33.294 1.00 84.56 338 GLN A CA 1
ATOM 2721 C C . GLN A 1 338 ? -20.066 7.748 33.122 1.00 84.56 338 GLN A C 1
ATOM 2723 O O . GLN A 1 338 ? -20.984 7.275 33.788 1.00 84.56 338 GLN A O 1
ATOM 2728 N N . THR A 1 339 ? -20.273 8.710 32.218 1.00 86.06 339 THR A N 1
ATOM 2729 C CA . THR A 1 339 ? -21.606 9.270 31.926 1.00 86.06 339 THR A CA 1
ATOM 2730 C C . THR A 1 339 ? -22.559 8.193 31.403 1.00 86.06 339 THR A C 1
ATOM 2732 O O . THR A 1 339 ? -23.678 8.070 31.901 1.00 86.06 339 THR A O 1
ATOM 2735 N N . ILE A 1 340 ? -22.101 7.378 30.449 1.00 87.56 340 ILE A N 1
ATOM 2736 C CA . ILE A 1 340 ? -22.884 6.287 29.853 1.00 87.56 340 ILE A CA 1
ATOM 2737 C C . ILE A 1 340 ? -23.212 5.215 30.901 1.00 87.56 340 ILE A C 1
ATOM 2739 O O . ILE A 1 340 ? -24.366 4.812 31.026 1.00 87.56 340 ILE A O 1
ATOM 2743 N N . GLU A 1 341 ? -22.226 4.787 31.695 1.00 87.56 341 GLU A N 1
ATOM 2744 C CA . GLU A 1 341 ? -22.416 3.774 32.741 1.00 87.56 341 GLU A CA 1
ATOM 2745 C C . GLU A 1 341 ? -23.394 4.230 33.830 1.00 87.56 341 GLU A C 1
ATOM 2747 O O . GLU A 1 341 ? -24.233 3.445 34.276 1.00 87.56 341 GLU A O 1
ATOM 2752 N N . ILE A 1 342 ? -23.305 5.493 34.263 1.00 88.00 342 ILE A N 1
ATOM 2753 C CA . ILE A 1 342 ? -24.233 6.062 35.248 1.00 88.00 342 ILE A CA 1
ATOM 2754 C C . ILE A 1 342 ? -25.652 6.091 34.677 1.00 88.00 342 ILE A C 1
ATOM 2756 O O . ILE A 1 342 ? -26.588 5.671 35.359 1.00 88.00 342 ILE A O 1
ATOM 2760 N N . TRP A 1 343 ? -25.826 6.552 33.435 1.00 89.50 343 TRP A N 1
ATOM 2761 C CA . TRP A 1 343 ? -27.146 6.608 32.807 1.00 89.50 343 TRP A CA 1
ATOM 2762 C C . TRP A 1 343 ? -27.770 5.217 32.648 1.00 89.50 343 TRP A C 1
ATOM 2764 O O . TRP A 1 343 ? -28.933 5.026 33.006 1.00 89.50 343 TRP A O 1
ATOM 2774 N N . GLN A 1 344 ? -26.987 4.235 32.189 1.00 90.19 344 GLN A N 1
ATOM 2775 C CA . GLN A 1 344 ? -27.422 2.844 32.043 1.00 90.19 344 GLN A CA 1
ATOM 2776 C C . GLN A 1 344 ? -27.858 2.239 33.381 1.00 90.19 344 GLN A C 1
ATOM 2778 O O . GLN A 1 344 ? -28.963 1.707 33.488 1.00 90.19 344 GLN A O 1
ATOM 2783 N N . LYS A 1 345 ? -27.045 2.386 34.436 1.00 90.12 345 LYS A N 1
ATOM 2784 C CA . LYS A 1 345 ? -27.384 1.885 35.779 1.00 90.12 345 LYS A CA 1
ATOM 2785 C C . LYS A 1 345 ? -28.643 2.540 36.344 1.00 90.12 345 LYS A C 1
ATOM 2787 O O . LYS A 1 345 ? -29.489 1.841 36.894 1.00 90.12 345 LYS A O 1
ATOM 2792 N N . ASN A 1 346 ? -28.793 3.854 36.177 1.00 90.00 346 ASN A N 1
ATOM 2793 C CA . ASN A 1 346 ? -29.952 4.587 36.691 1.00 90.00 346 ASN A CA 1
ATOM 2794 C C . ASN A 1 346 ? -31.260 4.231 35.970 1.00 90.00 346 ASN A C 1
ATOM 2796 O O . ASN A 1 346 ? -32.325 4.314 36.579 1.00 90.00 346 ASN A O 1
ATOM 2800 N N . ASN A 1 347 ? -31.199 3.855 34.689 1.00 89.81 347 ASN A N 1
ATOM 2801 C CA . ASN A 1 347 ? -32.394 3.593 33.885 1.00 89.81 347 ASN A CA 1
ATOM 2802 C C . ASN A 1 347 ? -32.758 2.113 33.754 1.00 89.81 347 ASN A C 1
ATOM 2804 O O . ASN A 1 347 ? -33.943 1.811 33.617 1.00 89.81 347 ASN A O 1
ATOM 2808 N N . PHE A 1 348 ? -31.781 1.206 33.821 1.00 89.81 348 PHE A N 1
ATOM 2809 C CA . PHE A 1 348 ? -31.996 -0.227 33.594 1.00 89.81 348 PHE A CA 1
ATOM 2810 C C . PHE A 1 348 ? -31.587 -1.116 34.773 1.00 89.81 348 PHE A C 1
ATOM 2812 O O . PHE A 1 348 ? -31.910 -2.303 34.764 1.00 89.81 348 PHE A O 1
ATOM 2819 N N . GLY A 1 349 ? -30.935 -0.576 35.810 1.00 89.56 349 GLY A N 1
ATOM 2820 C CA . GLY A 1 349 ? -30.602 -1.321 37.026 1.00 89.56 349 GLY A CA 1
ATOM 2821 C C . GLY A 1 349 ? -29.807 -2.595 36.731 1.00 89.56 349 GLY A C 1
ATOM 2822 O O . GLY A 1 349 ? -28.696 -2.530 36.212 1.00 89.56 349 GLY A O 1
ATOM 2823 N N . SER A 1 350 ? -30.390 -3.754 37.047 1.00 84.62 350 SER A N 1
ATOM 2824 C CA . SER A 1 350 ? -29.808 -5.075 36.767 1.00 84.62 350 SER A CA 1
ATOM 2825 C C . SER A 1 350 ? -29.710 -5.416 35.276 1.00 84.62 350 SER A C 1
ATOM 2827 O O . SER A 1 350 ? -28.906 -6.263 34.915 1.00 84.62 350 SER A O 1
ATOM 2829 N N . ASN A 1 351 ? -30.495 -4.758 34.418 1.00 85.38 351 ASN A N 1
ATOM 2830 C CA . ASN A 1 351 ? -30.511 -4.971 32.967 1.00 85.38 351 ASN A CA 1
ATOM 2831 C C . ASN A 1 351 ? -29.644 -3.941 32.216 1.00 85.38 351 ASN A C 1
ATOM 2833 O O . ASN A 1 351 ? -29.790 -3.767 31.006 1.00 85.38 351 ASN A O 1
ATOM 2837 N N . ALA A 1 352 ? -28.801 -3.193 32.933 1.00 86.81 352 ALA A N 1
ATOM 2838 C CA . ALA A 1 352 ? -27.903 -2.206 32.347 1.00 86.81 352 ALA A CA 1
ATOM 2839 C C . ALA A 1 352 ? -26.860 -2.875 31.445 1.00 86.81 352 ALA A C 1
ATOM 2841 O O . ALA A 1 352 ? -26.221 -3.850 31.841 1.00 86.81 352 ALA A O 1
ATOM 2842 N N . LYS A 1 353 ? -26.649 -2.316 30.248 1.00 86.00 353 LYS A N 1
ATOM 2843 C CA . LYS A 1 353 ? -25.594 -2.788 29.343 1.00 86.00 353 LYS A CA 1
ATOM 2844 C C . LYS A 1 353 ? -24.221 -2.340 29.832 1.00 86.00 353 LYS A C 1
ATOM 2846 O O . LYS A 1 353 ? -24.042 -1.200 30.271 1.00 86.00 353 LYS A O 1
ATOM 2851 N N . ASN A 1 354 ? -23.233 -3.216 29.677 1.00 84.62 354 ASN A N 1
ATOM 2852 C CA . ASN A 1 354 ? -21.840 -2.902 29.981 1.00 84.62 354 ASN A CA 1
ATOM 2853 C C . ASN A 1 354 ? -21.147 -2.337 28.743 1.00 84.62 354 ASN A C 1
ATOM 2855 O O . ASN A 1 354 ? -20.956 -3.059 27.769 1.00 84.62 354 ASN A O 1
ATOM 2859 N N . PHE A 1 355 ? -20.745 -1.066 28.795 1.00 82.69 355 PHE A N 1
ATOM 2860 C CA . PHE A 1 355 ? -20.071 -0.398 27.683 1.00 82.69 355 PHE A CA 1
ATOM 2861 C C . PHE A 1 355 ? -18.545 -0.519 27.766 1.00 82.69 355 PHE A C 1
ATOM 2863 O O . PHE A 1 355 ? -17.924 -0.159 28.772 1.00 82.69 355 PHE A O 1
ATOM 2870 N N . VAL A 1 356 ? -17.920 -0.964 26.674 1.00 82.62 356 VAL A N 1
ATOM 2871 C CA . VAL A 1 356 ? -16.458 -1.041 26.527 1.00 82.62 356 VAL A CA 1
ATOM 2872 C C . VAL A 1 356 ? -15.999 -0.112 25.413 1.00 82.62 356 VAL A C 1
ATOM 2874 O O . VAL A 1 356 ? -16.611 -0.065 24.355 1.00 82.62 356 VAL A O 1
ATOM 2877 N N . VAL A 1 357 ? -14.903 0.618 25.639 1.00 78.06 357 VAL A N 1
ATOM 2878 C CA . VAL A 1 357 ? -14.291 1.473 24.613 1.00 78.06 357 VAL A CA 1
ATOM 2879 C C . VAL A 1 357 ? -13.529 0.593 23.622 1.00 78.06 357 VAL A C 1
ATOM 2881 O O . VAL A 1 357 ? -12.502 0.019 23.981 1.00 78.06 357 VAL A O 1
ATOM 2884 N N . LEU A 1 358 ? -14.020 0.513 22.389 1.00 71.62 358 LEU A N 1
ATOM 2885 C CA . LEU A 1 358 ? -13.421 -0.253 21.296 1.00 71.62 358 LEU A CA 1
ATOM 2886 C C . LEU A 1 358 ? -12.228 0.475 20.663 1.00 71.62 358 LEU A C 1
ATOM 2888 O O . LEU A 1 358 ? -11.204 -0.137 20.375 1.00 71.62 358 LEU A O 1
ATOM 2892 N N . CYS A 1 359 ? -12.345 1.788 20.452 1.00 69.75 359 CYS A N 1
ATOM 2893 C CA . CYS A 1 359 ? -11.319 2.605 19.806 1.00 69.75 359 CYS A CA 1
ATOM 2894 C C . CYS A 1 359 ? -11.357 4.047 20.333 1.00 69.75 359 CYS A C 1
ATOM 2896 O O . CYS A 1 359 ? -12.417 4.552 20.713 1.00 69.75 359 CYS A O 1
ATOM 2898 N N . CYS A 1 360 ? -10.183 4.682 20.402 1.00 67.75 360 CYS A N 1
ATOM 2899 C CA . CYS A 1 360 ? -9.998 6.045 20.885 1.00 67.75 360 CYS A CA 1
ATOM 2900 C C . CYS A 1 360 ? -8.769 6.679 20.217 1.00 67.75 360 CYS A C 1
ATOM 2902 O O . CYS A 1 360 ? -7.668 6.632 20.764 1.00 67.75 360 CYS A O 1
ATOM 2904 N N . GLU A 1 361 ? -8.953 7.266 19.036 1.00 65.56 361 GLU A N 1
ATOM 2905 C CA . GLU A 1 361 ? -7.867 7.888 18.264 1.00 65.56 361 GLU A CA 1
ATOM 2906 C C . GLU A 1 361 ? -7.886 9.413 18.398 1.00 65.56 361 GLU A C 1
ATOM 2908 O O . GLU A 1 361 ? -8.955 10.016 18.519 1.00 65.56 361 GLU A O 1
ATOM 2913 N N . GLN A 1 362 ? -6.700 10.035 18.399 1.00 63.53 362 GLN A N 1
ATOM 2914 C CA . GLN A 1 362 ? -6.536 11.490 18.437 1.00 63.53 362 GLN A CA 1
ATOM 2915 C C . GLN A 1 362 ? -5.761 11.965 17.210 1.00 63.53 362 GLN A C 1
ATOM 2917 O O . GLN A 1 362 ? -4.549 11.785 17.108 1.00 63.53 362 GLN A O 1
ATOM 2922 N N . LEU A 1 363 ? -6.455 12.673 16.324 1.00 54.00 363 LEU A N 1
ATOM 2923 C CA . LEU A 1 363 ? -5.851 13.421 15.224 1.00 54.00 363 LEU A CA 1
ATOM 2924 C C . LEU A 1 363 ? -6.558 14.770 15.151 1.00 54.00 363 LEU A C 1
ATOM 2926 O O . LEU A 1 363 ? -7.549 14.944 14.456 1.00 54.00 363 LEU A O 1
ATOM 2930 N N . VAL A 1 364 ? -6.095 15.709 15.982 1.00 43.69 364 VAL A N 1
ATOM 2931 C CA . VAL A 1 364 ? -6.716 17.033 16.215 1.00 43.69 364 VAL A CA 1
ATOM 2932 C C . VAL A 1 364 ? -8.136 16.974 16.841 1.00 43.69 364 VAL A C 1
ATOM 2934 O O . VAL A 1 364 ? -8.600 17.973 17.382 1.00 43.69 364 VAL A O 1
ATOM 2937 N N . GLY A 1 365 ? -8.760 15.791 16.906 1.00 38.00 365 GLY A N 1
ATOM 2938 C CA . GLY A 1 365 ? -10.035 15.478 17.560 1.00 38.00 365 GLY A CA 1
ATOM 2939 C C . GLY A 1 365 ? -10.154 13.993 17.948 1.00 38.00 365 GLY A C 1
ATOM 2940 O O . GLY A 1 365 ? -9.352 13.184 17.479 1.00 38.00 365 GLY A O 1
ATOM 2941 N N . LEU A 1 366 ? -11.093 13.653 18.845 1.00 39.44 366 LEU A N 1
ATOM 2942 C CA . LEU A 1 366 ? -11.274 12.315 19.449 1.00 39.44 366 LEU A CA 1
ATOM 2943 C C . LEU A 1 366 ? -12.416 11.540 18.780 1.00 39.44 366 LEU A C 1
ATOM 2945 O O . LEU A 1 366 ? -13.505 12.089 18.694 1.00 39.44 366 LEU A O 1
ATOM 2949 N N . GLY A 1 367 ? -12.229 10.266 18.434 1.00 37.75 367 GLY A N 1
ATOM 2950 C CA . GLY A 1 367 ? -13.332 9.332 18.157 1.00 37.75 367 GLY A CA 1
ATOM 2951 C C . GLY A 1 367 ? -13.475 8.317 19.292 1.00 37.75 367 GLY A C 1
ATOM 2952 O O . GLY A 1 367 ? -12.534 7.565 19.496 1.00 37.75 367 GLY A O 1
ATOM 2953 N N . CYS A 1 368 ? -14.582 8.275 20.041 1.00 42.53 368 CYS A N 1
ATOM 2954 C CA . CYS A 1 368 ? -14.834 7.227 21.046 1.00 42.53 368 CYS A CA 1
ATOM 2955 C C . CYS A 1 368 ? -15.942 6.295 20.548 1.00 42.53 368 CYS A C 1
ATOM 2957 O O . CYS A 1 368 ? -17.056 6.764 20.310 1.00 42.53 368 CYS A O 1
ATOM 2959 N N . LEU A 1 369 ? -15.627 5.007 20.388 1.00 42.22 369 LEU A N 1
ATOM 2960 C CA . LEU A 1 369 ? -16.591 3.962 20.045 1.00 42.22 369 LEU A CA 1
ATOM 2961 C C . LEU A 1 369 ? -16.822 3.096 21.287 1.00 42.22 369 LEU A C 1
ATOM 2963 O O . LEU A 1 369 ? -15.867 2.493 21.776 1.00 42.22 369 LEU A O 1
ATOM 2967 N N . ALA A 1 370 ? -18.043 3.060 21.817 1.00 44.25 370 ALA A N 1
ATOM 2968 C CA . ALA A 1 370 ? -18.391 2.222 22.962 1.00 44.25 370 ALA A CA 1
ATOM 2969 C C . ALA A 1 370 ? -19.476 1.205 22.588 1.00 44.25 370 ALA A C 1
ATOM 2971 O O . ALA A 1 370 ? -20.526 1.611 22.094 1.00 44.25 370 ALA A O 1
ATOM 2972 N N . GLU A 1 371 ? -19.226 -0.084 22.828 1.00 38.50 371 GLU A N 1
ATOM 2973 C CA . GLU A 1 371 ? -20.156 -1.193 22.552 1.00 38.50 371 GLU A CA 1
ATOM 2974 C C . GLU A 1 371 ? -20.733 -1.739 23.859 1.00 38.50 371 GLU A C 1
ATOM 2976 O O . GLU A 1 371 ? -19.985 -1.992 24.807 1.00 38.50 371 GLU A O 1
ATOM 2981 N N . GLY A 1 372 ? -22.059 -1.868 23.918 1.00 34.31 372 GLY A N 1
ATOM 2982 C CA . GLY A 1 372 ? -22.794 -2.410 25.053 1.00 34.31 372 GLY A CA 1
ATOM 2983 C C . GLY A 1 372 ? -23.005 -3.918 24.926 1.00 34.31 372 GLY A C 1
ATOM 2984 O O . GLY A 1 372 ? -23.713 -4.355 24.026 1.00 34.31 372 GLY A O 1
ATOM 2985 N N . PHE A 1 373 ? -22.471 -4.708 25.858 1.00 37.09 373 PHE A N 1
ATOM 2986 C CA . PHE A 1 373 ? -22.802 -6.133 25.963 1.00 37.09 373 PHE A CA 1
ATOM 2987 C C . PHE A 1 373 ? -24.083 -6.323 26.787 1.00 37.09 373 PHE A C 1
ATOM 2989 O O . PHE A 1 373 ? -24.187 -5.807 27.905 1.00 37.09 373 PHE A O 1
ATOM 2996 N N . SER A 1 374 ? -25.038 -7.083 26.251 1.00 33.19 374 SER A N 1
ATOM 2997 C CA . SER A 1 374 ? -25.997 -7.853 27.047 1.00 33.19 374 SER A CA 1
ATOM 2998 C C . SER A 1 374 ? -25.478 -9.284 27.120 1.00 33.19 374 SER A C 1
ATOM 3000 O O . SER A 1 374 ? -25.113 -9.822 26.074 1.00 33.19 374 SER A O 1
ATOM 3002 N N . ASP A 1 375 ? -25.422 -9.877 28.313 1.00 29.62 375 ASP A N 1
ATOM 3003 C CA . ASP A 1 375 ? -25.083 -11.295 28.469 1.00 29.62 375 ASP A CA 1
ATOM 3004 C C . ASP A 1 375 ? -25.936 -12.132 27.495 1.00 29.62 375 ASP A C 1
ATOM 3006 O O . ASP A 1 375 ? -27.166 -12.025 27.495 1.00 29.62 375 ASP A O 1
ATOM 3010 N N . LEU A 1 376 ? -25.261 -12.883 26.620 1.00 28.45 376 LEU A N 1
ATOM 3011 C CA . LEU A 1 376 ? -25.854 -13.914 25.766 1.00 28.45 376 LEU A CA 1
ATOM 3012 C C . LEU A 1 376 ? -26.030 -15.202 26.567 1.00 28.45 376 LEU A C 1
ATOM 3014 O O . LEU A 1 376 ? -25.055 -15.589 27.255 1.00 28.45 376 LEU A O 1
#

Foldseek 3Di:
DDPPDPDPDLLQLQLVVVVQCVVFNAEEEEEQFAPDPPSVVVVVVNLVSCCVYPNVVHHYHYHPLVVQVVVPPCSLVVVCVVCVVVDVVQAPWDDDPNDTPDHGRHDYHYDDPPDLPSVLSSVLVSVLVNLVVVCVVVVVVVDDPVVNVVVNVVSSVVSQVVSQVVCCLQQVHGDDPVPDPVVVVVSVLSNVCCNVPCVVVSVVVVCCVVLVVQVPDPLNVQVPVLDDPCVVSSDPCVSVPPCSVVCVVCSVVRDDDDDFQEAEEEEECQQDPDLPDVVPPDDNVLLCVLPVCVVDPPVSSLGQKYKYKYACLHPPDPVCLVPVDCVSLVVVQVVNQVSQQVSQCVRPPVQRWRWDFPDWDDDNITITMIGTDDDD

pLDDT: mean 74.4, std 18.4, range [21.22, 96.62]

Secondary structure (DSSP, 8-state):
---------HHHHHHHHHHHHHHH-EEEEEE---SSHHHHHHHHHHHHHHHTTTTTTSEEEE--HHHHHHH-GGGHHHHHHHHHHHHHHH---EEETTEEEE---EEEEEE-SS-HHHHHHHHHHHHHHHHHHHHHHTTGGGS-HHHHHHHHHHHHHHHHHHHHHHHHHHHSS----SS-HHHHHHHHHHHHHHHHHSHHHHHHHHHHHHHTTTTTSHHHHHHHHHS-HHHHHH-TTTTT-TTSHHHHHTGGGT-------EEEEEEE-TT---TT-GGGTT--HHHHHHS-TTTS-TTTT--SEEEEEEE-SS---TTTSSS--THHHHHHHHHHHHHHHHHHHHHHGGG--EEEEEEEEESSEEEEEEEEEPP-

Organism: NCBI:txid298350

InterPro domains:
  IPR000300 Inositol polyphosphate-related phosphatase [PF22669] (266-366)
  IPR002013 SAC domain [PF02383] (11-70)
  IPR002013 SAC domain [PS50275] (1-172)
  IPR036691 Endonuclease/exonuclease/phosphatase superfamily [G3DSA:3.60.10.10] (243-370)
  IPR036691 Endonuclease/exonuclease/phosphatase superfamily [SSF56219] (241-343)

Radius of gyration: 27.63 Å; chains: 1; bounding box: 67×49×73 Å

Sequence (376 aa):
MEPVRYVFNVTDIKSHFIQLKRVYGKLLVVNLLGSKKGEFALSTAFQSALKSSSHFDVKIVSFDYHAEVKQSKENLRF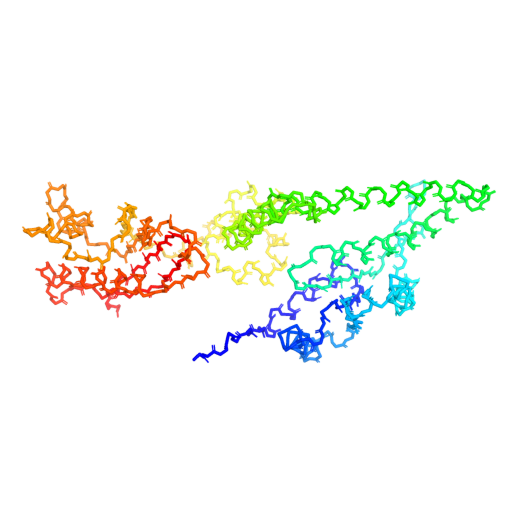LVKQISSFFDENDFFYLDDGIVLRRQHGVIRTNCLDNLDRTNSVQTLIGIRALFNQLTCLGVEKFKSNIILRCEELVRDMWQKNGDQCSLIYAGTGALEGKSKLRDASRSIVRTIQNNLMDSSKQEAFDLILYGHLLADFNFVKISQIFPSSLLKATSYFYECPNLEAFVEREKEFCVQIPLKIFCGTWNVNGGKNLNNVAFKGGNLLNSWIFPENLFNKEALNYDLIAIGFEEIVDLNTNNLVKASTTNQRIWRDGLKQTIEIWQKNNFGSNAKNFVVLCCEQLVGLGCLAEGFSDL